Protein 1XED (pdb70)

Organism: Homo sapiens (NCBI:txid9606)

Secondary structure (DSSP, 8-state):
--SB--SEEEEETT--EEEEEE----HHHHHS-EEEEE--EEEEESSS-B-TTTTTTEEEEEETTTTEEEEEE-S--GGG-EEEEEEES-GGG--EEEEEEEEE-------/--B--SEEEEETT--EEEEEE----HHHHHS-EEEEE--EEEEETTS-B-TTTTTTEEEEEEGGGTEEEEEE-S--GGG-EEEEEEES-TTSS-EEEEEEEEEPP----/--B--SEEEEETT--EEEEEE----TTGGGS-EEEEE--EEEEETTS-B-TTTTTTEEEEEEGGGTEEEEEE-S--GGG-EEEEEEES-TTTT-EEEEEEEEE--/--B--SEEEEETT--EEEEEE----HHHHHS-EEEEE--EEEEETTS-B-TTTTTSEEEEEEGGGTEEEEEE-S--GGG-EEEEEEESSTTSS-EEEEEEEEE--/---B--SEEEEETT--EEEEEE---BHHHHHS-EEEEEE-SSS-EEEEEETTS-B-TTTTTTEEEEEETTTTEEEEEE-S--GGG-EEEEEEESSGGG--EEEEEEEEE--/---B--SEEEEETT--EEEEEE----HHHHHS-EEEEEE-SSS-EEEEEETTS-B-TTTTTSEEEEEETTTTEEEEEE-S--GGG-EEEEEEESSSSS--EEEEEEEEE--

Sequence (652 aa):
SPIFGPEEVNSVEGNSVSITCYYPPTSVNRHTRKYWCRQCITLISSEGYVSSKYAGRANLTNFPENGTFVVNIAQLSQDDSGRYKCGLGINSRGLSFDVSLEVLEHHHHHHPIFGPEEVNSVEGNSVSITCYYPPTSVNRHTRKYWCRQCITLISSEGYVSSKYAGRANLTNFPENGTFVVNIAQLSQDDSGRYKCGLGINSRGLSFDVSLEVLEHHHHHPIFGPEEVNSVEGNSVSITCYYPPTSVNRHTRKYWCRQCITLISSEGYVSSKYAGRANLTNFPENGTFVVNIAQLSQDDSGRYKCGLGINSRGLSFDVSLEVLEHPIFGPEEVNSVEGNSVSITCYYPPTSVNRHTRKYWCRQCITLISSEGYVSSKYAGRANLTNFPENGTFVVNIAQLSQDDSGRYKCGLGINSRGLSFDVSLEVLEHSPIFGPEEVNSVEGNSVSITCYYPPTSVNRHTRKYWCRQGARGGCITLISSEGYVSSKYAGRANLTNFPENGTFVVNIAQLSQDDSGRYKCGLGINSRGLSFDVSLEVLEHSPIFGPEEVNSVEGNSVSITCYYPPTSVNRHTRKYWCRQGARGGCITLISSEGYVSSKYAGRANLTNFPENGTFVVNIAQLSQDDSGRYKCGLGINSRGLSFDVSLEVLEH

GO terms:
  GO:0043235 signaling receptor complex (C, IDA)
  GO:0002415 immunoglobulin transcytosis in epithelial cells mediated by polymeric immunoglobulin receptor (P, IDA)
  GO:0005886 plasma membrane (C, IDA)
  GO:0001790 polymeric immunoglobulin binding (F, IDA)
  GO:0071751 secretory IgA immunoglobulin complex (C, IDA)
  GO:0005576 extracellular region (C, EXP)
  GO:0005886 plasma membrane (C, TAS)
  GO:0035577 azurophil granule membrane (C, TAS)
  GO:0005515 protein binding (F, IPI)
  GO:0001580 detection of chemical stimulus involved in sensory perception of bitter taste (P, IDA)
  GO:0005576 extracellular region (C, IDA)
  GO:0038093 Fc receptor signaling pathway (P, IDA)
  GO:0001792 polymeric immunoglobulin receptor activity (F, IDA)
  GO:0043113 receptor clustering (P, IDA)
  GO:0007173 epidermal growth factor receptor signaling pathway (P, IDA)
  GO:0070062 extracellular exosome (C, HDA)
  GO:0005576 extracellular region (C, HDA)

B-factor: mean 32.53, std 10.27, range [12.84, 76.01]

Nearest PDB structures (foldseek):
  1xed-assembly6_F  TM=9.999E-01  e=9.352E-22  Homo sapiens
  6lx3-assembly1_P  TM=9.948E-01  e=5.122E-21  Homo sapiens
  6lxw-assembly1_P  TM=9.928E-01  e=6.426E-21  Homo sapiens
  7ysg-assembly1_P  TM=9.947E-01  e=2.236E-20  Homo sapiens
  5d4k-assembly2_B  TM=9.883E-01  e=6.204E-20  Homo sapiens

InterPro domains:
  IPR003599 Immunoglobulin domain subtype [SM00409] (25-128)
  IPR003599 Immunoglobulin domain subtype [SM00409] (137-238)
  IPR003599 Immunoglobulin domain subtype [SM00409] (242-347)
  IPR003599 Immunoglobulin domain subtype [SM00409] (356-458)
  IPR003599 Immunoglobulin domain subtype [SM00409] (467-561)
  IPR007110 Immunoglobulin-like domain [PS50835] (14-120)
  IPR007110 Immunoglobulin-like domain [PS50835] (462-561)
  IPR013106 Immunoglobulin V-set domain [PF07686] (24-119)
  IPR013106 Immunoglobulin V-set domain [PF07686] (140-238)
  IPR013106 Immunoglobulin V-set domain [PF07686] (250-337)
  IPR013106 Immunoglobulin V-set domain [PF07686] (355-446)
  IPR013106 Immunoglobulin V-set domain [PF07686] (466-552)
  IPR013106 Immunoglobulin V-set domain [SM00406] (35-112)
  IPR013106 Immunoglobulin V-set domain [SM00406] (147-222)
  IPR013106 Immunoglobulin V-set domain [SM00406] (252-327)
  IPR013106 Immunoglobulin V-set domain [SM00406] (366-443)
  IPR013783 Immunoglobulin-like fold [G3DSA:2.60.40.10] (17-136)
  IPR013783 Immunoglobulin-like fold [G3DSA:2.60.40.10] (137-239)
  IPR013783 Immunoglobulin-like fold [G3DSA:2.60.40.10] (240-351)
  IPR013783 Immunoglobulin-like fold [G3DSA:2.60.40.10] (352-462)

Radius of gyration: 30.24 Å; Cα contacts (8 Å, |Δi|>4): 1799; chains: 6; bounding box: 65×87×73 Å

CATH classification: 2.60.40.10

Foldseek 3Di:
DQKDWAQEAEAAQQAKDKTKMAHPLDDCQLPFKKFKAFVHHTQDIPPPDHDPVQVPQKDWAGDSVRRMIMIMGGRDHQVPFHKMWIAGHDPVVPRIHIYGYHHHYDDDDDD/DKDWAQEAEAAAQAKDKTKMADPLDPVQQVWKKFKQFVHHTQAIPVGDHDPVQVPFKDKADDSVRRMIMIMGGRHDQVPFHKMWIATHDPPVPGIHIYGYHHDYDDDDD/DKDWAQEAEEAAQAKDKTKIADPLDPVQLPFKKFKAFVHHTQAIDVGDHDPVQVPQKDKARDSVRRMIMIMGGRDDQVPFHKMWIATHDDVVPGTHIYGYGYHHD/DKDWAQEAEEAAQAKDKTKIFDPLDPDLQVWKKFKAFVHHTQDIPPPDHPPVQVPQWDWAADSVGGMIMIMGGRDDQVPFHKMWIATHDPPPVRIHIYGYGYHYD/DQKDWAQEAEEAAFAKDKTKMAHPLDPCQQPFKKFKFFQDPPDGTHTQDMPVDDHDPVQVPFWDKADDSVRRMIIIMGGRDHQVPFHKMWIATHDSPVPRIHIYGYGYHYD/DQKDWAQEDEEAQQAKDKTKMAHPLDVVQLPFKKFKFFADPVGDTHTQDIPVGDHHPVQPPFWDKADDSVRRMIMIMGGRHHQVPFHKMWIATHDSPPPRIHIYGYGYDDD

Solvent-accessible surface area: 28153 Å² total; per-residue (Å²): 139,92,2,130,6,39,122,76,20,43,7,2,34,32,39,13,15,31,2,25,2,52,6,53,62,72,70,118,22,77,131,37,55,4,0,0,0,63,97,66,130,27,10,0,1,6,71,6,105,19,13,106,78,0,22,26,46,0,0,2,21,37,10,50,71,16,0,0,1,1,1,0,0,2,89,3,44,80,84,0,14,20,111,0,49,1,0,1,20,127,29,111,71,48,66,19,41,78,0,17,0,22,0,0,20,76,49,157,133,139,220,134,10,130,6,38,135,103,17,88,11,58,36,31,48,11,24,24,2,27,2,48,8,51,67,64,50,100,16,53,41,40,20,2,0,0,0,73,88,65,86,6,12,5,3,30,6,21,0,48,4,49,151,2,64,78,44,15,26,14,0,23,3,18,66,16,0,0,1,1,1,0,0,0,70,4,42,134,113,7,40,17,167,2,50,0,0,1,20,52,35,96,64,45,62,43,38,84,1,32,0,64,10,105,135,100,136,147,167,211,144,18,101,5,41,120,132,17,110,14,56,42,27,52,12,22,31,3,23,1,47,9,54,65,63,56,95,30,64,48,40,19,2,1,0,0,75,84,68,88,4,20,10,4,27,10,14,5,37,4,53,66,4,57,78,50,8,26,15,0,19,2,20,68,18,0,0,1,1,2,0,0,2,81,2,34,74,117,10,31,23,162,2,50,0,0,5,17,61,22,103,72,54,87,26,36,71,1,51,4,77,0,90,103,157,156,6,136,8,43,115,124,20,108,11,65,53,26,55,10,24,31,1,24,1,61,8,69,82,63,66,102,18,102,131,23,48,1,2,0,1,63,104,60,115,21,20,0,2,4,82,7,109,22,17,80,66,6,17,31,56,0,0,2,10,34,10,52,67,22,1,0,1,0,1,0,1,3,94,2,45,88,102,5,36,25,172,1,55,0,0,3,11,132,55,105,38,60,90,29,50,87,1,48,5,86,1,94,120,190,76,17,3,31,2,0,94,80,6,68,4,48,63,52,61,44,3,16,0,11,0,10,8,12,16,1,22,66,14,74,153,34,59,4,1,0,0,87,44,34,124,104,55,55,32,104,25,22,6,6,46,128,53,122,60,16,109,73,5,63,89,44,20,70,29,58,42,80,32,65,37,1,4,1,22,0,49,1,34,133,4,37,87,116,8,25,22,165,1,60,0,0,1,17,117,31,102,71,42,47,15,29,82,1,37,0,78,4,108,122,190,101,54,4,38,2,0,88,51,9,31,7,5,38,54,25,43,4,13,0,10,0,7,9,44,55,60,78,103,21,125,137,38,46,3,4,0,0,78,48,27,124,112,72,41,38,100,26,22,4,7,53,117,58,124,60,14,113,71,6,65,77,40,19,80,28,58,43,66,36,114,30,0,3,0,23,1,51,1,34,118,3,38,61,112,9,17,21,123,2,60,0,0,3,18,124,52,97,64,52,73,13,30,64,1,45,2,74,0,26,88,94

Structure (mmCIF, N/CA/C/O backbone):
data_1XED
#
_entry.id   1XED
#
_cell.length_a   41.996
_cell.length_b   157.195
_cell.length_c   53.860
_cell.angle_alpha   90.00
_cell.angle_beta   112.94
_cell.angle_gamma   90.00
#
_symmetry.space_group_name_H-M   'P 1 21 1'
#
loop_
_entity.id
_entity.type
_entity.pdbx_description
1 polymer 'Polymeric-immunoglobulin receptor'
2 non-polymer 'MAGNESIUM ION'
3 water water
#
loop_
_atom_site.group_PDB
_atom_site.id
_atom_site.type_symbol
_atom_site.label_atom_id
_atom_site.label_alt_id
_atom_site.label_comp_id
_atom_site.label_asym_id
_atom_site.label_entity_id
_atom_site.label_seq_id
_atom_site.pdbx_PDB_ins_code
_atom_site.Cartn_x
_atom_site.Cartn_y
_atom_site.Cartn_z
_atom_site.occupancy
_atom_site.B_iso_or_equiv
_atom_site.auth_seq_id
_atom_site.auth_comp_id
_atom_site.auth_asym_id
_atom_site.auth_atom_id
_atom_site.pdbx_PDB_model_num
ATOM 1 N N . SER A 1 2 ? 18.945 44.535 -27.710 1.00 43.71 2 SER A N 1
ATOM 2 C CA . SER A 1 2 ? 20.056 44.164 -26.787 1.00 42.55 2 SER A CA 1
ATOM 3 C C . SER A 1 2 ? 19.480 43.554 -25.506 1.00 39.17 2 SER A C 1
ATOM 4 O O . SER A 1 2 ? 19.740 44.042 -24.403 1.00 39.46 2 SER A O 1
ATOM 7 N N . PRO A 1 3 ? 18.685 42.477 -25.640 1.00 36.32 3 PRO A N 1
ATOM 8 C CA . PRO A 1 3 ? 18.063 41.796 -24.498 1.00 35.83 3 PRO A CA 1
ATOM 9 C C . PRO A 1 3 ? 19.088 41.271 -23.495 1.00 35.59 3 PRO A C 1
ATOM 10 O O . PRO A 1 3 ? 18.904 41.371 -22.278 1.00 34.37 3 PRO A O 1
ATOM 14 N N . ILE A 1 4 ? 20.165 40.701 -24.027 1.00 35.76 4 ILE A N 1
ATOM 15 C CA . ILE A 1 4 ? 21.228 40.147 -23.205 1.00 33.03 4 ILE A CA 1
ATOM 16 C C . ILE A 1 4 ? 22.245 41.240 -22.897 1.00 30.86 4 ILE A C 1
ATOM 17 O O . ILE A 1 4 ? 22.474 42.125 -23.714 1.00 32.23 4 ILE A O 1
ATOM 22 N N . PHE A 1 5 ? 22.829 41.188 -21.705 1.00 31.46 5 PHE A N 1
ATOM 23 C CA . PHE A 1 5 ? 23.815 42.179 -21.279 1.00 29.23 5 PHE A CA 1
ATOM 24 C C . PHE A 1 5 ? 25.054 41.540 -20.668 1.00 30.25 5 PHE A C 1
ATOM 25 O O . PHE A 1 5 ? 24.981 40.521 -19.984 1.00 29.69 5 PHE A O 1
ATOM 33 N N . GLY A 1 6 ? 26.200 42.153 -20.920 1.00 29.13 6 GLY A N 1
ATOM 34 C CA . GLY A 1 6 ? 27.438 41.643 -20.373 1.00 30.47 6 GLY A CA 1
ATOM 35 C C . GLY A 1 6 ? 28.524 42.693 -20.462 1.00 30.39 6 GLY A C 1
ATOM 36 O O . GLY A 1 6 ? 28.231 43.874 -20.657 1.00 26.07 6 GLY A O 1
ATOM 37 N N . PRO A 1 7 ? 29.795 42.287 -20.338 1.00 31.26 7 PRO A N 1
ATOM 38 C CA . PRO A 1 7 ? 30.938 43.200 -20.403 1.00 30.46 7 PRO A CA 1
ATOM 39 C C . PRO A 1 7 ? 31.326 43.448 -21.855 1.00 30.93 7 PRO A C 1
ATOM 40 O O . PRO A 1 7 ? 31.810 42.544 -22.532 1.00 30.66 7 PRO A O 1
ATOM 44 N N . GLU A 1 8 ? 31.104 44.664 -22.337 1.00 30.41 8 GLU A N 1
ATOM 45 C CA . GLU A 1 8 ? 31.443 45.001 -23.712 1.00 31.72 8 GLU A CA 1
ATOM 46 C C . GLU A 1 8 ? 32.923 44.758 -23.971 1.00 31.49 8 GLU A C 1
ATOM 47 O O . GLU A 1 8 ? 33.312 44.320 -25.053 1.00 31.05 8 GLU A O 1
ATOM 53 N N . GLU A 1 9 ? 33.749 45.047 -22.971 1.00 32.53 9 GLU A N 1
ATOM 54 C CA . GLU A 1 9 ? 35.191 44.862 -23.093 1.00 32.25 9 GLU A CA 1
ATOM 55 C C . GLU A 1 9 ? 35.756 44.331 -21.786 1.00 27.75 9 GLU A C 1
ATOM 56 O O . GLU A 1 9 ? 35.362 44.771 -20.715 1.00 24.05 9 GLU A O 1
ATOM 62 N N . VAL A 1 10 ? 36.682 43.386 -21.887 1.00 29.61 10 VAL A N 1
ATOM 63 C CA . VAL A 1 10 ? 37.326 42.799 -20.715 1.00 29.35 10 VAL A CA 1
ATOM 64 C C . VAL A 1 10 ? 38.836 42.769 -20.974 1.00 31.31 10 VAL A C 1
ATOM 65 O O . VAL A 1 10 ? 39.294 42.259 -22.000 1.00 30.56 10 VAL A O 1
ATOM 69 N N . ASN A 1 11 ? 39.602 43.329 -20.046 1.00 32.35 11 ASN A N 1
ATOM 70 C CA . ASN A 1 11 ? 41.051 43.372 -20.180 1.00 33.45 11 ASN A CA 1
ATOM 71 C C . ASN A 1 11 ? 41.669 42.560 -19.054 1.00 32.48 11 ASN A C 1
ATOM 72 O O . ASN A 1 11 ? 41.179 42.584 -17.930 1.00 37.04 11 ASN A O 1
ATOM 77 N N . SER A 1 12 ? 42.738 41.835 -19.360 1.00 31.25 12 SER A N 1
ATOM 78 C CA . SER A 1 12 ? 43.397 41.007 -18.367 1.00 28.89 12 SER A CA 1
ATOM 79 C C . SER A 1 12 ? 44.881 40.976 -18.703 1.00 25.95 12 SER A C 1
ATOM 80 O O . SER A 1 12 ? 45.313 41.557 -19.695 1.00 24.87 12 SER A O 1
ATOM 83 N N . VAL A 1 13 ? 45.663 40.313 -17.870 1.00 25.11 13 VAL A N 1
ATOM 84 C CA . VAL A 1 13 ? 47.091 40.234 -18.114 1.00 25.25 13 VAL A CA 1
ATOM 85 C C . VAL A 1 13 ? 47.420 38.766 -18.356 1.00 27.20 13 VAL A C 1
ATOM 86 O O . VAL A 1 13 ? 46.770 37.890 -17.782 1.00 23.92 13 VAL A O 1
ATOM 90 N N . GLU A 1 14 ? 48.399 38.503 -19.226 1.00 28.98 14 GLU A N 1
ATOM 91 C CA . GLU A 1 14 ? 48.813 37.138 -19.545 1.00 32.11 14 GLU A CA 1
ATOM 92 C C . GLU A 1 14 ? 49.172 36.398 -18.266 1.00 32.41 14 GLU A C 1
ATOM 93 O O . GLU A 1 14 ? 50.025 36.848 -17.494 1.00 31.16 14 GLU A O 1
ATOM 99 N N . GLY A 1 15 ? 48.518 35.260 -18.051 1.00 32.12 15 GLY A N 1
ATOM 100 C CA . GLY A 1 15 ? 48.768 34.481 -16.852 1.00 32.22 15 GLY A CA 1
ATOM 101 C C . GLY A 1 15 ? 47.600 34.518 -15.881 1.00 31.15 15 GLY A C 1
ATOM 102 O O . GLY A 1 15 ? 47.429 33.597 -15.084 1.00 34.58 15 GLY A O 1
ATOM 103 N N . ASN A 1 16 ? 46.794 35.576 -15.942 1.00 28.67 16 ASN A N 1
ATOM 104 C CA . ASN A 1 16 ? 45.635 35.720 -15.053 1.00 27.94 16 ASN A CA 1
ATOM 105 C C . ASN A 1 16 ? 44.500 34.759 -15.385 1.00 23.80 16 ASN A C 1
ATOM 106 O O . ASN A 1 16 ? 44.585 33.952 -16.297 1.00 23.43 16 ASN A O 1
ATOM 111 N N . SER A 1 17 ? 43.438 34.871 -14.598 1.00 25.57 17 SER A N 1
ATOM 112 C CA . SER A 1 17 ? 42.210 34.118 -14.788 1.00 24.92 17 SER A CA 1
ATOM 113 C C . SER A 1 17 ? 41.183 35.243 -14.923 1.00 26.62 17 SER A C 1
ATOM 114 O O . SER A 1 17 ? 41.320 36.302 -14.297 1.00 24.33 17 SER A O 1
ATOM 117 N N . VAL A 1 18 ? 40.165 35.020 -15.743 1.00 25.90 18 VAL A N 1
ATOM 118 C CA . VAL A 1 18 ? 39.143 36.025 -15.953 1.00 25.56 18 VAL A CA 1
ATOM 119 C C . VAL A 1 18 ? 37.759 35.383 -15.924 1.00 23.63 18 VAL A C 1
ATOM 120 O O . VAL A 1 18 ? 37.589 34.224 -16.308 1.00 24.86 18 VAL A O 1
ATOM 124 N N . SER A 1 19 ? 36.781 36.144 -15.444 1.00 21.85 19 SER A N 1
ATOM 125 C CA . SER A 1 19 ? 35.407 35.683 -15.369 1.00 22.54 19 SER A CA 1
ATOM 126 C C . SER A 1 19 ? 34.577 36.674 -16.156 1.00 23.32 19 SER A C 1
ATOM 127 O O . SER A 1 19 ? 34.820 37.882 -16.112 1.00 24.13 19 SER A O 1
ATOM 130 N N . ILE A 1 20 ? 33.603 36.151 -16.884 1.00 21.89 20 ILE A N 1
ATOM 131 C CA . ILE A 1 20 ? 32.732 36.966 -17.713 1.00 21.73 20 ILE A CA 1
ATOM 132 C C . ILE A 1 20 ? 31.297 36.602 -17.370 1.00 21.56 20 ILE A C 1
ATOM 133 O O . ILE A 1 20 ? 30.905 35.444 -17.491 1.00 21.19 20 ILE A O 1
ATOM 138 N N . THR A 1 21 ? 30.522 37.590 -16.929 1.00 20.82 21 THR A N 1
ATOM 139 C CA . THR A 1 21 ? 29.138 37.357 -16.554 1.00 20.98 21 THR A CA 1
ATOM 140 C C . THR A 1 21 ? 28.160 37.978 -17.530 1.00 22.19 21 THR A C 1
ATOM 141 O O . THR A 1 21 ? 28.203 39.181 -17.778 1.00 24.71 21 THR A O 1
ATOM 145 N N . CYS A 1 22 ? 27.270 37.152 -18.076 1.00 20.58 22 CYS A N 1
ATOM 146 C CA . CYS A 1 22 ? 26.259 37.639 -19.007 1.00 24.62 22 CYS A CA 1
ATOM 147 C C . CYS A 1 22 ? 24.868 37.466 -18.422 1.00 22.21 22 CYS A C 1
ATOM 148 O O . CYS A 1 22 ? 24.566 36.450 -17.789 1.00 22.38 22 CYS A O 1
ATOM 151 N N . TYR A 1 23 ? 24.038 38.486 -18.621 1.00 22.64 23 TYR A N 1
ATOM 152 C CA . TYR A 1 23 ? 22.674 38.511 -18.100 1.00 24.93 23 TYR A CA 1
ATOM 153 C C . TYR A 1 23 ? 21.640 38.312 -19.190 1.00 24.92 23 TYR A C 1
ATOM 154 O O . TYR A 1 23 ? 21.810 38.779 -20.313 1.00 26.45 23 TYR A O 1
ATOM 163 N N . TYR A 1 24 ? 20.569 37.606 -18.842 1.00 26.78 24 TYR A N 1
ATOM 164 C CA . TYR A 1 24 ? 19.493 37.344 -19.780 1.00 30.50 24 TYR A CA 1
ATOM 165 C C . TYR A 1 24 ? 18.173 37.387 -19.021 1.00 31.55 24 TYR A C 1
ATOM 166 O O . TYR A 1 24 ? 18.142 37.222 -17.802 1.00 35.90 24 TYR A O 1
ATOM 175 N N . PRO A 1 25 ? 17.074 37.675 -19.723 1.00 33.56 25 PRO A N 1
ATOM 176 C CA . PRO A 1 25 ? 15.764 37.729 -19.068 1.00 33.26 25 PRO A CA 1
ATOM 177 C C . PRO A 1 25 ? 15.528 36.435 -18.289 1.00 33.99 25 PRO A C 1
ATOM 178 O O . PRO A 1 25 ? 15.626 35.346 -18.852 1.00 36.05 25 PRO A O 1
ATOM 182 N N . PRO A 1 26 ? 15.243 36.534 -16.981 1.00 33.01 26 PRO A N 1
ATOM 183 C CA . PRO A 1 26 ? 15.015 35.305 -16.218 1.00 34.19 26 PRO A CA 1
ATOM 184 C C . PRO A 1 26 ? 13.673 34.600 -16.471 1.00 33.79 26 PRO A C 1
ATOM 185 O O . PRO A 1 26 ? 12.934 34.311 -15.531 1.00 35.57 26 PRO A O 1
ATOM 189 N N . THR A 1 27 ? 13.366 34.327 -17.738 1.00 34.99 27 THR A N 1
ATOM 190 C CA . THR A 1 27 ? 12.133 33.630 -18.090 1.00 33.98 27 THR A CA 1
ATOM 191 C C . THR A 1 27 ? 12.483 32.187 -18.422 1.00 35.49 27 THR A C 1
ATOM 192 O O . THR A 1 27 ? 13.587 31.891 -18.887 1.00 34.33 27 THR A O 1
ATOM 196 N N . SER A 1 28 ? 11.527 31.296 -18.179 1.00 36.71 28 SER A N 1
ATOM 197 C CA . SER A 1 28 ? 11.692 29.865 -18.401 1.00 34.50 28 SER A CA 1
ATOM 198 C C . SER A 1 28 ? 12.499 29.480 -19.632 1.00 32.28 28 SER A C 1
ATOM 199 O O . SER A 1 28 ? 13.560 28.876 -19.509 1.00 33.23 28 SER A O 1
ATOM 202 N N . VAL A 1 29 ? 11.991 29.815 -20.815 1.00 32.46 29 VAL A N 1
ATOM 203 C CA . VAL A 1 29 ? 12.680 29.499 -22.065 1.00 31.08 29 VAL A CA 1
ATOM 204 C C . VAL A 1 29 ? 14.164 29.841 -21.972 1.00 32.69 29 VAL A C 1
ATOM 205 O O . VAL A 1 29 ? 15.026 29.008 -22.255 1.00 33.31 29 VAL A O 1
ATOM 209 N N . ASN A 1 30 ? 14.445 31.085 -21.593 1.00 31.18 30 ASN A N 1
ATOM 210 C CA . ASN A 1 30 ? 15.809 31.556 -21.459 1.00 27.33 30 ASN A CA 1
ATOM 211 C C . ASN A 1 30 ? 16.539 30.687 -20.462 1.00 27.94 30 ASN A C 1
ATOM 212 O O . ASN A 1 30 ? 17.603 30.147 -20.761 1.00 28.00 30 ASN A O 1
ATOM 217 N N . ARG A 1 31 ? 15.944 30.555 -19.277 1.00 26.17 31 ARG A N 1
ATOM 218 C CA . ARG A 1 31 ? 16.527 29.791 -18.187 1.00 25.70 31 ARG A CA 1
ATOM 219 C C . ARG A 1 31 ? 16.961 28.374 -18.512 1.00 26.97 31 ARG A C 1
ATOM 220 O O . ARG A 1 31 ? 17.931 27.882 -17.946 1.00 28.06 31 ARG A O 1
ATOM 228 N N . HIS A 1 32 ? 16.264 27.711 -19.424 1.00 28.66 32 HIS A N 1
ATOM 229 C CA . HIS A 1 32 ? 16.613 26.332 -19.734 1.00 29.16 32 HIS A CA 1
ATOM 230 C C . HIS A 1 32 ? 17.274 26.106 -21.080 1.00 27.97 32 HIS A C 1
ATOM 231 O O . HIS A 1 32 ? 17.774 25.014 -21.342 1.00 28.28 32 HIS A O 1
ATOM 238 N N . THR A 1 33 ? 17.282 27.135 -21.923 1.00 26.49 33 THR A N 1
ATOM 239 C CA . THR A 1 33 ? 17.890 27.035 -23.242 1.00 27.58 33 THR A CA 1
ATOM 240 C C . THR A 1 33 ? 19.422 27.056 -23.138 1.00 26.70 33 THR A C 1
ATOM 241 O O . THR A 1 33 ? 19.974 27.641 -22.209 1.00 28.75 33 THR A O 1
ATOM 245 N N . ARG A 1 34 ? 20.099 26.419 -24.094 1.00 26.10 34 ARG A N 1
ATOM 246 C CA . ARG A 1 34 ? 21.560 26.347 -24.116 1.00 23.63 34 ARG A CA 1
ATOM 247 C C . ARG A 1 34 ? 22.266 27.703 -23.989 1.00 23.57 34 ARG A C 1
ATOM 248 O O . ARG A 1 34 ? 21.883 28.670 -24.646 1.00 23.40 34 ARG A O 1
ATOM 256 N N . LYS A 1 35 ? 23.291 27.758 -23.135 1.00 25.56 35 LYS A N 1
ATOM 257 C CA . LYS A 1 35 ? 24.085 28.969 -22.926 1.00 23.85 35 LYS A CA 1
ATOM 258 C C . LYS A 1 35 ? 25.413 28.687 -23.600 1.00 24.84 35 LYS A C 1
ATOM 259 O O . LYS A 1 35 ? 25.941 27.579 -23.481 1.00 26.00 35 LYS A O 1
ATOM 265 N N . TYR A 1 36 ? 25.962 29.667 -24.307 1.00 20.95 36 TYR A N 1
ATOM 266 C CA . TYR A 1 36 ? 27.227 29.434 -24.983 1.00 21.71 36 TYR A CA 1
ATOM 267 C C . TYR A 1 36 ? 28.187 30.622 -24.973 1.00 20.96 36 TYR A C 1
ATOM 268 O O . TYR A 1 36 ? 27.792 31.766 -24.752 1.00 21.22 36 TYR A O 1
ATOM 277 N N . TRP A 1 37 ? 29.458 30.311 -25.201 1.00 20.96 37 TRP A N 1
ATOM 278 C CA . TRP A 1 37 ? 30.543 31.281 -25.259 1.00 21.01 37 TRP A CA 1
ATOM 279 C C . TRP A 1 37 ? 31.334 30.889 -26.502 1.00 23.73 37 TRP A C 1
ATOM 280 O O . TRP A 1 37 ? 31.884 29.788 -26.577 1.00 24.10 37 TRP A O 1
ATOM 291 N N . CYS A 1 38 ? 31.369 31.774 -27.490 1.00 24.46 38 CYS A N 1
ATOM 292 C CA . CYS A 1 38 ? 32.070 31.480 -28.735 1.00 27.83 38 CYS A CA 1
ATOM 293 C C . CYS A 1 38 ? 33.011 32.596 -29.159 1.00 27.44 38 CYS A C 1
ATOM 294 O O . CYS A 1 38 ? 32.885 33.737 -28.723 1.00 24.86 38 CYS A O 1
ATOM 297 N N . ARG A 1 39 ? 33.950 32.248 -30.032 1.00 29.47 39 ARG A N 1
ATOM 298 C CA . ARG A 1 39 ? 34.922 33.194 -30.556 1.00 29.30 39 ARG A CA 1
ATOM 299 C C . ARG A 1 39 ? 34.517 33.562 -31.985 1.00 29.08 39 ARG A C 1
ATOM 300 O O . ARG A 1 39 ? 34.300 32.682 -32.820 1.00 28.03 39 ARG A O 1
ATOM 308 N N . GLN A 1 40 ? 34.392 34.862 -32.245 1.00 30.56 40 GLN A N 1
ATOM 309 C CA . GLN A 1 40 ? 33.980 35.366 -33.554 1.00 32.82 40 GLN A CA 1
ATOM 310 C C . GLN A 1 40 ? 34.988 35.080 -34.661 1.00 33.97 40 GLN A C 1
ATOM 311 O O . GLN A 1 40 ? 36.195 35.268 -34.489 1.00 36.63 40 GLN A O 1
ATOM 317 N N . CYS A 1 46 ? 31.195 32.375 -35.592 1.00 35.01 46 CYS A N 1
ATOM 318 C CA . CYS A 1 46 ? 31.490 32.261 -34.166 1.00 39.52 46 CYS A CA 1
ATOM 319 C C . CYS A 1 46 ? 31.552 30.790 -33.770 1.00 40.38 46 CYS A C 1
ATOM 320 O O . CYS A 1 46 ? 30.552 30.070 -33.863 1.00 43.12 46 CYS A O 1
ATOM 323 N N . ILE A 1 47 ? 32.728 30.359 -33.321 1.00 37.23 47 ILE A N 1
ATOM 324 C CA . ILE A 1 47 ? 32.973 28.980 -32.919 1.00 36.05 47 ILE A CA 1
ATOM 325 C C . ILE A 1 47 ? 32.812 28.731 -31.414 1.00 37.73 47 ILE A C 1
ATOM 326 O O . ILE A 1 47 ? 33.462 29.379 -30.591 1.00 39.51 47 ILE A O 1
ATOM 331 N N . THR A 1 48 ? 31.948 27.780 -31.066 1.00 34.51 48 THR A N 1
ATOM 332 C CA . THR A 1 48 ? 31.693 27.440 -29.669 1.00 31.22 48 THR A CA 1
ATOM 333 C C . THR A 1 48 ? 32.948 26.986 -28.943 1.00 29.89 48 THR A C 1
ATOM 334 O O . THR A 1 48 ? 33.646 26.083 -29.406 1.00 29.04 48 THR A O 1
ATOM 338 N N . LEU A 1 49 ? 33.226 27.605 -27.800 1.00 27.89 49 LEU A N 1
ATOM 339 C CA . LEU A 1 49 ? 34.382 27.234 -26.993 1.00 24.59 49 LEU A CA 1
ATOM 340 C C . LEU A 1 49 ? 33.897 26.413 -25.800 1.00 24.77 49 LEU A C 1
ATOM 341 O O . LEU A 1 49 ? 34.574 25.489 -25.360 1.00 24.34 49 LEU A O 1
ATOM 346 N N . ILE A 1 50 ? 32.716 26.754 -25.289 1.00 23.45 50 ILE A N 1
ATOM 347 C CA . ILE A 1 50 ? 32.124 26.044 -24.166 1.00 22.61 50 ILE A CA 1
ATOM 348 C C . ILE A 1 50 ? 30.632 26.368 -24.084 1.00 24.46 50 ILE A C 1
ATOM 349 O O . ILE A 1 50 ? 30.225 27.503 -24.339 1.00 23.16 50 ILE A O 1
ATOM 354 N N . SER A 1 51 ? 29.817 25.361 -23.764 1.00 23.73 51 SER A N 1
ATOM 355 C CA . SER A 1 51 ? 28.370 25.551 -23.639 1.00 22.40 51 SER A CA 1
ATOM 356 C C . SER A 1 51 ? 27.834 24.860 -22.389 1.00 23.84 51 SER A C 1
ATOM 357 O O . SER A 1 51 ? 28.527 24.060 -21.767 1.00 23.98 51 SER A O 1
ATOM 360 N N . SER A 1 52 ? 26.592 25.172 -22.031 1.00 25.67 52 SER A N 1
ATOM 361 C CA . SER A 1 52 ? 25.957 24.584 -20.858 1.00 24.56 52 SER A CA 1
ATOM 362 C C . SER A 1 52 ? 25.401 23.203 -21.165 1.00 26.20 52 SER A C 1
ATOM 363 O O . SER A 1 52 ? 24.883 22.535 -20.276 1.00 23.47 52 SER A O 1
ATOM 366 N N . GLU A 1 53 ? 25.503 22.780 -22.423 1.00 28.86 53 GLU A N 1
ATOM 367 C CA . GLU A 1 53 ? 24.979 21.481 -22.836 1.00 32.57 53 GLU A CA 1
ATOM 368 C C . GLU A 1 53 ? 26.024 20.375 -22.947 1.00 31.19 53 GLU A C 1
ATOM 369 O O . GLU A 1 53 ? 25.939 19.516 -23.828 1.00 28.20 53 GLU A O 1
ATOM 375 N N . GLY A 1 54 ? 27.013 20.413 -22.062 1.00 30.97 54 GLY A N 1
ATOM 376 C CA . GLY A 1 54 ? 28.035 19.380 -22.040 1.00 32.63 54 GLY A CA 1
ATOM 377 C C . GLY A 1 54 ? 29.164 19.443 -23.041 1.00 32.00 54 GLY A C 1
ATOM 378 O O . GLY A 1 54 ? 29.890 18.468 -23.206 1.00 34.24 54 GLY A O 1
ATOM 379 N N . TYR A 1 55 ? 29.322 20.572 -23.716 1.00 32.68 55 TYR A N 1
ATOM 380 C CA . TYR A 1 55 ? 30.400 20.703 -24.681 1.00 31.67 55 TYR A CA 1
ATOM 381 C C . TYR A 1 55 ? 31.491 21.620 -24.151 1.00 31.48 55 TYR A C 1
ATOM 382 O O . TYR A 1 55 ? 31.218 22.688 -23.596 1.00 30.28 55 TYR A O 1
ATOM 391 N N . VAL A 1 56 ? 32.730 21.185 -24.325 1.00 29.53 56 VAL A N 1
ATOM 392 C CA . VAL A 1 56 ? 33.884 21.959 -23.902 1.00 31.10 56 VAL A CA 1
ATOM 393 C C . VAL A 1 56 ? 34.961 21.704 -24.949 1.00 30.87 56 VAL A C 1
ATOM 394 O O . VAL A 1 56 ? 35.409 20.572 -25.121 1.00 32.12 56 VAL A O 1
ATOM 398 N N . SER A 1 57 ? 35.352 22.747 -25.671 1.00 30.76 57 SER A N 1
ATOM 399 C CA . SER A 1 57 ? 36.375 22.615 -26.697 1.00 34.14 57 SER A CA 1
ATOM 400 C C . SER A 1 57 ? 37.692 22.149 -26.079 1.00 35.88 57 SER A C 1
ATOM 401 O O . SER A 1 57 ? 37.935 22.336 -24.884 1.00 33.75 57 SER A O 1
ATOM 404 N N . SER A 1 58 ? 38.532 21.534 -26.906 1.00 37.77 58 SER A N 1
ATOM 405 C CA . SER A 1 58 ? 39.830 21.022 -26.479 1.00 38.02 58 SER A CA 1
ATOM 406 C C . SER A 1 58 ? 40.767 22.127 -25.966 1.00 38.76 58 SER A C 1
ATOM 407 O O . SER A 1 58 ? 41.572 21.902 -25.055 1.00 36.99 58 SER A O 1
ATOM 410 N N . LYS A 1 59 ? 40.662 23.316 -26.556 1.00 37.38 59 LYS A N 1
ATOM 411 C CA . LYS A 1 59 ? 41.484 24.445 -26.146 1.00 37.36 59 LYS A CA 1
ATOM 412 C C . LYS A 1 59 ? 41.112 24.878 -24.734 1.00 37.73 59 LYS A C 1
ATOM 413 O O . LYS A 1 59 ? 41.957 25.351 -23.977 1.00 41.11 59 LYS A O 1
ATOM 419 N N . TYR A 1 60 ? 39.842 24.704 -24.387 1.00 34.99 60 TYR A N 1
ATOM 420 C CA . TYR A 1 60 ? 39.338 25.100 -23.082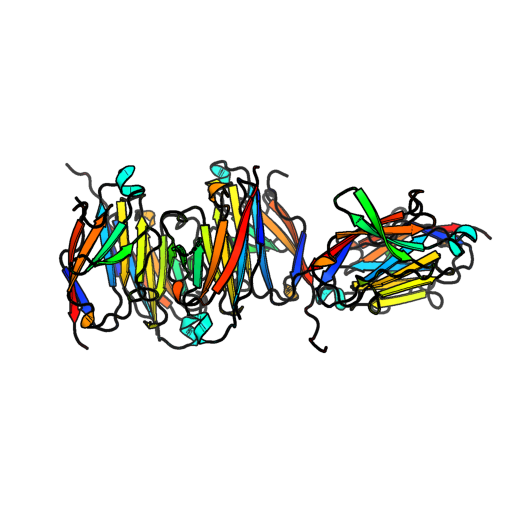 1.00 31.66 60 TYR A CA 1
ATOM 421 C C . TYR A 1 60 ? 39.227 23.997 -22.042 1.00 33.05 60 TYR A C 1
ATOM 422 O O . TYR A 1 60 ? 39.212 24.279 -20.844 1.00 32.65 60 TYR A O 1
ATOM 431 N N . ALA A 1 61 ? 39.141 22.748 -22.488 1.00 34.19 61 ALA A N 1
ATOM 432 C CA . ALA A 1 61 ? 38.999 21.624 -21.566 1.00 32.74 61 ALA A CA 1
ATOM 433 C C . ALA A 1 61 ? 39.940 21.742 -20.382 1.00 33.58 61 ALA A C 1
ATOM 434 O O . ALA A 1 61 ? 41.159 21.729 -20.547 1.00 37.22 61 ALA A O 1
ATOM 436 N N . GLY A 1 62 ? 39.369 21.875 -19.188 1.00 32.85 62 GLY A N 1
ATOM 437 C CA . GLY A 1 62 ? 40.181 21.983 -17.989 1.00 31.02 62 GLY A CA 1
ATOM 438 C C . GLY A 1 62 ? 40.724 23.365 -17.652 1.00 31.40 62 GLY A C 1
ATOM 439 O O . GLY A 1 62 ? 41.182 23.592 -16.527 1.00 33.19 62 GLY A O 1
ATOM 440 N N . ARG A 1 63 ? 40.690 24.291 -18.604 1.00 26.10 63 ARG A N 1
ATOM 441 C CA . ARG A 1 63 ? 41.190 25.633 -18.341 1.00 24.89 63 ARG A CA 1
ATOM 442 C C . ARG A 1 63 ? 40.064 26.659 -18.277 1.00 24.69 63 ARG A C 1
ATOM 443 O O . ARG A 1 63 ? 40.318 27.857 -18.199 1.00 25.50 63 ARG A O 1
ATOM 451 N N . ALA A 1 64 ? 38.821 26.190 -18.312 1.00 21.13 64 ALA A N 1
ATOM 452 C CA . ALA A 1 64 ? 37.684 27.092 -18.239 1.00 23.95 64 ALA A CA 1
ATOM 453 C C . ALA A 1 64 ? 36.421 26.407 -17.723 1.00 26.26 64 ALA A C 1
ATOM 454 O O . ALA A 1 64 ? 36.368 25.186 -17.588 1.00 24.58 64 ALA A O 1
ATOM 456 N N . ASN A 1 65 ? 35.404 27.214 -17.440 1.00 26.68 65 ASN A N 1
ATOM 457 C CA . ASN A 1 65 ? 34.129 26.714 -16.945 1.00 26.06 65 ASN A CA 1
ATOM 458 C C . ASN A 1 65 ? 33.003 27.676 -17.340 1.00 26.53 65 ASN A C 1
ATOM 459 O O . ASN A 1 65 ? 33.238 28.863 -17.603 1.00 21.71 65 ASN A O 1
ATOM 464 N N . LEU A 1 66 ? 31.787 27.146 -17.419 1.00 23.11 66 LEU A N 1
ATOM 465 C CA . LEU A 1 66 ? 30.620 27.956 -17.747 1.00 24.63 66 LEU A CA 1
ATOM 466 C C . LEU A 1 66 ? 29.543 27.469 -16.788 1.00 24.66 66 LEU A C 1
ATOM 467 O O . LEU A 1 66 ? 29.216 26.281 -16.764 1.00 24.14 66 LEU A O 1
ATOM 472 N N . THR A 1 67 ? 29.019 28.389 -15.980 1.00 23.70 67 THR A N 1
ATOM 473 C CA . THR A 1 67 ? 28.013 28.059 -14.978 1.00 22.62 67 THR A CA 1
ATOM 474 C C . THR A 1 67 ? 26.747 28.912 -15.116 1.00 25.64 67 THR A C 1
ATOM 475 O O . THR A 1 67 ? 26.815 30.133 -15.252 1.00 22.82 67 THR A O 1
ATOM 479 N N . ASN A 1 68 ? 25.589 28.261 -15.077 1.00 23.46 68 ASN A N 1
ATOM 480 C CA . ASN A 1 68 ? 24.327 28.976 -15.208 1.00 24.49 68 ASN A CA 1
ATOM 481 C C . ASN A 1 68 ? 23.655 29.191 -13.844 1.00 22.46 68 ASN A C 1
ATOM 482 O O . ASN A 1 68 ? 23.646 28.309 -12.998 1.00 21.41 68 ASN A O 1
ATOM 487 N N . PHE A 1 69 ? 23.111 30.384 -13.642 1.00 23.89 69 PHE A N 1
ATOM 488 C CA . PHE A 1 69 ? 22.401 30.729 -12.414 1.00 27.48 69 PHE A CA 1
ATOM 489 C C . PHE A 1 69 ? 21.039 31.291 -12.835 1.00 27.13 69 PHE A C 1
ATOM 490 O O . PHE A 1 69 ? 20.849 32.499 -12.885 1.00 28.74 69 PHE A O 1
ATOM 498 N N . PRO A 1 70 ? 20.077 30.406 -13.149 1.00 28.26 70 PRO A N 1
ATOM 499 C CA . PRO A 1 70 ? 18.713 30.745 -13.584 1.00 28.20 70 PRO A CA 1
ATOM 500 C C . PRO A 1 70 ? 17.947 31.773 -12.746 1.00 27.90 70 PRO A C 1
ATOM 501 O O . PRO A 1 70 ? 17.335 32.683 -13.294 1.00 27.92 70 PRO A O 1
ATOM 505 N N . GLU A 1 71 ? 17.961 31.619 -11.425 1.00 31.18 71 GLU A N 1
ATOM 506 C CA . GLU A 1 71 ? 17.245 32.545 -10.553 1.00 33.56 71 GLU A CA 1
ATOM 507 C C . GLU A 1 71 ? 17.641 33.990 -10.842 1.00 36.98 71 GLU A C 1
ATOM 508 O O . GLU A 1 71 ? 16.791 34.884 -10.918 1.00 38.63 71 GLU A O 1
ATOM 510 N N . ASN A 1 72 ? 18.945 34.192 -11.014 1.00 38.50 72 ASN A N 1
ATOM 511 C CA . ASN A 1 72 ? 19.556 35.491 -11.286 1.00 37.88 72 ASN A CA 1
ATOM 512 C C . ASN A 1 72 ? 19.419 35.899 -12.767 1.00 35.70 72 ASN A C 1
ATOM 513 O O . ASN A 1 72 ? 19.443 37.083 -13.108 1.00 34.79 72 ASN A O 1
ATOM 518 N N . GLY A 1 73 ? 19.268 34.916 -13.646 1.00 31.40 73 GLY A N 1
ATOM 519 C CA . GLY A 1 73 ? 19.180 35.221 -15.057 1.00 26.13 73 GLY A CA 1
ATOM 520 C C . GLY A 1 73 ? 20.583 35.525 -15.552 1.00 26.77 73 GLY A C 1
ATOM 521 O O . GLY A 1 73 ? 20.783 36.437 -16.362 1.00 26.26 73 GLY A O 1
ATOM 522 N N . THR A 1 74 ? 21.561 34.760 -15.062 1.00 25.28 74 THR A N 1
ATOM 523 C CA . THR A 1 74 ? 22.967 34.952 -15.446 1.00 27.62 74 THR A CA 1
ATOM 524 C C . THR A 1 74 ? 23.742 33.647 -15.575 1.00 25.49 74 THR A C 1
ATOM 525 O O . THR A 1 74 ? 23.345 32.611 -15.052 1.00 24.48 74 THR A O 1
ATOM 529 N N . PHE A 1 75 ? 24.846 33.714 -16.307 1.00 25.91 75 PHE A N 1
ATOM 530 C CA . PHE A 1 75 ? 25.745 32.585 -16.428 1.00 23.42 75 PHE A CA 1
ATOM 531 C C . PHE A 1 75 ? 27.149 33.169 -16.485 1.00 23.73 75 PHE A C 1
ATOM 532 O O . PHE A 1 75 ? 27.354 34.265 -17.014 1.00 25.58 75 PHE A O 1
ATOM 540 N N . VAL A 1 76 ? 28.104 32.460 -15.893 1.00 21.88 76 VAL A N 1
ATOM 541 C CA . VAL A 1 76 ? 29.480 32.932 -15.824 1.00 19.59 76 VAL A CA 1
ATOM 542 C C . VAL A 1 76 ? 30.474 32.002 -16.493 1.00 17.53 76 VAL A C 1
ATOM 543 O O . VAL A 1 76 ? 30.434 30.787 -16.314 1.00 20.77 76 VAL A O 1
ATOM 547 N N . VAL A 1 77 ? 31.371 32.593 -17.268 1.00 19.29 77 VAL A N 1
ATOM 548 C CA . VAL A 1 77 ? 32.403 31.848 -17.953 1.00 17.63 77 VAL A CA 1
ATOM 549 C C . VAL A 1 77 ? 33.696 32.198 -17.251 1.00 20.58 77 VAL A C 1
ATOM 550 O O . VAL A 1 77 ? 34.074 33.371 -17.187 1.00 22.88 77 VAL A O 1
ATOM 554 N N . ASN A 1 78 ? 34.361 31.189 -16.699 1.00 18.94 78 ASN A N 1
ATOM 555 C CA . ASN A 1 78 ? 35.6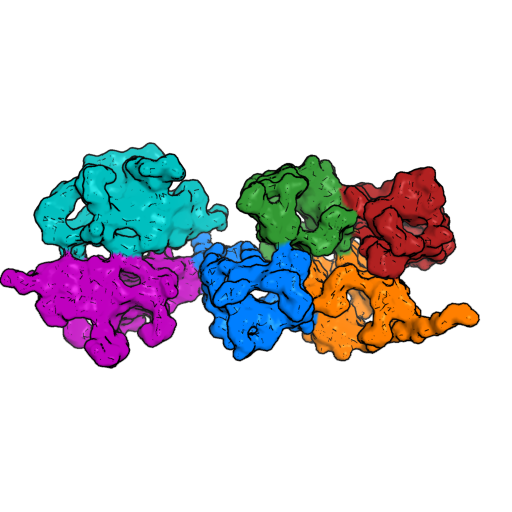27 31.407 -16.026 1.00 18.10 78 ASN A CA 1
ATOM 556 C C . ASN A 1 78 ? 36.707 30.859 -16.938 1.00 20.69 78 ASN A C 1
ATOM 557 O O . ASN A 1 78 ? 36.603 29.729 -17.412 1.00 18.15 78 ASN A O 1
ATOM 562 N N . ILE A 1 79 ? 37.734 31.666 -17.191 1.00 21.22 79 ILE A N 1
ATOM 563 C CA . ILE A 1 79 ? 38.826 31.260 -18.068 1.00 23.73 79 ILE A CA 1
ATOM 564 C C . ILE A 1 79 ? 40.150 31.488 -17.361 1.00 22.87 79 ILE A C 1
ATOM 565 O O . ILE A 1 79 ? 40.414 32.587 -16.886 1.00 23.56 79 ILE A O 1
ATOM 570 N N . ALA A 1 80 ? 40.986 30.449 -17.307 1.00 23.90 80 ALA A N 1
ATOM 571 C CA . ALA A 1 80 ? 42.282 30.536 -16.646 1.00 23.05 80 ALA A CA 1
ATOM 572 C C . ALA A 1 80 ? 43.474 30.513 -17.587 1.00 24.92 80 ALA A C 1
ATOM 573 O O . ALA A 1 80 ? 43.351 30.195 -18.777 1.00 23.39 80 ALA A O 1
ATOM 575 N N . GLN A 1 81 ? 44.632 30.853 -17.022 1.00 26.69 81 GLN A N 1
ATOM 576 C CA . GLN A 1 81 ? 45.902 30.880 -17.739 1.00 28.17 81 GLN A CA 1
ATOM 577 C C . GLN A 1 81 ? 45.747 31.561 -19.094 1.00 27.83 81 GLN A C 1
ATOM 578 O O . GLN A 1 81 ? 46.038 30.972 -20.139 1.00 27.52 81 GLN A O 1
ATOM 584 N N . LEU A 1 82 ? 45.278 32.801 -19.074 1.00 26.01 82 LEU A N 1
ATOM 585 C CA . LEU A 1 82 ? 45.095 33.553 -20.307 1.00 28.52 82 LEU A CA 1
ATOM 586 C C . LEU A 1 82 ? 46.425 33.752 -21.026 1.00 27.25 82 LEU A C 1
ATOM 587 O O . LEU A 1 82 ? 47.418 34.130 -20.408 1.00 28.40 82 LEU A O 1
ATOM 592 N N . SER A 1 83 ? 46.429 33.494 -22.333 1.00 29.16 83 SER A N 1
ATOM 593 C CA . SER A 1 83 ? 47.621 33.645 -23.160 1.00 27.94 83 SER A CA 1
ATOM 594 C C . SER A 1 83 ? 47.376 34.688 -24.240 1.00 27.55 83 SER A C 1
ATOM 595 O O . SER A 1 83 ? 46.280 35.237 -24.356 1.00 24.73 83 SER A O 1
ATOM 598 N N . GLN A 1 84 ? 48.398 34.951 -25.042 1.00 28.02 84 GLN A N 1
ATOM 599 C CA . GLN A 1 84 ? 48.275 35.932 -26.105 1.00 31.35 84 GLN A CA 1
ATOM 600 C C . GLN A 1 84 ? 47.247 35.477 -27.129 1.00 31.05 84 GLN A C 1
ATOM 601 O O . GLN A 1 84 ? 46.705 36.286 -27.882 1.00 29.53 84 GLN A O 1
ATOM 607 N N . ASP A 1 85 ? 46.983 34.174 -27.158 1.00 34.99 85 ASP A N 1
ATOM 608 C CA . ASP A 1 85 ? 46.012 33.620 -28.100 1.00 36.30 85 ASP A CA 1
ATOM 609 C C . ASP A 1 85 ? 44.591 33.981 -27.722 1.00 32.42 85 ASP A C 1
ATOM 610 O O . ASP A 1 85 ? 43.697 33.941 -28.560 1.00 33.94 85 ASP A O 1
ATOM 615 N N . ASP A 1 86 ? 44.378 34.356 -26.469 1.00 28.43 86 ASP A N 1
ATOM 616 C CA . ASP A 1 86 ? 43.023 34.634 -26.039 1.00 27.56 86 ASP A CA 1
ATOM 617 C C . ASP A 1 86 ? 42.451 36.002 -26.403 1.00 27.74 86 ASP A C 1
ATOM 618 O O . ASP A 1 86 ? 41.232 36.177 -26.396 1.00 26.33 86 ASP A O 1
ATOM 623 N N . SER A 1 87 ? 43.314 36.963 -26.736 1.00 25.71 87 SER A N 1
ATOM 624 C CA . SER A 1 87 ? 42.844 38.292 -27.125 1.00 25.12 87 SER A CA 1
ATOM 625 C C . SER A 1 87 ? 41.967 38.125 -28.365 1.00 26.78 87 SER A C 1
ATOM 626 O O . SER A 1 87 ? 42.346 37.431 -29.307 1.00 27.23 87 SER A O 1
ATOM 629 N N . GLY A 1 88 ? 40.793 38.746 -28.365 1.00 26.33 88 GLY A N 1
ATOM 630 C CA . GLY A 1 88 ? 39.920 38.623 -29.516 1.00 27.02 88 GLY A CA 1
ATOM 631 C C . GLY A 1 88 ? 38.481 39.006 -29.243 1.00 27.86 88 GLY A C 1
ATOM 632 O O . GLY A 1 88 ? 38.166 39.590 -28.207 1.00 27.10 88 GLY A O 1
ATOM 633 N N . ARG A 1 89 ? 37.608 38.677 -30.189 1.00 29.08 89 ARG A N 1
ATOM 634 C CA . ARG A 1 89 ? 36.193 38.976 -30.059 1.00 30.41 89 ARG A CA 1
ATOM 635 C C . ARG A 1 89 ? 35.403 37.700 -29.809 1.00 28.91 89 ARG A C 1
ATOM 636 O O . ARG A 1 89 ? 35.603 36.682 -30.474 1.00 27.08 89 ARG A O 1
ATOM 644 N N . TYR A 1 90 ? 34.507 37.771 -28.831 1.00 29.25 90 TYR A N 1
ATOM 645 C CA . TYR A 1 90 ? 33.685 36.639 -28.446 1.00 26.77 90 TYR A CA 1
ATOM 646 C C . TYR A 1 90 ? 32.223 37.051 -28.318 1.00 27.21 90 TYR A C 1
ATOM 647 O O . TYR A 1 90 ? 31.877 38.224 -28.465 1.00 25.67 90 TYR A O 1
ATOM 656 N N . LYS A 1 91 ? 31.374 36.068 -28.036 1.00 26.39 91 LYS A N 1
ATOM 657 C CA . LYS A 1 91 ? 29.945 36.283 -27.849 1.00 27.80 91 LYS A CA 1
ATOM 658 C C . LYS A 1 91 ? 29.438 35.320 -26.797 1.00 29.33 91 LYS A C 1
ATOM 659 O O . LYS A 1 91 ? 29.859 34.164 -26.748 1.00 29.98 91 LYS A O 1
ATOM 665 N N . CYS A 1 92 ? 28.522 35.797 -25.967 1.00 27.36 92 CYS A N 1
ATOM 666 C CA . CYS A 1 92 ? 27.888 34.961 -24.969 1.00 26.58 92 CYS A CA 1
ATOM 667 C C . CYS A 1 92 ? 26.437 35.038 -25.424 1.00 24.70 92 CYS A C 1
ATOM 668 O O . CYS A 1 92 ? 25.966 36.114 -25.802 1.00 24.07 92 CYS A O 1
ATOM 671 N N . GLY A 1 93 ? 25.739 33.910 -25.435 1.00 26.24 93 GLY A N 1
ATOM 672 C CA . GLY A 1 93 ? 24.355 33.931 -25.872 1.00 24.14 93 GLY A CA 1
ATOM 673 C C . GLY A 1 93 ? 23.547 32.732 -25.428 1.00 25.66 93 GLY A C 1
ATOM 674 O O . GLY A 1 93 ? 24.049 31.864 -24.704 1.00 24.14 93 GLY A O 1
ATOM 675 N N . LEU A 1 94 ? 22.287 32.701 -25.860 1.00 25.91 94 LEU A N 1
ATOM 676 C CA . LEU A 1 94 ? 21.363 31.618 -25.537 1.00 28.35 94 LEU A CA 1
ATOM 677 C C . LEU A 1 94 ? 20.908 30.936 -26.830 1.00 31.52 94 LEU A C 1
ATOM 678 O O . LEU A 1 94 ? 20.825 31.572 -27.880 1.00 31.92 94 LEU A O 1
ATOM 683 N N . GLY A 1 95 ? 20.637 29.635 -26.749 1.00 35.66 95 GLY A N 1
ATOM 684 C CA . GLY A 1 95 ? 20.186 28.884 -27.911 1.00 35.74 95 GLY A CA 1
ATOM 685 C C . GLY A 1 95 ? 21.283 28.533 -28.895 1.00 37.61 95 GLY A C 1
ATOM 686 O O . GLY A 1 95 ? 22.381 28.149 -28.500 1.00 39.80 95 GLY A O 1
ATOM 687 N N . ILE A 1 96 ? 20.967 28.657 -30.181 1.00 40.93 96 ILE A N 1
ATOM 688 C CA . ILE A 1 96 ? 21.900 28.386 -31.276 1.00 41.75 96 ILE A CA 1
ATOM 689 C C . ILE A 1 96 ? 22.720 29.646 -31.584 1.00 44.47 96 ILE A C 1
ATOM 690 O O . ILE A 1 96 ? 22.211 30.765 -31.481 1.00 46.19 96 ILE A O 1
ATOM 695 N N . ASN A 1 97 ? 23.981 29.460 -31.967 1.00 43.12 97 ASN A N 1
ATOM 696 C CA . ASN A 1 97 ? 24.867 30.585 -32.267 1.00 45.52 97 ASN A CA 1
ATOM 697 C C . ASN A 1 97 ? 24.343 31.570 -33.308 1.00 45.62 97 ASN A C 1
ATOM 698 O O . ASN A 1 97 ? 24.421 32.784 -33.106 1.00 45.72 97 ASN A O 1
ATOM 703 N N . SER A 1 98 ? 23.810 31.056 -34.416 1.00 46.26 98 SER A N 1
ATOM 704 C CA . SER A 1 98 ? 23.331 31.929 -35.483 1.00 47.77 98 SER A CA 1
ATOM 705 C C . SER A 1 98 ? 21.955 32.549 -35.272 1.00 47.81 98 SER A C 1
ATOM 706 O O . SER A 1 98 ? 21.401 33.163 -36.190 1.00 46.59 98 SER A O 1
ATOM 709 N N . ARG A 1 99 ? 21.413 32.395 -34.065 1.00 47.13 99 ARG A N 1
ATOM 710 C CA . ARG A 1 99 ? 20.111 32.965 -33.720 1.00 45.37 99 ARG A CA 1
ATOM 711 C C . ARG A 1 99 ? 20.292 34.452 -33.408 1.00 44.25 99 ARG A C 1
ATOM 712 O O . ARG A 1 99 ? 19.340 35.234 -33.471 1.00 43.16 99 ARG A O 1
ATOM 714 N N . GLY A 1 100 ? 21.526 34.828 -33.072 1.00 44.43 100 GLY A N 1
ATOM 715 C CA . GLY A 1 100 ? 21.840 36.214 -32.760 1.00 43.24 100 GLY A CA 1
ATOM 716 C C . GLY A 1 100 ? 21.575 36.636 -31.324 1.00 42.98 100 GLY A C 1
ATOM 717 O O . GLY A 1 100 ? 22.102 37.659 -30.876 1.00 44.35 100 GLY A O 1
ATOM 718 N N . LEU A 1 101 ? 20.757 35.864 -30.606 1.00 39.78 101 LEU A N 1
ATOM 719 C CA . LEU A 1 101 ? 20.426 36.168 -29.215 1.00 35.63 101 LEU A CA 1
ATOM 720 C C . LEU A 1 101 ? 21.693 36.086 -28.362 1.00 32.03 101 LEU A C 1
ATOM 721 O O . LEU A 1 101 ? 21.881 35.158 -27.574 1.00 28.46 101 LEU A O 1
ATOM 726 N N . SER A 1 102 ? 22.553 37.085 -28.521 1.00 29.96 102 SER A N 1
ATOM 727 C CA . SER A 1 102 ? 23.820 37.129 -27.815 1.00 27.38 102 SER A CA 1
ATOM 728 C C . SER A 1 102 ? 24.268 38.546 -27.471 1.00 28.01 102 SER A C 1
ATOM 729 O O . SER A 1 102 ? 23.499 39.501 -27.567 1.00 31.16 102 SER A O 1
ATOM 732 N N . PHE A 1 103 ? 25.520 38.667 -27.054 1.00 25.71 103 PHE A N 1
ATOM 733 C CA . PHE A 1 103 ? 26.108 39.953 -26.701 1.00 26.73 103 PHE A CA 1
ATOM 734 C C . PHE A 1 103 ? 27.577 39.819 -27.059 1.00 27.43 103 PHE A C 1
ATOM 735 O O . PHE A 1 103 ? 28.200 38.812 -26.738 1.00 28.27 103 PHE A O 1
ATOM 743 N N . ASP A 1 104 ? 28.136 40.822 -27.721 1.00 28.64 104 ASP A N 1
ATOM 744 C CA . ASP A 1 104 ? 29.536 40.750 -28.115 1.00 30.65 104 ASP A CA 1
ATOM 745 C C . ASP A 1 104 ? 30.487 41.248 -27.023 1.00 31.09 104 ASP A C 1
ATOM 746 O O . ASP A 1 104 ? 30.275 42.311 -26.422 1.00 27.21 104 ASP A O 1
ATOM 751 N N . VAL A 1 105 ? 31.530 40.456 -26.771 1.00 28.61 105 VAL A N 1
ATOM 752 C CA . VAL A 1 105 ? 32.528 40.766 -25.761 1.00 24.96 105 VAL A CA 1
ATOM 753 C C . VAL A 1 105 ? 33.918 40.771 -26.371 1.00 23.61 105 VAL A C 1
ATOM 754 O O . VAL A 1 105 ? 34.319 39.822 -27.045 1.00 22.91 105 VAL A O 1
ATOM 758 N N . SER A 1 106 ? 34.645 41.856 -26.141 1.00 24.16 106 SER A N 1
ATOM 759 C CA . SER A 1 106 ? 35.999 41.977 -26.636 1.00 24.61 106 SER A CA 1
ATOM 760 C C . SER A 1 106 ? 36.959 41.704 -25.483 1.00 27.09 106 SER A C 1
ATOM 761 O O . SER A 1 106 ? 36.921 42.377 -24.448 1.00 28.05 106 SER A O 1
ATOM 764 N N . LEU A 1 107 ? 37.813 40.704 -25.666 1.00 24.10 107 LEU A N 1
ATOM 765 C CA . LEU A 1 107 ? 38.778 40.323 -24.645 1.00 24.34 107 LEU A CA 1
ATOM 766 C C . LEU A 1 107 ? 40.191 40.708 -25.067 1.00 21.00 107 LEU A C 1
ATOM 767 O O . LEU A 1 107 ? 40.666 40.311 -26.130 1.00 22.23 107 LEU A O 1
ATOM 772 N N . GLU A 1 108 ? 40.847 41.507 -24.237 1.00 20.21 108 GLU A N 1
ATOM 773 C CA . GLU A 1 108 ? 42.202 41.947 -24.525 1.00 21.87 108 GLU A CA 1
ATOM 774 C C . GLU A 1 108 ? 43.125 41.463 -23.413 1.00 20.52 108 GLU A C 1
ATOM 775 O O . GLU A 1 108 ? 42.960 41.840 -22.247 1.00 22.19 108 GLU A O 1
ATOM 781 N N . VAL A 1 109 ? 44.084 40.614 -23.775 1.00 21.62 109 VAL A N 1
ATOM 782 C CA . VAL A 1 109 ? 45.038 40.065 -22.813 1.00 22.38 109 VAL A CA 1
ATOM 783 C C . VAL A 1 109 ? 46.359 40.850 -22.890 1.00 23.92 109 VAL A C 1
ATOM 784 O O . VAL A 1 109 ? 47.235 40.531 -23.693 1.00 24.70 109 VAL A O 1
ATOM 788 N N . LEU A 1 110 ? 46.497 41.873 -22.047 1.00 22.21 110 LEU A N 1
ATOM 789 C CA . LEU A 1 110 ? 47.699 42.705 -22.055 1.00 25.38 110 LEU A CA 1
ATOM 790 C C . LEU A 1 110 ? 48.926 41.881 -21.726 1.00 24.95 110 LEU A C 1
ATOM 791 O O . LEU A 1 110 ? 48.917 41.078 -20.798 1.00 24.17 110 LEU A O 1
ATOM 796 N N . GLU A 1 111 ? 49.996 42.087 -22.482 1.00 28.45 111 GLU A N 1
ATOM 797 C CA . GLU A 1 111 ? 51.197 41.306 -22.254 1.00 29.75 111 GLU A CA 1
ATOM 798 C C . GLU A 1 111 ? 51.814 41.513 -20.884 1.00 28.54 111 GLU A C 1
ATOM 799 O O . GLU A 1 111 ? 51.781 42.604 -20.317 1.00 28.73 111 GLU A O 1
ATOM 805 N N . HIS A 1 112 ? 52.372 40.430 -20.366 1.00 30.09 112 HIS A N 1
ATOM 806 C CA . HIS A 1 112 ? 53.038 40.415 -19.075 1.00 33.96 112 HIS A CA 1
ATOM 807 C C . HIS A 1 112 ? 54.497 40.781 -19.351 1.00 35.93 112 HIS A C 1
ATOM 808 O O . HIS A 1 112 ? 55.200 40.030 -20.015 1.00 38.96 112 HIS A O 1
ATOM 815 N N . HIS A 1 113 ? 54.941 41.934 -18.858 1.00 37.17 113 HIS A N 1
ATOM 816 C CA . HIS A 1 113 ? 56.318 42.393 -19.052 1.00 37.45 113 HIS A CA 1
ATOM 817 C C . HIS A 1 113 ? 57.286 41.639 -18.142 1.00 37.58 113 HIS A C 1
ATOM 818 O O . HIS A 1 113 ? 56.870 41.095 -17.121 1.00 36.61 113 HIS A O 1
ATOM 825 N N . HIS A 1 114 ? 58.569 41.606 -18.505 1.00 36.68 114 HIS A N 1
ATOM 826 C CA . HIS A 1 114 ? 59.565 40.920 -17.686 1.00 38.09 114 HIS A CA 1
ATOM 827 C C . HIS A 1 114 ? 59.672 41.635 -16.339 1.00 41.76 114 HIS A C 1
ATOM 828 O O . HIS A 1 114 ? 59.175 42.758 -16.190 1.00 40.84 114 HIS A O 1
ATOM 835 N N . HIS A 1 115 ? 60.321 40.999 -15.363 1.00 45.09 115 HIS A N 1
ATOM 836 C CA . HIS A 1 115 ? 60.445 41.579 -14.021 1.00 50.29 115 HIS A CA 1
ATOM 837 C C . HIS A 1 115 ? 61.814 42.103 -13.587 1.00 49.76 115 HIS A C 1
ATOM 838 O O . HIS A 1 115 ? 62.350 41.639 -12.585 1.00 52.36 115 HIS A O 1
ATOM 845 N N . HIS A 1 116 ? 62.386 43.059 -14.311 1.00 48.32 116 HIS A N 1
ATOM 846 C CA . HIS A 1 116 ? 63.677 43.610 -13.900 1.00 48.22 116 HIS A CA 1
ATOM 847 C C . HIS A 1 116 ? 63.440 44.937 -13.187 1.00 50.10 116 HIS A C 1
ATOM 848 O O . HIS A 1 116 ? 62.971 45.895 -13.803 1.00 51.27 116 HIS A O 1
ATOM 855 N N . HIS A 1 117 ? 63.757 44.978 -11.890 1.00 50.96 117 HIS A N 1
ATOM 856 C CA . HIS A 1 117 ? 63.573 46.171 -11.055 1.00 49.68 117 HIS A CA 1
ATOM 857 C C . HIS A 1 117 ? 62.112 46.365 -10.650 1.00 50.87 117 HIS A C 1
ATOM 858 O O . HIS A 1 117 ? 61.284 45.481 -10.951 1.00 51.72 117 HIS A O 1
ATOM 866 N N . PRO B 1 3 ? 44.614 0.798 -14.866 1.00 42.95 3 PRO B N 1
ATOM 867 C CA . PRO B 1 3 ? 44.546 2.275 -14.877 1.00 42.61 3 PRO B CA 1
ATOM 868 C C . PRO B 1 3 ? 43.440 2.748 -13.933 1.00 42.29 3 PRO B C 1
ATOM 869 O O . PRO B 1 3 ? 43.644 2.875 -12.719 1.00 42.60 3 PRO B O 1
ATOM 873 N N . ILE B 1 4 ? 42.270 3.011 -14.508 1.00 40.20 4 ILE B N 1
ATOM 874 C CA . ILE B 1 4 ? 41.112 3.457 -13.744 1.00 37.25 4 ILE B CA 1
ATOM 875 C C . ILE B 1 4 ? 40.228 2.260 -13.414 1.00 36.07 4 ILE B C 1
ATOM 876 O O . ILE B 1 4 ? 40.149 1.307 -14.183 1.00 35.52 4 ILE B O 1
ATOM 881 N N . PHE B 1 5 ? 39.570 2.319 -12.263 1.00 35.28 5 PHE B N 1
ATOM 882 C CA . PHE B 1 5 ? 38.678 1.254 -11.811 1.00 35.20 5 PHE B CA 1
ATOM 883 C C . PHE B 1 5 ? 37.373 1.866 -11.287 1.00 34.86 5 PHE B C 1
ATOM 884 O O . PHE B 1 5 ? 37.361 2.979 -10.756 1.00 33.31 5 PHE B O 1
ATOM 892 N N . GLY B 1 6 ? 36.275 1.137 -11.447 1.00 33.34 6 GLY B N 1
ATOM 893 C CA . GLY B 1 6 ? 35.005 1.619 -10.948 1.00 31.01 6 GLY B CA 1
ATOM 894 C C . GLY B 1 6 ? 33.944 0.543 -11.037 1.00 30.87 6 GLY B C 1
ATOM 895 O O . GLY B 1 6 ? 34.273 -0.637 -11.205 1.00 32.64 6 GLY B O 1
ATOM 896 N N . PRO B 1 7 ? 32.655 0.917 -10.929 1.00 31.41 7 PRO B N 1
ATOM 897 C CA . PRO B 1 7 ? 31.534 -0.023 -11.001 1.00 28.50 7 PRO B CA 1
ATOM 898 C C . PRO B 1 7 ? 31.163 -0.273 -12.460 1.00 28.19 7 PRO B C 1
ATOM 899 O O . PRO B 1 7 ? 30.663 0.617 -13.143 1.00 28.44 7 PRO B O 1
ATOM 903 N N . GLU B 1 8 ? 31.410 -1.485 -12.935 1.00 27.25 8 GLU B N 1
ATOM 904 C CA . GLU B 1 8 ? 31.107 -1.828 -14.310 1.00 27.25 8 GLU B CA 1
ATOM 905 C C . GLU B 1 8 ? 29.632 -1.597 -14.594 1.00 26.92 8 GLU B C 1
ATOM 906 O O . GLU B 1 8 ? 29.257 -1.169 -15.684 1.00 23.59 8 GLU B O 1
ATOM 912 N N . GLU B 1 9 ? 28.795 -1.887 -13.604 1.00 29.12 9 GLU B N 1
ATOM 913 C CA . GLU B 1 9 ? 27.359 -1.698 -13.745 1.00 31.96 9 GLU B CA 1
ATOM 914 C C . GLU B 1 9 ? 26.767 -1.194 -12.447 1.00 30.65 9 GLU B C 1
ATOM 915 O O . GLU B 1 9 ? 27.164 -1.622 -11.368 1.00 29.96 9 GLU B O 1
ATOM 921 N N . VAL B 1 10 ? 25.815 -0.275 -12.567 1.00 31.60 10 VAL B N 1
ATOM 922 C CA . VAL B 1 10 ? 25.144 0.317 -11.416 1.00 30.31 10 VAL B CA 1
ATOM 923 C C . VAL B 1 10 ? 23.648 0.300 -11.684 1.00 30.94 10 VAL B C 1
ATOM 924 O O . VAL B 1 10 ? 23.199 0.774 -12.728 1.00 30.71 10 VAL B O 1
ATOM 928 N N . ASN B 1 11 ? 22.883 -0.254 -10.749 1.00 31.68 11 ASN B N 1
ATOM 929 C CA . ASN B 1 11 ? 21.435 -0.327 -10.893 1.00 32.49 11 ASN B CA 1
ATOM 930 C C . ASN B 1 11 ? 20.798 0.478 -9.783 1.00 31.86 11 ASN B C 1
ATOM 931 O O . ASN B 1 11 ? 21.275 0.458 -8.656 1.00 32.03 11 ASN B O 1
ATOM 936 N N . SER B 1 12 ? 19.718 1.178 -10.097 1.00 31.42 12 SER B N 1
ATOM 937 C CA . SER B 1 12 ? 19.039 1.979 -9.101 1.00 30.87 12 SER B CA 1
ATOM 938 C C . SER B 1 12 ? 17.572 2.031 -9.464 1.00 28.26 12 SER B C 1
ATOM 939 O O . SER B 1 12 ? 17.146 1.423 -10.442 1.00 31.64 12 SER B O 1
ATOM 942 N N . VAL B 1 13 ? 16.795 2.737 -8.661 1.00 29.74 13 VAL B N 1
ATOM 943 C CA . VAL B 1 13 ? 15.373 2.856 -8.934 1.00 29.09 13 VAL B CA 1
ATOM 944 C C . VAL B 1 13 ? 15.126 4.328 -9.235 1.00 30.49 13 VAL B C 1
ATOM 945 O O . VAL B 1 13 ? 15.892 5.188 -8.787 1.00 30.20 13 VAL B O 1
ATOM 949 N N . GLU B 1 14 ? 14.081 4.617 -10.007 1.00 31.08 14 GLU B N 1
ATOM 950 C CA . GLU B 1 14 ? 13.733 5.998 -10.330 1.00 28.08 14 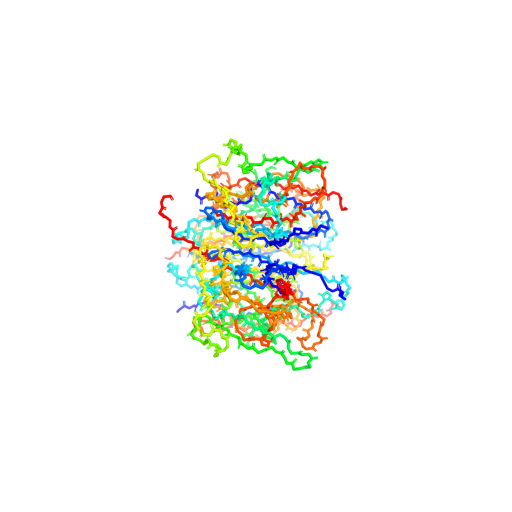GLU B CA 1
ATOM 951 C C . GLU B 1 14 ? 13.432 6.729 -9.022 1.00 26.86 14 GLU B C 1
ATOM 952 O O . GLU B 1 14 ? 12.820 6.160 -8.115 1.00 21.45 14 GLU B O 1
ATOM 958 N N . GLY B 1 15 ? 13.891 7.977 -8.927 1.00 27.34 15 GLY B N 1
ATOM 959 C CA . GLY B 1 15 ? 13.669 8.779 -7.735 1.00 27.17 15 GLY B CA 1
ATOM 960 C C . GLY B 1 15 ? 14.787 8.669 -6.716 1.00 28.64 15 GLY B C 1
ATOM 961 O O . GLY B 1 15 ? 14.933 9.523 -5.845 1.00 30.06 15 GLY B O 1
ATOM 962 N N . ASN B 1 16 ? 15.583 7.613 -6.823 1.00 28.67 16 ASN B N 1
ATOM 963 C CA . ASN B 1 16 ? 16.687 7.388 -5.900 1.00 27.69 16 ASN B CA 1
ATOM 964 C C . ASN B 1 16 ? 17.901 8.241 -6.224 1.00 25.39 16 ASN B C 1
ATOM 965 O O . ASN B 1 16 ? 17.954 8.919 -7.253 1.00 22.10 16 ASN B O 1
ATOM 970 N N . SER B 1 17 ? 18.866 8.192 -5.313 1.00 25.08 17 SER B N 1
ATOM 971 C CA . SER B 1 17 ? 20.139 8.873 -5.458 1.00 24.55 17 SER B CA 1
ATOM 972 C C . SER B 1 17 ? 21.161 7.741 -5.533 1.00 26.85 17 SER B C 1
ATOM 973 O O . SER B 1 17 ? 20.908 6.645 -5.029 1.00 28.04 17 SER B O 1
ATOM 976 N N . VAL B 1 18 ? 22.293 7.982 -6.185 1.00 27.44 18 VAL B N 1
ATOM 977 C CA . VAL B 1 18 ? 23.342 6.971 -6.265 1.00 27.00 18 VAL B CA 1
ATOM 978 C C . VAL B 1 18 ? 24.692 7.665 -6.243 1.00 26.45 18 VAL B C 1
ATOM 979 O O . VAL B 1 18 ? 24.805 8.854 -6.557 1.00 24.01 18 VAL B O 1
ATOM 983 N N . SER B 1 19 ? 25.707 6.909 -5.845 1.00 25.44 19 SER B N 1
ATOM 984 C CA . SER B 1 19 ? 27.064 7.407 -5.782 1.00 23.79 19 SER B CA 1
ATOM 985 C C . SER B 1 19 ? 27.909 6.459 -6.603 1.00 25.11 19 SER B C 1
ATOM 986 O O . SER B 1 19 ? 27.823 5.244 -6.438 1.00 26.04 19 SER B O 1
ATOM 989 N N . ILE B 1 20 ? 28.715 7.020 -7.498 1.00 27.15 20 ILE B N 1
ATOM 990 C CA . ILE B 1 20 ? 29.591 6.234 -8.353 1.00 26.12 20 ILE B CA 1
ATOM 991 C C . ILE B 1 20 ? 31.039 6.617 -8.020 1.00 25.42 20 ILE B C 1
ATOM 992 O O . ILE B 1 20 ? 31.434 7.778 -8.160 1.00 23.74 20 ILE B O 1
ATOM 997 N N . THR B 1 21 ? 31.816 5.640 -7.553 1.00 23.72 21 THR B N 1
ATOM 998 C CA . THR B 1 21 ? 33.198 5.886 -7.170 1.00 23.61 21 THR B CA 1
ATOM 999 C C . THR B 1 21 ? 34.206 5.266 -8.122 1.00 24.44 21 THR B C 1
ATOM 1000 O O . THR B 1 21 ? 34.183 4.064 -8.374 1.00 26.32 21 THR B O 1
ATOM 1004 N N . CYS B 1 22 ? 35.092 6.103 -8.648 1.00 23.61 22 CYS B N 1
ATOM 1005 C CA . CYS B 1 22 ? 36.120 5.649 -9.568 1.00 26.51 22 CYS B CA 1
ATOM 1006 C C . CYS B 1 22 ? 37.504 5.832 -8.969 1.00 24.73 22 CYS B C 1
ATOM 1007 O O . CYS B 1 22 ? 37.784 6.843 -8.330 1.00 26.36 22 CYS B O 1
ATOM 1010 N N . TYR B 1 23 ? 38.357 4.832 -9.163 1.00 24.97 23 TYR B N 1
ATOM 1011 C CA . TYR B 1 23 ? 39.709 4.865 -8.630 1.00 25.09 23 TYR B CA 1
ATOM 1012 C C . TYR B 1 23 ? 40.756 5.052 -9.714 1.00 27.56 23 TYR B C 1
ATOM 1013 O O . TYR B 1 23 ? 40.606 4.564 -10.838 1.00 27.31 23 TYR B O 1
ATOM 1022 N N . TYR B 1 24 ? 41.818 5.770 -9.367 1.00 29.29 24 TYR B N 1
ATOM 1023 C CA . TYR B 1 24 ? 42.915 6.019 -10.299 1.00 33.16 24 TYR B CA 1
ATOM 1024 C C . TYR B 1 24 ? 44.228 6.038 -9.513 1.00 33.15 24 TYR B C 1
ATOM 1025 O O . TYR B 1 24 ? 44.222 6.178 -8.289 1.00 35.40 24 TYR B O 1
ATOM 1034 N N . PRO B 1 25 ? 45.370 5.874 -10.201 1.00 34.49 25 PRO B N 1
ATOM 1035 C CA . PRO B 1 25 ? 46.675 5.879 -9.527 1.00 32.77 25 PRO B CA 1
ATOM 1036 C C . PRO B 1 25 ? 46.941 7.225 -8.849 1.00 30.55 25 PRO B C 1
ATOM 1037 O O . PRO B 1 25 ? 46.920 8.264 -9.500 1.00 31.82 25 PRO B O 1
ATOM 1041 N N . PRO B 1 26 ? 47.190 7.220 -7.531 1.00 31.59 26 PRO B N 1
ATOM 1042 C CA . PRO B 1 26 ? 47.452 8.472 -6.811 1.00 32.17 26 PRO B CA 1
ATOM 1043 C C . PRO B 1 26 ? 48.738 9.185 -7.201 1.00 31.56 26 PRO B C 1
ATOM 1044 O O . PRO B 1 26 ? 49.392 9.778 -6.352 1.00 33.41 26 PRO B O 1
ATOM 1048 N N . THR B 1 27 ? 49.103 9.129 -8.478 1.00 34.19 27 THR B N 1
ATOM 1049 C CA . THR B 1 27 ? 50.314 9.803 -8.935 1.00 35.16 27 THR B CA 1
ATOM 1050 C C . THR B 1 27 ? 50.039 11.304 -8.945 1.00 38.45 27 THR B C 1
ATOM 1051 O O . THR B 1 27 ? 48.898 11.736 -9.116 1.00 36.67 27 THR B O 1
ATOM 1055 N N . SER B 1 28 ? 51.091 12.097 -8.770 1.00 41.80 28 SER B N 1
ATOM 1056 C CA . SER B 1 28 ? 50.954 13.547 -8.735 1.00 41.62 28 SER B CA 1
ATOM 1057 C C . SER B 1 28 ? 50.161 14.103 -9.909 1.00 42.85 28 SER B C 1
ATOM 1058 O O . SER B 1 28 ? 49.229 14.871 -9.705 1.00 44.77 28 SER B O 1
ATOM 1061 N N . VAL B 1 29 ? 50.520 13.720 -11.133 1.00 43.19 29 VAL B N 1
ATOM 1062 C CA . VAL B 1 29 ? 49.813 14.215 -12.315 1.00 43.33 29 VAL B CA 1
ATOM 1063 C C . VAL B 1 29 ? 48.316 13.908 -12.324 1.00 41.60 29 VAL B C 1
ATOM 1064 O O . VAL B 1 29 ? 47.503 14.794 -12.590 1.00 43.35 29 VAL B O 1
ATOM 1068 N N . ASN B 1 30 ? 47.951 12.661 -12.036 1.00 38.59 30 ASN B N 1
ATOM 1069 C CA . ASN B 1 30 ? 46.546 12.259 -12.019 1.00 33.45 30 ASN B CA 1
ATOM 1070 C C . ASN B 1 30 ? 45.700 13.120 -11.090 1.00 32.93 30 ASN B C 1
ATOM 1071 O O . ASN B 1 30 ? 44.533 13.399 -11.379 1.00 26.66 30 ASN B O 1
ATOM 1076 N N . ARG B 1 31 ? 46.316 13.535 -9.982 1.00 33.66 31 ARG B N 1
ATOM 1077 C CA . ARG B 1 31 ? 45.683 14.360 -8.953 1.00 36.15 31 ARG B CA 1
ATOM 1078 C C . ARG B 1 31 ? 45.442 15.837 -9.299 1.00 38.37 31 ARG B C 1
ATOM 1079 O O . ARG B 1 31 ? 44.607 16.485 -8.669 1.00 44.50 31 ARG B O 1
ATOM 1087 N N . HIS B 1 32 ? 46.177 16.383 -10.266 1.00 41.95 32 HIS B N 1
ATOM 1088 C CA . HIS B 1 32 ? 45.956 17.773 -10.676 1.00 42.64 32 HIS B CA 1
ATOM 1089 C C . HIS B 1 32 ? 44.939 17.657 -11.787 1.00 41.58 32 HIS B C 1
ATOM 1090 O O . HIS B 1 32 ? 43.999 18.448 -11.882 1.00 43.56 32 HIS B O 1
ATOM 1097 N N . THR B 1 33 ? 45.176 16.650 -12.629 1.00 38.19 33 THR B N 1
ATOM 1098 C CA . THR B 1 33 ? 44.365 16.328 -13.801 1.00 35.65 33 THR B CA 1
ATOM 1099 C C . THR B 1 33 ? 42.866 16.412 -13.578 1.00 30.58 33 THR B C 1
ATOM 1100 O O . THR B 1 33 ? 42.373 16.083 -12.504 1.00 31.02 33 THR B O 1
ATOM 1104 N N . ARG B 1 34 ? 42.144 16.851 -14.603 1.00 27.23 34 ARG B N 1
ATOM 1105 C CA . ARG B 1 34 ? 40.699 16.977 -14.503 1.00 28.21 34 ARG B CA 1
ATOM 1106 C C . ARG B 1 34 ? 40.005 15.613 -14.435 1.00 29.04 34 ARG B C 1
ATOM 1107 O O . ARG B 1 34 ? 40.445 14.643 -15.052 1.00 27.39 34 ARG B O 1
ATOM 1115 N N . LYS B 1 35 ? 38.932 15.549 -13.655 1.00 26.71 35 LYS B N 1
ATOM 1116 C CA . LYS B 1 35 ? 38.169 14.318 -13.481 1.00 25.28 35 LYS B CA 1
ATOM 1117 C C . LYS B 1 35 ? 36.856 14.568 -14.178 1.00 22.81 35 LYS B C 1
ATOM 1118 O O . LYS B 1 35 ? 36.300 15.654 -14.058 1.00 25.72 35 LYS B O 1
ATOM 1124 N N . TYR B 1 36 ? 36.343 13.577 -14.895 1.00 17.32 36 TYR B N 1
ATOM 1125 C CA . TYR B 1 36 ? 35.093 13.783 -15.603 1.00 19.02 36 TYR B CA 1
ATOM 1126 C C . TYR B 1 36 ? 34.151 12.592 -15.591 1.00 20.52 36 TYR B C 1
ATOM 1127 O O . TYR B 1 36 ? 34.561 11.453 -15.378 1.00 22.79 36 TYR B O 1
ATOM 1136 N N . TRP B 1 37 ? 32.876 12.884 -15.821 1.00 19.96 37 TRP B N 1
ATOM 1137 C CA . TRP B 1 37 ? 31.819 11.884 -15.891 1.00 20.19 37 TRP B CA 1
ATOM 1138 C C . TRP B 1 37 ? 31.027 12.280 -17.133 1.00 23.66 37 TRP B C 1
ATOM 1139 O O . TRP B 1 37 ? 30.474 13.382 -17.204 1.00 24.40 37 TRP B O 1
ATOM 1150 N N . CYS B 1 38 ? 31.018 11.404 -18.132 1.00 26.34 38 CYS B N 1
ATOM 1151 C CA . CYS B 1 38 ? 30.310 11.688 -19.377 1.00 29.31 38 CYS B CA 1
ATOM 1152 C C . CYS B 1 38 ? 29.409 10.544 -19.833 1.00 30.36 38 CYS B C 1
ATOM 1153 O O . CYS B 1 38 ? 29.550 9.404 -19.393 1.00 26.41 38 CYS B O 1
ATOM 1156 N N . ARG B 1 39 ? 28.478 10.873 -20.722 1.00 29.05 39 ARG B N 1
ATOM 1157 C CA . ARG B 1 39 ? 27.522 9.917 -21.267 1.00 32.78 39 ARG B CA 1
ATOM 1158 C C . ARG B 1 39 ? 27.953 9.544 -22.690 1.00 34.66 39 ARG B C 1
ATOM 1159 O O . ARG B 1 39 ? 28.163 10.428 -23.518 1.00 36.23 39 ARG B O 1
ATOM 1167 N N . GLN B 1 40 ? 28.099 8.254 -22.983 1.00 35.79 40 GLN B N 1
ATOM 1168 C CA . GLN B 1 40 ? 28.499 7.834 -24.328 1.00 35.37 40 GLN B CA 1
ATOM 1169 C C . GLN B 1 40 ? 27.376 8.089 -25.329 1.00 35.16 40 GLN B C 1
ATOM 1170 O O . GLN B 1 40 ? 26.209 7.804 -25.051 1.00 36.41 40 GLN B O 1
ATOM 1176 N N . CYS B 1 46 ? 31.639 10.961 -26.250 1.00 31.01 46 CYS B N 1
ATOM 1177 C CA . CYS B 1 46 ? 31.278 11.082 -24.843 1.00 33.69 46 CYS B CA 1
ATOM 1178 C C . CYS B 1 46 ? 30.986 12.534 -24.458 1.00 33.20 46 CYS B C 1
ATOM 1179 O O . CYS B 1 46 ? 31.855 13.393 -24.570 1.00 34.04 46 CYS B O 1
ATOM 1182 N N . ILE B 1 47 ? 29.767 12.794 -23.987 1.00 33.02 47 ILE B N 1
ATOM 1183 C CA . ILE B 1 47 ? 29.341 14.132 -23.583 1.00 32.11 47 ILE B CA 1
ATOM 1184 C C . ILE B 1 47 ? 29.539 14.403 -22.088 1.00 32.49 47 ILE B C 1
ATOM 1185 O O . ILE B 1 47 ? 28.911 13.751 -21.259 1.00 32.50 47 ILE B O 1
ATOM 1190 N N . THR B 1 48 ? 30.380 15.382 -21.752 1.00 32.79 48 THR B N 1
ATOM 1191 C CA . THR B 1 48 ? 30.649 15.742 -20.357 1.00 30.15 48 THR B CA 1
ATOM 1192 C C . THR B 1 48 ? 29.374 16.157 -19.625 1.00 27.60 48 THR B C 1
ATOM 1193 O O . THR B 1 48 ? 28.642 17.025 -20.087 1.00 25.15 48 THR B O 1
ATOM 1197 N N . LEU B 1 49 ? 29.119 15.527 -18.481 1.00 25.69 49 LEU B N 1
ATOM 1198 C CA . LEU B 1 49 ? 27.952 15.833 -17.662 1.00 23.22 49 LEU B CA 1
ATOM 1199 C C . LEU B 1 49 ? 28.394 16.685 -16.468 1.00 21.86 49 LEU B C 1
ATOM 1200 O O . LEU B 1 49 ? 27.693 17.603 -16.039 1.00 20.01 49 LEU B O 1
ATOM 1205 N N . ILE B 1 50 ? 29.566 16.358 -15.934 1.00 20.96 50 ILE B N 1
ATOM 1206 C CA . ILE B 1 50 ? 30.134 17.070 -14.798 1.00 23.62 50 ILE B CA 1
ATOM 1207 C C . ILE B 1 50 ? 31.637 16.790 -14.722 1.00 24.96 50 ILE B C 1
ATOM 1208 O O . ILE B 1 50 ? 32.070 15.672 -14.985 1.00 27.81 50 ILE B O 1
ATOM 1213 N N . SER B 1 51 ? 32.428 17.809 -14.389 1.00 24.91 51 SER B N 1
ATOM 1214 C CA . SER B 1 51 ? 33.875 17.657 -14.260 1.00 22.59 51 SER B CA 1
ATOM 1215 C C . SER B 1 51 ? 34.403 18.320 -12.988 1.00 24.92 51 SER B C 1
ATOM 1216 O O . SER B 1 51 ? 33.732 19.163 -12.381 1.00 23.92 51 SER B O 1
ATOM 1219 N N . SER B 1 52 ? 35.617 17.917 -12.601 1.00 24.87 52 SER B N 1
ATOM 1220 C CA . SER B 1 52 ? 36.290 18.400 -11.399 1.00 24.14 52 SER B CA 1
ATOM 1221 C C . SER B 1 52 ? 36.724 19.869 -11.390 1.00 26.34 52 SER B C 1
ATOM 1222 O O . SER B 1 52 ? 37.135 20.386 -10.347 1.00 28.66 52 SER B O 1
ATOM 1225 N N . GLU B 1 53 ? 36.655 20.543 -12.533 1.00 25.55 53 GLU B N 1
ATOM 1226 C CA . GLU B 1 53 ? 37.024 21.959 -12.580 1.00 27.24 53 GLU B CA 1
ATOM 1227 C C . GLU B 1 53 ? 35.862 22.781 -12.022 1.00 25.73 53 GLU B C 1
ATOM 1228 O O . GLU B 1 53 ? 36.035 23.939 -11.636 1.00 22.53 53 GLU B O 1
ATOM 1234 N N . GLY B 1 54 ? 34.680 22.160 -11.989 1.00 26.93 54 GLY B N 1
ATOM 1235 C CA . GLY B 1 54 ? 33.480 22.818 -11.504 1.00 22.94 54 GLY B CA 1
ATOM 1236 C C . GLY B 1 54 ? 32.397 22.881 -12.569 1.00 24.75 54 GLY B C 1
ATOM 1237 O O . GLY B 1 54 ? 31.361 23.507 -12.378 1.00 25.77 54 GLY B O 1
ATOM 1238 N N . TYR B 1 55 ? 32.631 22.234 -13.703 1.00 20.96 55 TYR B N 1
ATOM 1239 C CA . TYR B 1 55 ? 31.645 22.241 -14.768 1.00 21.22 55 TYR B CA 1
ATOM 1240 C C . TYR B 1 55 ? 30.517 21.239 -14.507 1.00 23.92 55 TYR B C 1
ATOM 1241 O O . TYR B 1 55 ? 30.756 20.111 -14.075 1.00 25.05 55 TYR B O 1
ATOM 1250 N N . VAL B 1 56 ? 29.284 21.658 -14.751 1.00 22.45 56 VAL B N 1
ATOM 1251 C CA . VAL B 1 56 ? 28.138 20.766 -14.595 1.00 25.28 56 VAL B CA 1
ATOM 1252 C C . VAL B 1 56 ? 27.230 21.088 -15.782 1.00 25.00 56 VAL B C 1
ATOM 1253 O O . VAL B 1 56 ? 26.963 22.262 -16.053 1.00 26.58 56 VAL B O 1
ATOM 1257 N N . SER B 1 57 ? 26.787 20.065 -16.512 1.00 23.19 57 SER B N 1
ATOM 1258 C CA . SER B 1 57 ? 25.917 20.306 -17.662 1.00 24.72 57 SER B CA 1
ATOM 1259 C C . SER B 1 57 ? 24.499 20.584 -17.168 1.00 25.95 57 SER B C 1
ATOM 1260 O O . SER B 1 57 ? 24.151 20.242 -16.034 1.00 22.58 57 SER B O 1
ATOM 1263 N N . SER B 1 58 ? 23.695 21.212 -18.023 1.00 24.30 58 SER B N 1
ATOM 1264 C CA . SER B 1 58 ? 22.323 21.573 -17.684 1.00 27.80 58 SER B CA 1
ATOM 1265 C C . SER B 1 58 ? 21.437 20.400 -17.258 1.00 28.73 58 SER B C 1
ATOM 1266 O O . SER B 1 58 ? 20.397 20.605 -16.634 1.00 31.64 58 SER B O 1
ATOM 1269 N N . LYS B 1 59 ? 21.834 19.177 -17.590 1.00 28.72 59 LYS B N 1
ATOM 1270 C CA . LYS B 1 59 ? 21.040 18.015 -17.212 1.00 28.21 59 LYS B CA 1
ATOM 1271 C C . LYS B 1 59 ? 21.346 17.590 -15.776 1.00 26.76 59 LYS B C 1
ATOM 1272 O O . LYS B 1 59 ? 20.537 16.920 -15.133 1.00 26.72 59 LYS B O 1
ATOM 1278 N N . TYR B 1 60 ? 22.513 17.994 -15.279 1.00 22.78 60 TYR B N 1
ATOM 1279 C CA . TYR B 1 60 ? 22.940 17.658 -13.924 1.00 22.16 60 TYR B CA 1
ATOM 1280 C C . TYR B 1 60 ? 22.896 18.844 -12.970 1.00 23.77 60 TYR B C 1
ATOM 1281 O O . TYR B 1 60 ? 23.152 18.690 -11.769 1.00 22.66 60 TYR B O 1
ATOM 1290 N N . ALA B 1 61 ? 22.572 20.019 -13.507 1.00 26.12 61 ALA B N 1
ATOM 1291 C CA . ALA B 1 61 ? 22.506 21.244 -12.714 1.00 26.40 61 ALA B CA 1
ATOM 1292 C C . ALA B 1 61 ? 21.455 21.150 -11.617 1.00 26.22 61 ALA B C 1
ATOM 1293 O O . ALA B 1 61 ? 20.257 21.027 -11.893 1.00 27.41 61 ALA B O 1
ATOM 1295 N N . GLY B 1 62 ? 21.918 21.209 -10.372 1.00 27.14 62 GLY B N 1
ATOM 1296 C CA . GLY B 1 62 ? 21.020 21.139 -9.233 1.00 24.79 62 GLY B CA 1
ATOM 1297 C C . GLY B 1 62 ? 20.778 19.742 -8.694 1.00 25.54 62 GLY B C 1
ATOM 1298 O O . GLY B 1 62 ? 20.352 19.590 -7.553 1.00 29.30 62 GLY B O 1
ATOM 1299 N N . ARG B 1 63 ? 21.074 18.718 -9.489 1.00 25.60 63 ARG B N 1
ATOM 1300 C CA . ARG B 1 63 ? 20.829 17.339 -9.071 1.00 25.50 63 ARG B CA 1
ATOM 1301 C C . ARG B 1 63 ? 22.032 16.406 -9.073 1.00 24.64 63 ARG B C 1
ATOM 1302 O O . ARG B 1 63 ? 21.858 15.193 -9.000 1.00 24.85 63 ARG B O 1
ATOM 1310 N N . ALA B 1 64 ? 23.237 16.957 -9.164 1.00 23.36 64 ALA B N 1
ATOM 1311 C CA . ALA B 1 64 ? 24.430 16.130 -9.176 1.00 23.36 64 ALA B CA 1
ATOM 1312 C C . ALA B 1 64 ? 25.625 16.861 -8.582 1.00 27.03 64 ALA B C 1
ATOM 1313 O O . ALA B 1 64 ? 25.678 18.092 -8.574 1.00 28.85 64 ALA B O 1
ATOM 1315 N N . ASN B 1 65 ? 26.594 16.086 -8.108 1.00 29.65 65 ASN B N 1
ATOM 1316 C CA . ASN B 1 65 ? 27.787 16.611 -7.457 1.00 28.72 65 ASN B CA 1
ATOM 1317 C C . ASN B 1 65 ? 28.951 15.681 -7.763 1.00 27.10 65 ASN B C 1
ATOM 1318 O O . ASN B 1 65 ? 28.752 14.496 -8.013 1.00 25.96 65 ASN B O 1
ATOM 1323 N N . LEU B 1 66 ? 30.163 16.219 -7.746 1.00 27.09 66 LEU B N 1
ATOM 1324 C CA . LEU B 1 66 ? 31.350 15.410 -7.973 1.00 25.97 66 LEU B CA 1
ATOM 1325 C C . LEU B 1 66 ? 32.266 15.686 -6.792 1.00 27.91 66 LEU B C 1
ATOM 1326 O O . LEU B 1 66 ? 32.693 16.816 -6.574 1.00 28.19 66 LEU B O 1
ATOM 1331 N N . THR B 1 67 ? 32.538 14.647 -6.013 1.00 27.54 67 THR B N 1
ATOM 1332 C CA . THR B 1 67 ? 33.401 14.753 -4.849 1.00 25.89 67 THR B CA 1
ATOM 1333 C C . THR B 1 67 ? 34.790 14.313 -5.290 1.00 26.85 67 THR B C 1
ATOM 1334 O O . THR B 1 67 ? 34.935 13.309 -5.979 1.00 25.75 67 THR B O 1
ATOM 1338 N N . ASN B 1 68 ? 35.813 15.070 -4.910 1.00 29.41 68 ASN B N 1
ATOM 1339 C CA . ASN B 1 68 ? 37.170 14.748 -5.330 1.00 29.28 68 ASN B CA 1
ATOM 1340 C C . ASN B 1 68 ? 38.080 14.389 -4.170 1.00 29.81 68 ASN B C 1
ATOM 1341 O O . ASN B 1 68 ? 38.266 15.176 -3.245 1.00 31.10 68 ASN B O 1
ATOM 1346 N N . PHE B 1 69 ? 38.653 13.192 -4.237 1.00 29.34 69 PHE B N 1
ATOM 1347 C CA . PHE B 1 69 ? 39.530 12.686 -3.187 1.00 32.02 69 PHE B CA 1
ATOM 1348 C C . PHE B 1 69 ? 40.924 12.281 -3.688 1.00 32.99 69 PHE B C 1
ATOM 1349 O O . PHE B 1 69 ? 41.235 11.095 -3.809 1.00 32.65 69 PHE B O 1
ATOM 1357 N N . PRO B 1 70 ? 41.785 13.267 -3.968 1.00 34.97 70 PRO B N 1
ATOM 1358 C CA . PRO B 1 70 ? 43.147 13.021 -4.455 1.00 35.14 70 PRO B CA 1
ATOM 1359 C C . PRO B 1 70 ? 43.939 11.990 -3.651 1.00 35.39 70 PRO B C 1
ATOM 1360 O O . PRO B 1 70 ? 44.466 11.032 -4.213 1.00 36.34 70 PRO B O 1
ATOM 1364 N N . GLU B 1 71 ? 44.024 12.193 -2.340 1.00 36.56 71 GLU B N 1
ATOM 1365 C CA . GLU B 1 71 ? 44.776 11.295 -1.468 1.00 37.46 71 GLU B CA 1
ATOM 1366 C C . GLU B 1 71 ? 44.496 9.830 -1.756 1.00 37.37 71 GLU B C 1
ATOM 1367 O O . GLU B 1 71 ? 45.412 9.014 -1.844 1.00 39.66 71 GLU B O 1
ATOM 1369 N N . ASN B 1 72 ? 43.218 9.513 -1.914 1.00 37.02 72 ASN B N 1
ATOM 1370 C CA . ASN B 1 72 ? 42.771 8.154 -2.168 1.00 36.22 72 ASN B CA 1
ATOM 1371 C C . ASN B 1 72 ? 42.914 7.753 -3.636 1.00 34.59 72 ASN B C 1
ATOM 1372 O O . ASN B 1 72 ? 42.894 6.569 -3.972 1.00 32.15 72 ASN B O 1
ATOM 1377 N N . GLY B 1 73 ? 43.068 8.744 -4.508 1.00 31.84 73 GLY B N 1
ATOM 1378 C CA . GLY B 1 73 ? 43.143 8.457 -5.922 1.00 26.26 73 GLY B CA 1
ATOM 1379 C C . GLY B 1 73 ? 41.726 8.136 -6.377 1.00 27.24 73 GLY B C 1
ATOM 1380 O O . GLY B 1 73 ? 41.524 7.422 -7.359 1.00 27.92 73 GLY B O 1
ATOM 1381 N N . THR B 1 74 ? 40.733 8.646 -5.647 1.00 24.82 74 THR B N 1
ATOM 1382 C CA . THR B 1 74 ? 39.335 8.403 -6.006 1.00 26.07 74 THR B CA 1
ATOM 1383 C C . THR B 1 74 ? 38.526 9.684 -6.139 1.00 21.54 74 THR B C 1
ATOM 1384 O O . THR B 1 74 ? 38.894 10.736 -5.627 1.00 19.47 74 THR B O 1
ATOM 1388 N N . PHE B 1 75 ? 37.424 9.583 -6.865 1.00 20.25 75 PHE B N 1
ATOM 1389 C CA . PHE B 1 75 ? 36.513 10.693 -7.000 1.00 19.78 75 PHE B CA 1
ATOM 1390 C C . PHE B 1 75 ? 35.113 10.086 -7.077 1.00 22.18 75 PHE B C 1
ATOM 1391 O O . PHE B 1 75 ? 34.933 8.985 -7.596 1.00 24.01 75 PHE B O 1
ATOM 1399 N N . VAL B 1 76 ? 34.138 10.783 -6.499 1.00 21.82 76 VAL B N 1
ATOM 1400 C CA . VAL B 1 76 ? 32.760 10.308 -6.443 1.00 20.34 76 VAL B CA 1
ATOM 1401 C C . VAL B 1 76 ? 31.762 11.220 -7.145 1.00 20.67 76 VAL B C 1
ATOM 1402 O O . VAL B 1 76 ? 31.763 12.435 -6.969 1.00 17.45 76 VAL B O 1
ATOM 1406 N N . VAL B 1 77 ? 30.910 10.609 -7.955 1.00 21.47 77 VAL B N 1
ATOM 1407 C CA . VAL B 1 77 ? 29.863 11.332 -8.655 1.00 19.91 77 VAL B CA 1
ATOM 1408 C C . VAL B 1 77 ? 28.563 10.972 -7.952 1.00 20.32 77 VAL B C 1
ATOM 1409 O O . VAL B 1 77 ? 28.188 9.801 -7.887 1.00 19.07 77 VAL B O 1
ATOM 1413 N N . ASN B 1 78 ? 27.892 11.977 -7.406 1.00 21.05 78 ASN B N 1
ATOM 1414 C CA . ASN B 1 78 ? 26.625 11.766 -6.720 1.00 23.70 78 ASN B CA 1
ATOM 1415 C C . ASN B 1 78 ? 25.529 12.269 -7.654 1.00 23.22 78 ASN B C 1
ATOM 1416 O O . ASN B 1 78 ? 25.589 13.399 -8.129 1.00 22.16 78 ASN B O 1
ATOM 1421 N N . ILE B 1 79 ? 24.543 11.424 -7.932 1.00 22.66 79 ILE B N 1
ATOM 1422 C CA . ILE B 1 79 ? 23.442 11.809 -8.808 1.00 24.60 79 ILE B CA 1
ATOM 1423 C C . ILE B 1 79 ? 22.120 11.567 -8.089 1.00 24.98 79 ILE B C 1
ATOM 1424 O O . ILE B 1 79 ? 21.840 10.456 -7.654 1.00 22.59 79 ILE B O 1
ATOM 1429 N N . ALA B 1 80 ? 21.311 12.615 -7.961 1.00 26.51 80 ALA B N 1
ATOM 1430 C CA . ALA B 1 80 ? 20.026 12.510 -7.282 1.00 26.74 80 ALA B CA 1
ATOM 1431 C C . ALA B 1 80 ? 18.877 12.606 -8.270 1.00 27.80 80 ALA B C 1
ATOM 1432 O O . ALA B 1 80 ? 19.056 13.066 -9.401 1.00 27.03 80 ALA B O 1
ATOM 1434 N N . GLN B 1 81 ? 17.697 12.168 -7.832 1.00 27.03 81 GLN B N 1
ATOM 1435 C CA . GLN B 1 81 ? 16.504 12.220 -8.659 1.00 25.72 81 GLN B CA 1
ATOM 1436 C C . GLN B 1 81 ? 16.659 11.462 -9.968 1.00 25.61 81 GLN B C 1
ATOM 1437 O O . GLN B 1 81 ? 16.332 11.976 -11.045 1.00 23.06 81 GLN B O 1
ATOM 1443 N N . LEU B 1 82 ? 17.150 10.235 -9.869 1.00 23.97 82 LEU B N 1
ATOM 1444 C CA . LEU B 1 82 ? 17.335 9.407 -11.049 1.00 27.50 82 LEU B CA 1
ATOM 1445 C C . LEU B 1 82 ? 16.057 9.300 -11.868 1.00 26.31 82 LEU B C 1
ATOM 1446 O O . LEU B 1 82 ? 15.020 8.882 -11.361 1.00 27.82 82 LEU B O 1
ATOM 1451 N N . SER B 1 83 ? 16.151 9.683 -13.138 1.00 27.30 83 SER B N 1
ATOM 1452 C CA . SER B 1 83 ? 15.031 9.636 -14.064 1.00 28.52 83 SER B CA 1
ATOM 1453 C C . SER B 1 83 ? 15.283 8.496 -15.038 1.00 31.29 83 SER B C 1
ATOM 1454 O O . SER B 1 83 ? 16.423 8.064 -15.208 1.00 29.80 83 SER B O 1
ATOM 1457 N N . GLN B 1 84 ? 14.224 8.012 -15.681 1.00 34.11 84 GLN B N 1
ATOM 1458 C CA . GLN B 1 84 ? 14.370 6.925 -16.641 1.00 36.69 84 GLN B CA 1
ATOM 1459 C C . GLN B 1 84 ? 15.353 7.379 -17.718 1.00 36.77 84 GLN B C 1
ATOM 1460 O O . GLN B 1 84 ? 16.006 6.564 -18.378 1.00 36.33 84 GLN B O 1
ATOM 1466 N N . ASP B 1 85 ? 15.450 8.696 -17.873 1.00 35.54 85 ASP B N 1
ATOM 1467 C CA . ASP B 1 85 ? 16.343 9.295 -18.847 1.00 35.71 85 ASP B CA 1
ATOM 1468 C C . ASP B 1 85 ? 17.796 9.051 -18.473 1.00 33.37 85 ASP B C 1
ATOM 1469 O O . ASP B 1 85 ? 18.695 9.271 -19.286 1.00 28.46 85 ASP B O 1
ATOM 1474 N N . ASP B 1 86 ? 18.029 8.578 -17.252 1.00 31.19 86 ASP B N 1
ATOM 1475 C CA . ASP B 1 86 ? 19.396 8.354 -16.805 1.00 30.35 86 ASP B CA 1
ATOM 1476 C C . ASP B 1 86 ? 19.992 6.996 -17.176 1.00 30.06 86 ASP B C 1
ATOM 1477 O O . ASP B 1 86 ? 21.213 6.832 -17.161 1.00 28.91 86 ASP B O 1
ATOM 1482 N N . SER B 1 87 ? 19.148 6.025 -17.507 1.00 29.79 87 SER B N 1
ATOM 1483 C CA . SER B 1 87 ? 19.656 4.712 -17.885 1.00 28.71 87 SER B CA 1
ATOM 1484 C C . SER B 1 87 ? 20.526 4.879 -19.126 1.00 30.51 87 SER B C 1
ATOM 1485 O O . SER B 1 87 ? 20.126 5.537 -20.091 1.00 32.40 87 SER B O 1
ATOM 1488 N N . GLY B 1 88 ? 21.723 4.300 -19.097 1.00 28.80 88 GLY B N 1
ATOM 1489 C CA . GLY B 1 88 ? 22.603 4.416 -20.242 1.00 26.97 88 GLY B CA 1
ATOM 1490 C C . GLY B 1 88 ? 24.038 4.052 -19.950 1.00 26.25 88 GLY B C 1
ATOM 1491 O O . GLY B 1 88 ? 24.344 3.481 -18.902 1.00 26.83 88 GLY B O 1
ATOM 1492 N N . ARG B 1 89 ? 24.913 4.390 -20.892 1.00 25.66 89 ARG B N 1
ATOM 1493 C CA . ARG B 1 89 ? 26.342 4.117 -20.792 1.00 28.18 89 ARG B CA 1
ATOM 1494 C C . ARG B 1 89 ? 27.111 5.396 -20.508 1.00 26.31 89 ARG B C 1
ATOM 1495 O O . ARG B 1 89 ? 26.912 6.412 -21.174 1.00 25.18 89 ARG B O 1
ATOM 1503 N N . TYR B 1 90 ? 27.999 5.331 -19.525 1.00 26.19 90 TYR B N 1
ATOM 1504 C CA . TYR B 1 90 ? 28.797 6.479 -19.135 1.00 24.85 90 TYR B CA 1
ATOM 1505 C C . TYR B 1 90 ? 30.256 6.094 -18.982 1.00 23.36 90 TYR B C 1
ATOM 1506 O O . TYR B 1 90 ? 30.625 4.932 -19.136 1.00 22.13 90 TYR B O 1
ATOM 1515 N N . LYS B 1 91 ? 31.079 7.086 -18.665 1.00 25.00 91 LYS B N 1
ATOM 1516 C CA . LYS B 1 91 ? 32.505 6.879 -18.448 1.00 25.87 91 LYS B CA 1
ATOM 1517 C C . LYS B 1 91 ? 33.000 7.872 -17.413 1.00 23.82 91 LYS B C 1
ATOM 1518 O O . LYS B 1 91 ? 32.567 9.024 -17.384 1.00 24.33 91 LYS B O 1
ATOM 1524 N N . CYS B 1 92 ? 33.899 7.419 -16.555 1.00 21.79 92 CYS B N 1
ATOM 1525 C CA . CYS B 1 92 ? 34.514 8.304 -15.583 1.00 23.48 92 CYS B CA 1
ATOM 1526 C C . CYS B 1 92 ? 35.975 8.228 -16.021 1.00 21.00 92 CYS B C 1
ATOM 1527 O O . CYS B 1 92 ? 36.461 7.160 -16.407 1.00 22.67 92 CYS B O 1
ATOM 1530 N N . GLY B 1 93 ? 36.665 9.360 -16.008 1.00 21.31 93 GLY B N 1
ATOM 1531 C CA . GLY B 1 93 ? 38.047 9.362 -16.433 1.00 18.92 93 GLY B CA 1
ATOM 1532 C C . GLY B 1 93 ? 38.834 10.567 -15.978 1.00 22.40 93 GLY B C 1
ATOM 1533 O O . GLY B 1 93 ? 38.321 11.425 -15.253 1.00 18.70 93 GLY B O 1
ATOM 1534 N N . LEU B 1 94 ? 40.091 10.609 -16.413 1.00 24.86 94 LEU B N 1
ATOM 1535 C CA . LEU B 1 94 ? 41.037 11.673 -16.086 1.00 30.81 94 LEU B CA 1
ATOM 1536 C C . LEU B 1 94 ? 41.469 12.376 -17.368 1.00 34.83 94 LEU B C 1
ATOM 1537 O O . LEU B 1 94 ? 41.522 11.765 -18.435 1.00 34.18 94 LEU B O 1
ATOM 1542 N N . GLY B 1 95 ? 41.793 13.658 -17.254 1.00 39.60 95 GLY B N 1
ATOM 1543 C CA . GLY B 1 95 ? 42.225 14.424 -18.409 1.00 44.00 95 GLY B CA 1
ATOM 1544 C C . GLY B 1 95 ? 41.071 14.791 -19.311 1.00 45.90 95 GLY B C 1
ATOM 1545 O O . GLY B 1 95 ? 40.062 15.336 -18.863 1.00 44.91 95 GLY B O 1
ATOM 1546 N N . ILE B 1 96 ? 41.226 14.512 -20.597 1.00 51.31 96 ILE B N 1
ATOM 1547 C CA . ILE B 1 96 ? 40.164 14.794 -21.543 1.00 54.76 96 ILE B CA 1
ATOM 1548 C C . ILE B 1 96 ? 39.588 13.476 -22.022 1.00 57.01 96 ILE B C 1
ATOM 1549 O O . ILE B 1 96 ? 40.313 12.506 -22.243 1.00 58.91 96 ILE B O 1
ATOM 1554 N N . ASN B 1 97 ? 38.270 13.455 -22.157 1.00 57.81 97 ASN B N 1
ATOM 1555 C CA . ASN B 1 97 ? 37.533 12.278 -22.584 1.00 57.49 97 ASN B CA 1
ATOM 1556 C C . ASN B 1 97 ? 38.291 11.493 -23.670 1.00 57.69 97 ASN B C 1
ATOM 1557 O O . ASN B 1 97 ? 38.135 10.277 -23.797 1.00 56.92 97 ASN B O 1
ATOM 1562 N N . SER B 1 98 ? 39.136 12.201 -24.419 1.00 58.85 98 SER B N 1
ATOM 1563 C CA . SER B 1 98 ? 39.940 11.625 -25.498 1.00 60.04 98 SER B CA 1
ATOM 1564 C C . SER B 1 98 ? 41.245 10.982 -25.017 1.00 60.41 98 SER B C 1
ATOM 1565 O O . SER B 1 98 ? 41.640 9.925 -25.513 1.00 59.68 98 SER B O 1
ATOM 1568 N N . ARG B 1 99 ? 41.908 11.633 -24.062 1.00 61.07 99 ARG B N 1
ATOM 1569 C CA . ARG B 1 99 ? 43.171 11.155 -23.495 1.00 60.59 99 ARG B CA 1
ATOM 1570 C C . ARG B 1 99 ? 43.070 9.780 -22.823 1.00 60.62 99 ARG B C 1
ATOM 1571 O O . ARG B 1 99 ? 43.617 9.568 -21.733 1.00 61.25 99 ARG B O 1
ATOM 1573 N N . GLY B 1 100 ? 42.369 8.858 -23.482 1.00 58.09 100 GLY B N 1
ATOM 1574 C CA . GLY B 1 100 ? 42.208 7.506 -22.973 1.00 54.48 100 GLY B CA 1
ATOM 1575 C C . GLY B 1 100 ? 41.659 7.361 -21.565 1.00 48.99 100 GLY B C 1
ATOM 1576 O O . GLY B 1 100 ? 40.449 7.435 -21.358 1.00 54.01 100 GLY B O 1
ATOM 1577 N N . LEU B 1 101 ? 42.560 7.133 -20.612 1.00 43.62 101 LEU B N 1
ATOM 1578 C CA . LEU B 1 101 ? 42.236 6.956 -19.195 1.00 36.92 101 LEU B CA 1
ATOM 1579 C C . LEU B 1 101 ? 40.764 7.042 -18.786 1.00 33.25 101 LEU B C 1
ATOM 1580 O O . LEU B 1 101 ? 40.344 8.015 -18.165 1.00 27.02 101 LEU B O 1
ATOM 1585 N N . SER B 1 102 ? 39.981 6.026 -19.128 1.00 30.53 102 SER B N 1
ATOM 1586 C CA . SER B 1 102 ? 38.576 6.018 -18.761 1.00 30.52 102 SER B CA 1
ATOM 1587 C C . SER B 1 102 ? 38.107 4.614 -18.427 1.00 29.75 102 SER B C 1
ATOM 1588 O O . SER B 1 102 ? 38.796 3.626 -18.702 1.00 27.27 102 SER B O 1
ATOM 1591 N N . PHE B 1 103 ? 36.932 4.548 -17.808 1.00 31.50 103 PHE B N 1
ATOM 1592 C CA . PHE B 1 103 ? 36.307 3.295 -17.390 1.00 27.37 103 PHE B CA 1
ATOM 1593 C C . PHE B 1 103 ? 34.854 3.386 -17.842 1.00 24.81 103 PHE B C 1
ATOM 1594 O O . PHE B 1 103 ? 34.237 4.438 -17.724 1.00 26.85 103 PHE B O 1
ATOM 1602 N N . ASP B 1 104 ? 34.307 2.296 -18.365 1.00 24.19 104 ASP B N 1
ATOM 1603 C CA . ASP B 1 104 ? 32.923 2.299 -18.820 1.00 25.23 104 ASP B CA 1
ATOM 1604 C C . ASP B 1 104 ? 31.953 1.864 -17.724 1.00 25.32 104 ASP B C 1
ATOM 1605 O O . ASP B 1 104 ? 32.097 0.774 -17.166 1.00 26.80 104 ASP B O 1
ATOM 1610 N N . VAL B 1 105 ? 30.970 2.712 -17.416 1.00 23.26 105 VAL B N 1
ATOM 1611 C CA . VAL B 1 105 ? 29.978 2.386 -16.399 1.00 21.98 105 VAL B CA 1
ATOM 1612 C C . VAL B 1 105 ? 28.592 2.362 -17.022 1.00 25.46 105 VAL B C 1
ATOM 1613 O O . VAL B 1 105 ? 28.187 3.297 -17.723 1.00 21.92 105 VAL B O 1
ATOM 1617 N N . SER B 1 106 ? 27.878 1.269 -16.778 1.00 29.09 106 SER B N 1
ATOM 1618 C CA . SER B 1 106 ? 26.528 1.091 -17.287 1.00 31.63 106 SER B CA 1
ATOM 1619 C C . SER B 1 106 ? 25.559 1.390 -16.158 1.00 32.44 106 SER B C 1
ATOM 1620 O O . SER B 1 106 ? 25.600 0.734 -15.114 1.00 36.26 106 SER B O 1
ATOM 1623 N N . LEU B 1 107 ? 24.695 2.379 -16.362 1.00 30.54 107 LEU B N 1
ATOM 1624 C CA . LEU B 1 107 ? 23.720 2.754 -15.350 1.00 28.13 107 LEU B CA 1
ATOM 1625 C C . LEU B 1 107 ? 22.316 2.339 -15.758 1.00 29.54 107 LEU B C 1
ATOM 1626 O O . LEU B 1 107 ? 21.832 2.691 -16.840 1.00 33.11 107 LEU B O 1
ATOM 1631 N N . GLU B 1 108 ? 21.673 1.584 -14.876 1.00 28.08 108 GLU B N 1
ATOM 1632 C CA . GLU B 1 108 ? 20.321 1.117 -15.122 1.00 27.74 108 GLU B CA 1
ATOM 1633 C C . GLU B 1 108 ? 19.421 1.570 -13.986 1.00 25.56 108 GLU B C 1
ATOM 1634 O O . GLU B 1 108 ? 19.586 1.138 -12.848 1.00 27.06 108 GLU B O 1
ATOM 1640 N N . VAL B 1 109 ? 18.492 2.472 -14.294 1.00 26.21 109 VAL B N 1
ATOM 1641 C CA . VAL B 1 109 ? 17.533 2.972 -13.308 1.00 24.37 109 VAL B CA 1
ATOM 1642 C C . VAL B 1 109 ? 16.263 2.169 -13.542 1.00 22.68 109 VAL B C 1
ATOM 1643 O O . VAL B 1 109 ? 15.542 2.401 -14.507 1.00 24.13 109 VAL B O 1
ATOM 1647 N N . LEU B 1 110 ? 16.004 1.207 -12.669 1.00 20.19 110 LEU B N 1
ATOM 1648 C CA . LEU B 1 110 ? 14.839 0.349 -12.823 1.00 24.19 110 LEU B CA 1
ATOM 1649 C C . LEU B 1 110 ? 13.551 1.119 -12.606 1.00 27.38 110 LEU B C 1
ATOM 1650 O O . LEU B 1 110 ? 13.508 2.095 -11.844 1.00 27.52 110 LEU B O 1
ATOM 1655 N N . GLU B 1 111 ? 12.499 0.676 -13.283 1.00 29.58 111 GLU B N 1
ATOM 1656 C CA . GLU B 1 111 ? 11.211 1.330 -13.168 1.00 32.30 111 GLU B CA 1
ATOM 1657 C C . GLU B 1 111 ? 10.671 1.318 -11.750 1.00 35.02 111 GLU B C 1
ATOM 1658 O O . GLU B 1 111 ? 10.838 0.346 -11.006 1.00 32.10 111 GLU B O 1
ATOM 1664 N N . HIS B 1 112 ? 10.028 2.429 -11.401 1.00 39.02 112 HIS B N 1
ATOM 1665 C CA . HIS B 1 112 ? 9.389 2.639 -10.104 1.00 41.84 112 HIS B CA 1
ATOM 1666 C C . HIS B 1 112 ? 7.950 2.160 -10.347 1.00 41.54 112 HIS B C 1
ATOM 1667 O O . HIS B 1 112 ? 7.394 2.395 -11.422 1.00 42.73 112 HIS B O 1
ATOM 1674 N N . HIS B 1 113 ? 7.350 1.487 -9.373 1.00 40.79 113 HIS B N 1
ATOM 1675 C CA . HIS B 1 113 ? 5.989 0.985 -9.541 1.00 41.49 113 HIS B CA 1
ATOM 1676 C C . HIS B 1 113 ? 4.942 1.717 -8.698 1.00 40.60 113 HIS B C 1
ATOM 1677 O O . HIS B 1 113 ? 5.286 2.406 -7.735 1.00 41.66 113 HIS B O 1
ATOM 1684 N N . HIS B 1 114 ? 3.669 1.588 -9.080 1.00 37.86 114 HIS B N 1
ATOM 1685 C CA . HIS B 1 114 ? 2.582 2.219 -8.337 1.00 36.37 114 HIS B CA 1
ATOM 1686 C C . HIS B 1 114 ? 2.574 1.561 -6.960 1.00 38.16 114 HIS B C 1
ATOM 1687 O O . HIS B 1 114 ? 3.040 0.432 -6.816 1.00 36.09 114 HIS B O 1
ATOM 1694 N N . HIS B 1 115 ? 2.042 2.242 -5.951 1.00 38.46 115 HIS B N 1
ATOM 1695 C CA . HIS B 1 115 ? 2.042 1.677 -4.605 1.00 41.24 115 HIS B CA 1
ATOM 1696 C C . HIS B 1 115 ? 0.937 0.683 -4.222 1.00 40.57 115 HIS B C 1
ATOM 1697 O O . HIS B 1 115 ? 1.077 -0.021 -3.221 1.00 41.37 115 HIS B O 1
ATOM 1704 N N . HIS B 1 116 ? -0.147 0.606 -4.990 1.00 38.35 116 HIS B N 1
ATOM 1705 C CA . HIS B 1 116 ? -1.240 -0.296 -4.624 1.00 37.67 116 HIS B CA 1
ATOM 1706 C C . HIS B 1 116 ? -0.737 -1.636 -4.089 1.00 39.58 116 HIS B C 1
ATOM 1707 O O . HIS B 1 116 ? 0.288 -2.117 -4.613 1.00 39.85 116 HIS B O 1
ATOM 1714 N N . PRO C 1 3 ? 51.577 34.692 0.042 1.00 54.26 3 PRO C N 1
ATOM 1715 C CA . PRO C 1 3 ? 51.458 33.380 -0.646 1.00 53.56 3 PRO C CA 1
ATOM 1716 C C . PRO C 1 3 ? 50.077 33.216 -1.288 1.00 52.92 3 PRO C C 1
ATOM 1717 O O . PRO C 1 3 ? 49.945 32.668 -2.387 1.00 52.82 3 PRO C O 1
ATOM 1721 N N . ILE C 1 4 ? 49.054 33.699 -0.589 1.00 51.37 4 ILE C N 1
ATOM 1722 C CA . ILE C 1 4 ? 47.670 33.617 -1.052 1.00 48.12 4 ILE C CA 1
ATOM 1723 C C . ILE C 1 4 ? 47.172 35.036 -1.317 1.00 48.50 4 ILE C C 1
ATOM 1724 O O . ILE C 1 4 ? 46.968 35.802 -0.373 1.00 51.07 4 ILE C O 1
ATOM 1729 N N . PHE C 1 5 ? 46.987 35.380 -2.592 1.00 46.01 5 PHE C N 1
ATOM 1730 C CA . PHE C 1 5 ? 46.526 36.711 -2.991 1.00 45.02 5 PHE C CA 1
ATOM 1731 C C . PHE C 1 5 ? 45.146 36.685 -3.656 1.00 44.68 5 PHE C C 1
ATOM 1732 O O . PHE C 1 5 ? 44.769 35.708 -4.296 1.00 43.90 5 PHE C O 1
ATOM 1740 N N . GLY C 1 6 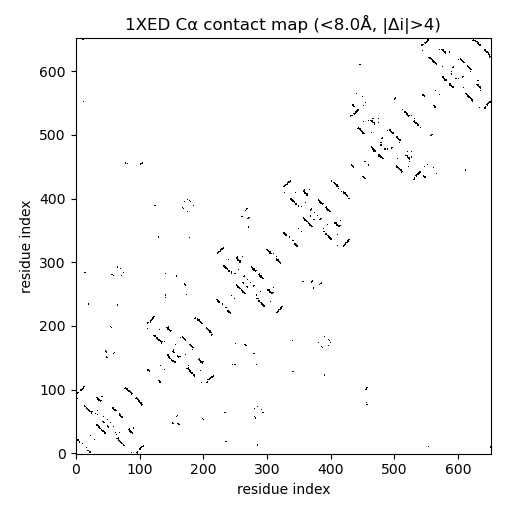? 44.407 37.781 -3.507 1.00 43.88 6 GLY C N 1
ATOM 1741 C CA . GLY C 1 6 ? 43.083 37.905 -4.093 1.00 42.53 6 GLY C CA 1
ATOM 1742 C C . GLY C 1 6 ? 42.582 39.337 -3.981 1.00 41.83 6 GLY C C 1
ATOM 1743 O O . GLY C 1 6 ? 43.389 40.251 -3.776 1.00 41.70 6 GLY C O 1
ATOM 1744 N N . PRO C 1 7 ? 41.260 39.570 -4.104 1.00 39.44 7 PRO C N 1
ATOM 1745 C CA . PRO C 1 7 ? 40.664 40.907 -4.014 1.00 37.91 7 PRO C CA 1
ATOM 1746 C C . PRO C 1 7 ? 40.451 41.283 -2.559 1.00 37.29 7 PRO C C 1
ATOM 1747 O O . PRO C 1 7 ? 39.603 40.702 -1.888 1.00 37.86 7 PRO C O 1
ATOM 1751 N N . GLU C 1 8 ? 41.209 42.255 -2.069 1.00 39.11 8 GLU C N 1
ATOM 1752 C CA . GLU C 1 8 ? 41.075 42.666 -0.681 1.00 38.90 8 GLU C CA 1
ATOM 1753 C C . GLU C 1 8 ? 39.652 43.143 -0.405 1.00 38.31 8 GLU C C 1
ATOM 1754 O O . GLU C 1 8 ? 39.125 42.951 0.692 1.00 35.12 8 GLU C O 1
ATOM 1760 N N . GLU C 1 9 ? 39.027 43.753 -1.407 1.00 38.23 9 GLU C N 1
ATOM 1761 C CA . GLU C 1 9 ? 37.665 44.254 -1.260 1.00 39.25 9 GLU C CA 1
ATOM 1762 C C . GLU C 1 9 ? 36.897 44.068 -2.566 1.00 37.80 9 GLU C C 1
ATOM 1763 O O . GLU C 1 9 ? 37.440 44.280 -3.647 1.00 38.73 9 GLU C O 1
ATOM 1769 N N . VAL C 1 10 ? 35.636 43.661 -2.452 1.00 34.82 10 VAL C N 1
ATOM 1770 C CA . VAL C 1 10 ? 34.767 43.435 -3.604 1.00 31.96 10 VAL C CA 1
ATOM 1771 C C . VAL C 1 10 ? 33.429 44.112 -3.339 1.00 33.23 10 VAL C C 1
ATOM 1772 O O . VAL C 1 10 ? 32.799 43.873 -2.310 1.00 34.45 10 VAL C O 1
ATOM 1776 N N . ASN C 1 11 ? 32.992 44.955 -4.265 1.00 34.71 11 ASN C N 1
ATOM 1777 C CA . ASN C 1 11 ? 31.721 45.653 -4.107 1.00 35.76 11 ASN C CA 1
ATOM 1778 C C . ASN C 1 11 ? 30.809 45.204 -5.226 1.00 33.20 11 ASN C C 1
ATOM 1779 O O . ASN C 1 11 ? 31.259 45.000 -6.344 1.00 33.60 11 ASN C O 1
ATOM 1784 N N . SER C 1 12 ? 29.529 45.055 -4.924 1.00 32.76 12 SER C N 1
ATOM 1785 C CA . SER C 1 12 ? 28.562 44.647 -5.923 1.00 33.87 12 SER C CA 1
ATOM 1786 C C . SER C 1 12 ? 27.212 45.262 -5.574 1.00 35.29 12 SER C C 1
ATOM 1787 O O . SER C 1 12 ? 27.080 45.972 -4.569 1.00 37.86 12 SER C O 1
ATOM 1790 N N . VAL C 1 13 ? 26.223 45.011 -6.424 1.00 33.83 13 VAL C N 1
ATOM 1791 C CA . VAL C 1 13 ? 24.886 45.536 -6.207 1.00 33.41 13 VAL C CA 1
ATOM 1792 C C . VAL C 1 13 ? 23.937 44.372 -6.026 1.00 33.41 13 VAL C C 1
ATOM 1793 O O . VAL C 1 13 ? 24.028 43.372 -6.739 1.00 34.41 13 VAL C O 1
ATOM 1797 N N . GLU C 1 14 ? 23.025 44.509 -5.072 1.00 32.00 14 GLU C N 1
ATOM 1798 C CA . GLU C 1 14 ? 22.069 43.455 -4.786 1.00 33.55 14 GLU C CA 1
ATOM 1799 C C . GLU C 1 14 ? 21.362 42.972 -6.047 1.00 30.58 14 GLU C C 1
ATOM 1800 O O . GLU C 1 14 ? 20.883 43.768 -6.849 1.00 32.32 14 GLU C O 1
ATOM 1806 N N . GLY C 1 15 ? 21.314 41.659 -6.221 1.00 28.06 15 GLY C N 1
ATOM 1807 C CA . GLY C 1 15 ? 20.660 41.105 -7.385 1.00 26.56 15 GLY C CA 1
ATOM 1808 C C . GLY C 1 15 ? 21.621 40.650 -8.457 1.00 26.56 15 GLY C C 1
ATOM 1809 O O . GLY C 1 15 ? 21.236 39.908 -9.361 1.00 26.66 15 GLY C O 1
ATOM 1810 N N . ASN C 1 16 ? 22.872 41.089 -8.363 1.00 26.46 16 ASN C N 1
ATOM 1811 C CA . ASN C 1 16 ? 23.877 40.710 -9.349 1.00 26.56 16 ASN C CA 1
ATOM 1812 C C . ASN C 1 16 ? 24.633 39.441 -8.979 1.00 25.74 16 ASN C C 1
ATOM 1813 O O . ASN C 1 16 ? 24.386 38.825 -7.940 1.00 24.56 16 ASN C O 1
ATOM 1818 N N . SER C 1 17 ? 25.557 39.065 -9.859 1.00 25.12 17 SER C N 1
ATOM 1819 C CA . SER C 1 17 ? 26.414 37.908 -9.652 1.00 23.74 17 SER C CA 1
ATOM 1820 C C . SER C 1 17 ? 27.829 38.478 -9.609 1.00 24.61 17 SER C C 1
ATOM 1821 O O . SER C 1 17 ? 28.117 39.476 -10.280 1.00 22.26 17 SER C O 1
ATOM 1824 N N . VAL C 1 18 ? 28.704 37.866 -8.820 1.00 18.89 18 VAL C N 1
ATOM 1825 C CA . VAL C 1 18 ? 30.083 38.322 -8.725 1.00 18.68 18 VAL C CA 1
ATOM 1826 C C . VAL C 1 18 ? 31.005 37.097 -8.707 1.00 20.28 18 VAL C C 1
ATOM 1827 O O . VAL C 1 18 ? 30.583 36.002 -8.341 1.00 21.58 18 VAL C O 1
ATOM 1831 N N . SER C 1 19 ? 32.246 37.281 -9.147 1.00 21.87 19 SER C N 1
ATOM 1832 C CA . SER C 1 19 ? 33.249 36.212 -9.174 1.00 22.15 19 SER C CA 1
ATOM 1833 C C . SER C 1 19 ? 34.475 36.706 -8.400 1.00 25.79 19 SER C C 1
ATOM 1834 O O . SER C 1 19 ? 34.923 37.845 -8.607 1.00 26.57 19 SER C O 1
ATOM 1837 N N . ILE C 1 20 ? 35.011 35.859 -7.519 1.00 24.34 20 ILE C N 1
ATOM 1838 C CA . ILE C 1 20 ? 36.184 36.209 -6.730 1.00 25.46 20 ILE C CA 1
ATOM 1839 C C . ILE C 1 20 ? 37.298 35.214 -7.027 1.00 24.53 20 ILE C C 1
ATOM 1840 O O . ILE C 1 20 ? 37.130 34.004 -6.872 1.00 27.31 20 ILE C O 1
ATOM 1845 N N . THR C 1 21 ? 38.431 35.736 -7.488 1.00 24.46 21 THR C N 1
ATOM 1846 C CA . THR C 1 21 ? 39.554 34.889 -7.856 1.00 24.56 21 THR C CA 1
ATOM 1847 C C . THR C 1 21 ? 40.721 35.000 -6.902 1.00 27.97 21 THR C C 1
ATOM 1848 O O . THR C 1 21 ? 41.218 36.092 -6.628 1.00 26.66 21 THR C O 1
ATOM 1852 N N . CYS C 1 22 ? 41.156 33.852 -6.398 1.00 28.21 22 CYS C N 1
ATOM 1853 C CA . CYS C 1 22 ? 42.274 33.815 -5.479 1.00 30.09 22 CYS C CA 1
ATOM 1854 C C . CYS C 1 22 ? 43.436 33.017 -6.070 1.00 28.17 22 CYS C C 1
ATOM 1855 O O . CYS C 1 22 ? 43.240 31.980 -6.702 1.00 27.95 22 CYS C O 1
ATOM 1858 N N . TYR C 1 23 ? 44.645 33.533 -5.882 1.00 30.09 23 TYR C N 1
ATOM 1859 C CA . TYR C 1 23 ? 45.847 32.901 -6.407 1.00 28.27 23 TYR C CA 1
ATOM 1860 C C . TYR C 1 23 ? 46.698 32.277 -5.323 1.00 28.22 23 TYR C C 1
ATOM 1861 O O . TYR C 1 23 ? 46.768 32.777 -4.200 1.00 29.05 23 TYR C O 1
ATOM 1870 N N . TYR C 1 24 ? 47.336 31.169 -5.673 1.00 26.99 24 TYR C N 1
ATOM 1871 C CA . TYR C 1 24 ? 48.206 30.449 -4.753 1.00 28.84 24 TYR C CA 1
ATOM 1872 C C . TYR C 1 24 ? 49.373 29.849 -5.543 1.00 30.68 24 TYR C C 1
ATOM 1873 O O . TYR C 1 24 ? 49.323 29.760 -6.773 1.00 28.32 24 TYR C O 1
ATOM 1882 N N . PRO C 1 25 ? 50.448 29.449 -4.850 1.00 31.57 25 PRO C N 1
ATOM 1883 C CA . PRO C 1 25 ? 51.608 28.859 -5.534 1.00 33.85 25 PRO C CA 1
ATOM 1884 C C . PRO C 1 25 ? 51.211 27.523 -6.168 1.00 33.82 25 PRO C C 1
ATOM 1885 O O . PRO C 1 25 ? 50.881 26.571 -5.461 1.00 35.36 25 PRO C O 1
ATOM 1889 N N . PRO C 1 26 ? 51.243 27.434 -7.510 1.00 33.14 26 PRO C N 1
ATOM 1890 C CA . PRO C 1 26 ? 50.869 26.198 -8.200 1.00 33.20 26 PRO C CA 1
ATOM 1891 C C . PRO C 1 26 ? 51.851 25.047 -8.009 1.00 34.21 26 PRO C C 1
ATOM 1892 O O . PRO C 1 26 ? 52.190 24.343 -8.958 1.00 35.21 26 PRO C O 1
ATOM 1896 N N . THR C 1 27 ? 52.313 24.866 -6.779 1.00 32.86 27 THR C N 1
ATOM 1897 C CA . THR C 1 27 ? 53.222 23.779 -6.482 1.00 34.52 27 THR C CA 1
ATOM 1898 C C . THR C 1 27 ? 52.385 22.510 -6.589 1.00 37.48 27 THR C C 1
ATOM 1899 O O . THR C 1 27 ? 51.151 22.567 -6.557 1.00 37.40 27 THR C O 1
ATOM 1903 N N . SER C 1 28 ? 53.063 21.374 -6.714 1.00 38.85 28 SER C N 1
ATOM 1904 C CA . SER C 1 28 ? 52.419 20.071 -6.847 1.00 39.12 28 SER C CA 1
ATOM 1905 C C . SER C 1 28 ? 51.387 19.783 -5.759 1.00 38.92 28 SER C C 1
ATOM 1906 O O . SER C 1 28 ? 50.257 19.395 -6.049 1.00 38.47 28 SER C O 1
ATOM 1909 N N . VAL C 1 29 ? 51.780 19.967 -4.504 1.00 39.75 29 VAL C N 1
ATOM 1910 C CA . VAL C 1 29 ? 50.882 19.709 -3.386 1.00 38.94 29 VAL C CA 1
ATOM 1911 C C . VAL C 1 29 ? 49.663 20.625 -3.376 1.00 37.61 29 VAL C C 1
ATOM 1912 O O . VAL C 1 29 ? 48.536 20.152 -3.231 1.00 37.91 29 VAL C O 1
ATOM 1916 N N . ASN C 1 30 ? 49.887 21.930 -3.538 1.00 39.22 30 ASN C N 1
ATOM 1917 C CA . ASN C 1 30 ? 48.796 22.908 -3.536 1.00 35.93 30 ASN C CA 1
ATOM 1918 C C . ASN C 1 30 ? 47.714 22.607 -4.570 1.00 34.89 30 ASN C C 1
ATOM 1919 O O . ASN C 1 30 ? 46.528 22.822 -4.310 1.00 33.60 30 ASN C O 1
ATOM 1924 N N . ARG C 1 31 ? 48.126 22.113 -5.735 1.00 35.04 31 ARG C N 1
ATOM 1925 C CA . ARG C 1 31 ? 47.195 21.791 -6.812 1.00 36.01 31 ARG C CA 1
ATOM 1926 C C . ARG C 1 31 ? 46.155 20.736 -6.452 1.00 36.32 31 ARG C C 1
ATOM 1927 O O . ARG C 1 31 ? 45.149 20.589 -7.147 1.00 38.09 31 ARG C O 1
ATOM 1935 N N . HIS C 1 32 ? 46.396 19.982 -5.388 1.00 36.98 32 HIS C N 1
ATOM 1936 C CA . HIS C 1 32 ? 45.414 18.999 -4.966 1.00 36.59 32 HIS C CA 1
ATOM 1937 C C . HIS C 1 32 ? 45.128 19.111 -3.473 1.00 35.70 32 HIS C C 1
ATOM 1938 O O . HIS C 1 32 ? 44.733 18.139 -2.829 1.00 33.72 32 HIS C O 1
ATOM 1945 N N . THR C 1 33 ? 45.330 20.321 -2.944 1.00 36.34 33 THR C N 1
ATOM 1946 C CA . THR C 1 33 ? 45.062 20.650 -1.539 1.00 33.31 33 THR C CA 1
ATOM 1947 C C . THR C 1 33 ? 43.737 21.419 -1.501 1.00 33.38 33 THR C C 1
ATOM 1948 O O . THR C 1 33 ? 43.505 22.315 -2.317 1.00 32.13 33 THR C O 1
ATOM 1952 N N . ARG C 1 34 ? 42.884 21.065 -0.546 1.00 32.29 34 ARG C N 1
ATOM 1953 C CA . ARG C 1 34 ? 41.565 21.672 -0.370 1.00 32.65 34 ARG C CA 1
ATOM 1954 C C . ARG C 1 34 ? 41.503 23.189 -0.601 1.00 31.79 34 ARG C C 1
ATOM 1955 O O . ARG C 1 34 ? 42.366 23.924 -0.124 1.00 31.70 34 ARG C O 1
ATOM 1963 N N . LYS C 1 35 ? 40.496 23.646 -1.352 1.00 31.26 35 LYS C N 1
ATOM 1964 C CA . LYS C 1 35 ? 40.326 25.078 -1.604 1.00 29.30 35 LYS C CA 1
ATOM 1965 C C . LYS C 1 35 ? 39.025 25.443 -0.898 1.00 26.20 35 LYS C C 1
ATOM 1966 O O . LYS C 1 35 ? 38.046 24.716 -1.017 1.00 27.48 35 LYS C O 1
ATOM 1972 N N . TYR C 1 36 ? 39.002 26.552 -0.166 1.00 25.07 36 TYR C N 1
ATOM 1973 C CA . TYR C 1 36 ? 37.788 26.930 0.542 1.00 24.20 36 TYR C CA 1
ATOM 1974 C C . TYR C 1 36 ? 37.456 28.414 0.526 1.00 22.23 36 TYR C C 1
ATOM 1975 O O . TYR C 1 36 ? 38.315 29.262 0.290 1.00 20.58 36 TYR C O 1
ATOM 1984 N N . TRP C 1 37 ? 36.185 28.696 0.784 1.00 23.24 37 TRP C N 1
ATOM 1985 C CA . TRP C 1 37 ? 35.643 30.041 0.840 1.00 23.27 37 TRP C CA 1
ATOM 1986 C C . TRP C 1 37 ? 34.779 30.050 2.096 1.00 24.42 37 TRP C C 1
ATOM 1987 O O . TRP C 1 37 ? 33.801 29.314 2.178 1.00 27.21 37 TRP C O 1
ATOM 1998 N N . CYS C 1 38 ? 35.147 30.855 3.085 1.00 26.90 38 CYS C N 1
ATOM 1999 C CA . CYS C 1 38 ? 34.377 30.907 4.327 1.00 29.80 38 CYS C CA 1
ATOM 2000 C C . CYS C 1 38 ? 34.076 32.327 4.764 1.00 29.77 38 CYS C C 1
ATOM 2001 O O . CYS C 1 38 ? 34.696 33.287 4.306 1.00 31.14 38 CYS C O 1
ATOM 2004 N N . ARG C 1 39 ? 33.108 32.449 5.659 1.00 32.03 39 ARG C N 1
ATOM 2005 C CA . ARG C 1 39 ? 32.723 33.745 6.173 1.00 36.97 39 ARG C CA 1
ATOM 2006 C C . ARG C 1 39 ? 33.155 33.883 7.624 1.00 38.78 39 ARG C C 1
ATOM 2007 O O . ARG C 1 39 ? 32.989 32.960 8.423 1.00 41.65 39 ARG C O 1
ATOM 2015 N N . GLN C 1 40 ? 33.710 35.044 7.958 1.00 39.02 40 GLN C N 1
ATOM 2016 C CA . GLN C 1 40 ? 34.175 35.301 9.313 1.00 39.26 40 GLN C CA 1
ATOM 2017 C C . GLN C 1 40 ? 32.996 35.672 10.206 1.00 38.05 40 GLN C C 1
ATOM 2018 O O . GLN C 1 40 ? 31.930 36.049 9.714 1.00 37.82 40 GLN C O 1
ATOM 2024 N N . CYS C 1 46 ? 35.591 31.256 11.243 1.00 36.68 46 CYS C N 1
ATOM 2025 C CA . CYS C 1 46 ? 35.228 31.320 9.830 1.00 37.79 46 CYS C CA 1
ATOM 2026 C C . CYS C 1 46 ? 34.527 30.036 9.402 1.00 35.03 46 CYS C C 1
ATOM 2027 O O . CYS C 1 46 ? 35.091 28.947 9.480 1.00 39.52 46 CYS C O 1
ATOM 2030 N N . ILE C 1 47 ? 33.295 30.179 8.939 1.00 31.80 47 ILE C N 1
ATOM 2031 C CA . ILE C 1 47 ? 32.475 29.049 8.515 1.00 34.15 47 ILE C CA 1
ATOM 2032 C C . ILE C 1 47 ? 32.526 28.778 7.014 1.00 32.65 47 ILE C C 1
ATOM 2033 O O . ILE C 1 47 ? 32.252 29.665 6.205 1.00 29.90 47 ILE C O 1
ATOM 2038 N N . THR C 1 48 ? 32.844 27.539 6.646 1.00 29.68 48 THR C N 1
ATOM 2039 C CA . THR C 1 48 ? 32.926 27.176 5.238 1.00 27.15 48 THR C CA 1
ATOM 2040 C C . THR C 1 48 ? 31.590 27.303 4.522 1.00 24.84 48 THR C C 1
ATOM 2041 O O . THR C 1 48 ? 30.563 26.815 4.987 1.00 24.44 48 THR C O 1
ATOM 2045 N N . LEU C 1 49 ? 31.622 27.988 3.385 1.00 23.47 49 LEU C N 1
ATOM 2046 C CA . LEU C 1 49 ? 30.446 28.217 2.563 1.00 23.56 49 LEU C CA 1
ATOM 2047 C C . LEU C 1 49 ? 30.472 27.255 1.390 1.00 23.57 49 LEU C C 1
ATOM 2048 O O . LEU C 1 49 ? 29.442 26.728 0.969 1.00 24.88 49 LEU C O 1
ATOM 2053 N N . ILE C 1 50 ? 31.669 27.050 0.855 1.00 23.20 50 ILE C N 1
ATOM 2054 C CA . ILE C 1 50 ? 31.875 26.152 -0.271 1.00 22.29 50 ILE C CA 1
ATOM 2055 C C . ILE C 1 50 ? 33.339 25.747 -0.347 1.00 22.10 50 ILE C C 1
ATOM 2056 O O . ILE C 1 50 ? 34.225 26.550 -0.085 1.00 20.76 50 ILE C O 1
ATOM 2061 N N . SER C 1 51 ? 33.587 24.494 -0.708 1.00 24.02 51 SER C N 1
ATOM 2062 C CA . SER C 1 51 ? 34.946 23.958 -0.803 1.00 25.59 51 SER C CA 1
ATOM 2063 C C . SER C 1 51 ? 35.138 23.146 -2.095 1.00 23.59 51 SER C C 1
ATOM 2064 O O . SER C 1 51 ? 34.164 22.707 -2.695 1.00 26.76 51 SER C O 1
ATOM 2067 N N . SER C 1 52 ? 36.402 22.944 -2.496 1.00 27.03 52 SER C N 1
ATOM 2068 C CA . SER C 1 52 ? 36.775 22.239 -3.744 1.00 24.29 52 SER C CA 1
ATOM 2069 C C . SER C 1 52 ? 36.752 20.710 -3.794 1.00 24.74 52 SER C C 1
ATOM 2070 O O . SER C 1 52 ? 36.989 20.134 -4.852 1.00 22.15 52 SER C O 1
ATOM 2073 N N . GLU C 1 53 ? 36.495 20.047 -2.671 1.00 26.14 53 GLU C N 1
ATOM 2074 C CA . GLU C 1 53 ? 36.417 18.588 -2.688 1.00 29.41 53 GLU C CA 1
ATOM 2075 C C . GLU C 1 53 ? 34.979 18.195 -3.008 1.00 27.51 53 GLU C C 1
ATOM 2076 O O . GLU C 1 53 ? 34.649 17.007 -3.091 1.00 28.05 53 GLU C O 1
ATOM 2082 N N . GLY C 1 54 ? 34.131 19.210 -3.183 1.00 27.37 54 GLY C N 1
ATOM 2083 C CA . GLY C 1 54 ? 32.728 18.987 -3.502 1.00 26.76 54 GLY C CA 1
ATOM 2084 C C . GLY C 1 54 ? 31.738 19.515 -2.472 1.00 25.99 54 GLY C C 1
ATOM 2085 O O . GLY C 1 54 ? 30.528 19.374 -2.640 1.00 21.93 54 GLY C O 1
ATOM 2086 N N . TYR C 1 55 ? 32.255 20.125 -1.408 1.00 26.16 55 TYR C N 1
ATOM 2087 C CA . TYR C 1 55 ? 31.425 20.669 -0.343 1.00 26.12 55 TYR C CA 1
ATOM 2088 C C . TYR C 1 55 ? 30.830 22.055 -0.626 1.00 25.77 55 TYR C C 1
ATOM 2089 O O . TYR C 1 55 ? 31.502 22.952 -1.131 1.00 26.51 55 TYR C O 1
ATOM 2098 N N . VAL C 1 56 ? 29.557 22.207 -0.284 1.00 22.79 56 VAL C N 1
ATOM 2099 C CA . VAL C 1 56 ? 28.840 23.461 -0.439 1.00 25.76 56 VAL C CA 1
ATOM 2100 C C . VAL C 1 56 ? 27.832 23.465 0.690 1.00 26.52 56 VAL C C 1
ATOM 2101 O O . VAL C 1 56 ? 27.040 22.528 0.825 1.00 27.87 56 VAL C O 1
ATOM 2105 N N . SER C 1 57 ? 27.882 24.499 1.523 1.00 27.98 57 SER C N 1
ATOM 2106 C CA . SER C 1 57 ? 26.953 24.598 2.639 1.00 29.03 57 SER C CA 1
ATOM 2107 C C . SER C 1 57 ? 25.541 24.823 2.101 1.00 28.80 57 SER C C 1
ATOM 2108 O O . SER C 1 57 ? 25.357 25.201 0.945 1.00 29.26 57 SER C O 1
ATOM 2111 N N . SER C 1 58 ? 24.545 24.585 2.941 1.00 30.80 58 SER C N 1
ATOM 2112 C CA . SER C 1 58 ? 23.160 24.767 2.535 1.00 32.59 58 SER C CA 1
ATOM 2113 C C . SER C 1 58 ? 22.868 26.225 2.163 1.00 31.47 58 SER C C 1
ATOM 2114 O O . SER C 1 58 ? 21.901 26.502 1.466 1.00 33.54 58 SER C O 1
ATOM 2117 N N . LYS C 1 59 ? 23.707 27.151 2.624 1.00 33.16 59 LYS C N 1
ATOM 2118 C CA . LYS C 1 59 ? 23.530 28.574 2.327 1.00 31.74 59 LYS C CA 1
ATOM 2119 C C . LYS C 1 59 ? 23.968 28.923 0.901 1.00 32.63 59 LYS C C 1
ATOM 2120 O O . LYS C 1 59 ? 23.377 29.796 0.266 1.00 32.81 59 LYS C O 1
ATOM 2122 N N . TYR C 1 60 ? 24.998 28.246 0.396 1.00 28.56 60 TYR C N 1
ATOM 2123 C CA . TYR C 1 60 ? 25.480 28.530 -0.949 1.00 27.85 60 TYR C CA 1
ATOM 2124 C C . TYR C 1 60 ? 24.936 27.601 -2.021 1.00 27.48 60 TYR C C 1
ATOM 2125 O O . TYR C 1 60 ? 25.035 27.895 -3.209 1.00 31.88 60 TYR C O 1
ATOM 2134 N N . ALA C 1 61 ? 24.368 26.479 -1.608 1.00 27.61 61 ALA C N 1
ATOM 2135 C CA . ALA C 1 61 ? 23.819 25.528 -2.559 1.00 27.09 61 ALA C CA 1
ATOM 2136 C C . ALA C 1 61 ? 22.810 26.208 -3.478 1.00 27.55 61 ALA C C 1
ATOM 2137 O O . ALA C 1 61 ? 21.839 26.809 -3.015 1.00 23.71 61 ALA C O 1
ATOM 2139 N N . GLY C 1 62 ? 23.060 26.123 -4.782 1.00 29.10 62 GLY C N 1
ATOM 2140 C CA . GLY C 1 62 ? 22.156 26.711 -5.752 1.00 28.18 62 GLY C CA 1
ATOM 2141 C C . GLY C 1 62 ? 22.426 28.151 -6.146 1.00 28.88 62 GLY C C 1
ATOM 2142 O O . GLY C 1 62 ? 22.004 28.574 -7.218 1.00 31.51 62 GLY C O 1
ATOM 2143 N N . ARG C 1 63 ? 23.129 28.910 -5.310 1.00 28.37 63 ARG C N 1
ATOM 2144 C CA . ARG C 1 63 ? 23.400 30.307 -5.636 1.00 28.78 63 ARG C CA 1
ATOM 2145 C C . ARG C 1 63 ? 24.868 30.602 -5.835 1.00 27.62 63 ARG C C 1
ATOM 2146 O O . ARG C 1 63 ? 25.240 31.752 -6.046 1.00 27.70 63 ARG C O 1
ATOM 2154 N N . ALA C 1 64 ? 25.702 29.569 -5.764 1.00 26.13 64 ALA C N 1
ATOM 2155 C CA . ALA C 1 64 ? 27.137 29.751 -5.938 1.00 26.11 64 ALA C CA 1
ATOM 2156 C C . ALA C 1 64 ? 27.861 28.439 -6.218 1.00 26.80 64 ALA C C 1
ATOM 2157 O O . ALA C 1 64 ? 27.352 27.357 -5.911 1.00 29.36 64 ALA C O 1
ATOM 2159 N N . ASN C 1 65 ? 29.044 28.540 -6.817 1.00 25.33 65 ASN C N 1
ATOM 2160 C CA . ASN C 1 65 ? 29.867 27.365 -7.078 1.00 22.60 65 ASN C CA 1
ATOM 2161 C C . ASN C 1 65 ? 31.341 27.756 -7.049 1.00 24.31 65 ASN C C 1
ATOM 2162 O O . ASN C 1 65 ? 31.683 28.934 -6.874 1.00 25.27 65 ASN C O 1
ATOM 2167 N N . LEU C 1 66 ? 32.219 26.771 -7.178 1.00 23.35 66 LEU C N 1
ATOM 2168 C CA . LEU C 1 66 ? 33.647 27.041 -7.153 1.00 24.46 66 LEU C CA 1
ATOM 2169 C C . LEU C 1 66 ? 34.340 26.443 -8.366 1.00 23.88 66 LEU C C 1
ATOM 2170 O O . LEU C 1 66 ? 34.134 25.273 -8.683 1.00 25.39 66 LEU C O 1
ATOM 2175 N N . THR C 1 67 ? 35.142 27.252 -9.052 1.00 23.52 67 THR C N 1
ATOM 2176 C CA . THR C 1 67 ? 35.901 26.777 -10.210 1.00 23.23 67 THR C CA 1
ATOM 2177 C C . THR C 1 67 ? 37.370 26.589 -9.777 1.00 24.53 67 THR C C 1
ATOM 2178 O O . THR C 1 67 ? 38.022 27.524 -9.296 1.00 19.80 67 THR C O 1
ATOM 2182 N N . ASN C 1 68 ? 37.881 25.370 -9.935 1.00 27.32 68 ASN C N 1
ATOM 2183 C CA . ASN C 1 68 ? 39.253 25.050 -9.523 1.00 31.14 68 ASN C CA 1
ATOM 2184 C C . ASN C 1 68 ? 40.179 24.934 -10.731 1.00 30.15 68 ASN C C 1
ATOM 2185 O O . ASN C 1 68 ? 39.978 24.095 -11.609 1.00 29.56 68 ASN C O 1
ATOM 2190 N N . PHE C 1 69 ? 41.192 25.793 -10.757 1.00 30.78 69 PHE C N 1
ATOM 2191 C CA . PHE C 1 69 ? 42.161 25.844 -11.846 1.00 30.79 69 PHE C CA 1
ATOM 2192 C C . PHE C 1 69 ? 43.573 25.677 -11.277 1.00 34.82 69 PHE C C 1
ATOM 2193 O O . PHE C 1 69 ? 44.346 26.637 -11.229 1.00 32.78 69 PHE C O 1
ATOM 2201 N N . PRO C 1 70 ? 43.925 24.457 -10.833 1.00 38.34 70 PRO C N 1
ATOM 2202 C CA . PRO C 1 70 ? 45.245 24.159 -10.261 1.00 39.78 70 PRO C CA 1
ATOM 2203 C C . PRO C 1 70 ? 46.404 24.562 -11.170 1.00 41.68 70 PRO C C 1
ATOM 2204 O O . PRO C 1 70 ? 47.336 25.253 -10.744 1.00 41.40 70 PRO C O 1
ATOM 2208 N N . GLU C 1 71 ? 46.328 24.118 -12.422 1.00 42.40 71 GLU C N 1
ATOM 2209 C CA . GLU C 1 71 ? 47.352 24.392 -13.426 1.00 44.09 71 GLU C CA 1
ATOM 2210 C C . GLU C 1 71 ? 47.784 25.854 -13.447 1.00 45.11 71 GLU C C 1
ATOM 2211 O O . GLU C 1 71 ? 48.905 26.177 -13.837 1.00 46.81 71 GLU C O 1
ATOM 2213 N N . ASN C 1 72 ? 46.886 26.731 -13.014 1.00 45.80 72 ASN C N 1
ATOM 2214 C CA . ASN C 1 72 ? 47.130 28.167 -12.995 1.00 42.30 72 ASN C CA 1
ATOM 2215 C C . ASN C 1 72 ? 47.335 28.712 -11.580 1.00 40.23 72 ASN C C 1
ATOM 2216 O O . ASN C 1 72 ? 47.644 29.887 -11.399 1.00 39.90 72 ASN C O 1
ATOM 2221 N N . GLY C 1 73 ? 47.173 27.854 -10.578 1.00 36.57 73 GLY C N 1
ATOM 2222 C CA . GLY C 1 73 ? 47.339 28.297 -9.206 1.00 34.48 73 GLY C CA 1
ATOM 2223 C C . GLY C 1 73 ? 46.225 29.246 -8.803 1.00 32.09 73 GLY C C 1
ATOM 2224 O O . GLY C 1 73 ? 46.397 30.138 -7.981 1.00 31.22 73 GLY C O 1
ATOM 2225 N N . THR C 1 74 ? 45.063 29.066 -9.403 1.00 30.81 74 THR C N 1
ATOM 2226 C CA . THR C 1 74 ? 43.941 29.919 -9.072 1.00 30.68 74 THR C CA 1
ATOM 2227 C C . THR C 1 74 ? 42.649 29.135 -8.928 1.00 29.08 74 THR C C 1
ATOM 2228 O O . THR C 1 74 ? 42.508 28.027 -9.445 1.00 28.94 74 THR C O 1
ATOM 2232 N N . PHE C 1 75 ? 41.710 29.709 -8.195 1.00 26.79 75 PHE C N 1
ATOM 2233 C CA . PHE C 1 75 ? 40.394 29.114 -8.061 1.00 24.10 75 PHE C CA 1
ATOM 2234 C C . PHE C 1 75 ? 39.416 30.276 -7.995 1.00 26.62 75 PHE C C 1
ATOM 2235 O O . PHE C 1 75 ? 39.744 31.355 -7.478 1.00 20.58 75 PHE C O 1
ATOM 2243 N N . VAL C 1 76 ? 38.233 30.069 -8.571 1.00 24.43 76 VAL C N 1
ATOM 2244 C CA . VAL C 1 76 ? 37.209 31.104 -8.622 1.00 22.63 76 VAL C CA 1
ATOM 2245 C C . VAL C 1 76 ? 35.920 30.716 -7.917 1.00 24.49 76 VAL C C 1
ATOM 2246 O O . VAL C 1 76 ? 35.395 29.608 -8.095 1.00 21.94 76 VAL C O 1
ATOM 2250 N N . VAL C 1 77 ? 35.414 31.643 -7.112 1.00 22.23 77 VAL C N 1
ATOM 2251 C CA . VAL C 1 77 ? 34.150 31.443 -6.426 1.00 22.70 77 VAL C CA 1
ATOM 2252 C C . VAL C 1 77 ? 33.135 32.357 -7.120 1.00 22.25 77 VAL C C 1
ATOM 2253 O O . VAL C 1 77 ? 33.316 33.575 -7.184 1.00 23.76 77 VAL C O 1
ATOM 2257 N N . ASN C 1 78 ? 32.088 31.761 -7.674 1.00 19.31 78 ASN C N 1
ATOM 2258 C CA . ASN C 1 78 ? 31.044 32.527 -8.341 1.00 22.87 78 ASN C CA 1
ATOM 2259 C C . ASN C 1 78 ? 29.853 32.553 -7.385 1.00 24.94 78 ASN C C 1
ATOM 2260 O O . ASN C 1 78 ? 29.411 31.509 -6.912 1.00 24.51 78 ASN C O 1
ATOM 2265 N N . ILE C 1 79 ? 29.338 33.748 -7.111 1.00 25.36 79 ILE C N 1
ATOM 2266 C CA . ILE C 1 79 ? 28.209 33.931 -6.208 1.00 24.51 79 ILE C CA 1
ATOM 2267 C C . ILE C 1 79 ? 27.105 34.661 -6.955 1.00 23.73 79 ILE C C 1
ATOM 2268 O O . ILE C 1 79 ? 27.295 35.791 -7.386 1.00 22.83 79 ILE C O 1
ATOM 2273 N N . ALA C 1 80 ? 25.957 34.003 -7.098 1.00 23.26 80 ALA C N 1
ATOM 2274 C CA . ALA C 1 80 ? 24.818 34.568 -7.809 1.00 19.85 80 ALA C CA 1
ATOM 2275 C C . ALA C 1 80 ? 23.747 35.138 -6.882 1.00 22.00 80 ALA C C 1
ATOM 2276 O O . ALA C 1 80 ? 23.708 34.829 -5.682 1.00 18.50 80 ALA C O 1
ATOM 2278 N N . GLN C 1 81 ? 22.882 35.973 -7.462 1.00 21.80 81 GLN C N 1
ATOM 2279 C CA . GLN C 1 81 ? 21.781 36.607 -6.745 1.00 24.78 81 GLN C CA 1
ATOM 2280 C C . GLN C 1 81 ? 22.259 37.257 -5.438 1.00 25.02 81 GLN C C 1
ATOM 2281 O O . GLN C 1 81 ? 21.757 36.965 -4.350 1.00 21.71 81 GLN C O 1
ATOM 2287 N N . LEU C 1 82 ? 23.242 38.141 -5.555 1.00 25.95 82 LEU C N 1
ATOM 2288 C CA . LEU C 1 82 ? 23.780 38.817 -4.385 1.00 30.90 82 LEU C CA 1
ATOM 2289 C C . LEU C 1 82 ? 22.701 39.508 -3.563 1.00 33.47 82 LEU C C 1
ATOM 2290 O O . LEU C 1 82 ? 21.726 40.029 -4.100 1.00 32.75 82 LEU C O 1
ATOM 2295 N N . SER C 1 83 ? 22.892 39.488 -2.249 1.00 36.31 83 SER C N 1
ATOM 2296 C CA . SER C 1 83 ? 21.966 40.096 -1.310 1.00 37.42 83 SER C CA 1
ATOM 2297 C C . SER C 1 83 ? 22.732 40.897 -0.265 1.00 38.09 83 SER C C 1
ATOM 2298 O O . SER C 1 83 ? 23.910 40.638 -0.005 1.00 36.49 83 SER C O 1
ATOM 2301 N N . GLN C 1 84 ? 22.060 41.870 0.338 1.00 38.93 84 GLN C N 1
ATOM 2302 C CA . GLN C 1 84 ? 22.698 42.696 1.349 1.00 39.16 84 GLN C CA 1
ATOM 2303 C C . GLN C 1 84 ? 23.138 41.839 2.516 1.00 36.86 84 GLN C C 1
ATOM 2304 O O . GLN C 1 84 ? 23.974 42.252 3.317 1.00 39.80 84 GLN C O 1
ATOM 2310 N N . ASP C 1 85 ? 22.574 40.637 2.596 1.00 33.90 85 ASP C N 1
ATOM 2311 C CA . ASP C 1 85 ? 22.909 39.692 3.654 1.00 31.76 85 ASP C CA 1
ATOM 2312 C C . ASP C 1 85 ? 24.313 39.149 3.413 1.00 28.91 85 ASP C C 1
ATOM 2313 O O . ASP C 1 85 ? 24.974 38.659 4.331 1.00 28.14 85 ASP C O 1
ATOM 2318 N N . ASP C 1 86 ? 24.753 39.232 2.163 1.00 24.17 86 ASP C N 1
ATOM 2319 C CA . ASP C 1 86 ? 26.074 38.764 1.757 1.00 26.45 86 ASP C CA 1
ATOM 2320 C C . ASP C 1 86 ? 27.210 39.706 2.152 1.00 25.08 86 ASP C C 1
ATOM 2321 O O . ASP C 1 86 ? 28.375 39.316 2.131 1.00 20.67 86 ASP C O 1
ATOM 2326 N N . SER C 1 87 ? 26.879 40.949 2.491 1.00 25.74 87 SER C N 1
ATOM 2327 C CA . SER C 1 87 ? 27.903 41.914 2.897 1.00 28.56 87 SER C CA 1
ATOM 2328 C C . SER C 1 87 ? 28.627 41.363 4.124 1.00 27.35 87 SER C C 1
ATOM 2329 O O . SER C 1 87 ? 27.989 40.949 5.087 1.00 32.16 87 SER C O 1
ATOM 2332 N N . GLY C 1 88 ? 29.953 41.355 4.094 1.00 26.08 88 GLY C N 1
ATOM 2333 C CA . GLY C 1 88 ? 30.692 40.843 5.231 1.00 24.44 88 GLY C CA 1
ATOM 2334 C C . GLY C 1 88 ? 32.145 40.528 4.934 1.00 25.14 88 GLY C C 1
ATOM 2335 O O . GLY C 1 88 ? 32.674 40.900 3.887 1.00 24.96 88 GLY C O 1
ATOM 2336 N N . ARG C 1 89 ? 32.791 39.842 5.872 1.00 25.90 89 ARG C N 1
ATOM 2337 C CA . ARG C 1 89 ? 34.188 39.458 5.735 1.00 25.46 89 ARG C CA 1
ATOM 2338 C C . ARG C 1 89 ? 34.287 37.972 5.444 1.00 26.09 89 ARG C C 1
ATOM 2339 O O . ARG C 1 89 ? 33.643 37.156 6.104 1.00 28.49 89 ARG C O 1
ATOM 2347 N N . TYR C 1 90 ? 35.111 37.622 4.467 1.00 26.50 90 TYR C N 1
ATOM 2348 C CA . TYR C 1 90 ? 35.298 36.232 4.081 1.00 25.91 90 TYR C CA 1
ATOM 2349 C C . TYR C 1 90 ? 36.779 35.945 3.923 1.00 25.64 90 TYR C C 1
ATOM 2350 O O . TYR C 1 90 ? 37.615 36.831 4.073 1.00 26.31 90 TYR C O 1
ATOM 2359 N N . LYS C 1 91 ? 37.088 34.692 3.613 1.00 27.01 91 LYS C N 1
ATOM 2360 C CA . LYS C 1 91 ? 38.459 34.262 3.406 1.00 26.92 91 LYS C CA 1
ATOM 2361 C C . LYS C 1 91 ? 38.475 33.152 2.364 1.00 29.50 91 LYS C C 1
ATOM 2362 O O . LYS C 1 91 ? 37.571 32.310 2.316 1.00 24.32 91 LYS C O 1
ATOM 2368 N N . CYS C 1 92 ? 39.497 33.166 1.521 1.00 27.95 92 CYS C N 1
ATOM 2369 C CA . CYS C 1 92 ? 39.670 32.115 0.533 1.00 32.29 92 CYS C CA 1
ATOM 2370 C C . CYS C 1 92 ? 41.006 31.527 0.962 1.00 32.46 92 CYS C C 1
ATOM 2371 O O . CYS C 1 92 ? 41.915 32.268 1.330 1.00 34.55 92 CYS C O 1
ATOM 2374 N N . GLY C 1 93 ? 41.128 30.206 0.952 1.00 32.36 93 GLY C N 1
ATOM 2375 C CA . GLY C 1 93 ? 42.385 29.610 1.356 1.00 29.69 93 GLY C CA 1
ATOM 2376 C C . GLY C 1 93 ? 42.551 28.176 0.912 1.00 30.85 93 GLY C C 1
ATOM 2377 O O . GLY C 1 93 ? 41.713 27.631 0.192 1.00 27.60 93 GLY C O 1
ATOM 2378 N N . LEU C 1 94 ? 43.653 27.569 1.338 1.00 35.12 94 LEU C N 1
ATOM 2379 C CA . LEU C 1 94 ? 43.937 26.172 1.015 1.00 40.38 94 LEU C CA 1
ATOM 2380 C C . LEU C 1 94 ? 44.083 25.352 2.306 1.00 39.79 94 LEU C C 1
ATOM 2381 O O . LEU C 1 94 ? 44.484 25.880 3.341 1.00 40.00 94 LEU C O 1
ATOM 2386 N N . GLY C 1 95 ? 43.725 24.072 2.248 1.00 40.18 95 GLY C N 1
ATOM 2387 C CA . GLY C 1 95 ? 43.822 23.214 3.416 1.00 42.25 95 GLY C CA 1
ATOM 2388 C C . GLY C 1 95 ? 42.632 23.371 4.342 1.00 45.39 95 GLY C C 1
ATOM 2389 O O . GLY C 1 95 ? 41.486 23.386 3.892 1.00 41.62 95 GLY C O 1
ATOM 2390 N N . ILE C 1 96 ? 42.900 23.479 5.641 1.00 49.57 96 ILE C N 1
ATOM 2391 C CA . ILE C 1 96 ? 41.840 23.656 6.632 1.00 52.62 96 ILE C CA 1
ATOM 2392 C C . ILE C 1 96 ? 41.697 25.141 6.989 1.00 55.52 96 ILE C C 1
ATOM 2393 O O . ILE C 1 96 ? 42.671 25.904 6.959 1.00 53.73 96 ILE C O 1
ATOM 2398 N N . ASN C 1 97 ? 40.470 25.538 7.319 1.00 58.29 97 ASN C N 1
ATOM 2399 C CA . ASN C 1 97 ? 40.149 26.923 7.657 1.00 62.39 97 ASN C CA 1
ATOM 2400 C C . ASN C 1 97 ? 41.006 27.534 8.774 1.00 65.29 97 ASN C C 1
ATOM 2401 O O . ASN C 1 97 ? 41.876 28.373 8.519 1.00 66.12 97 ASN C O 1
ATOM 2406 N N . SER C 1 98 ? 40.754 27.114 10.009 1.00 68.40 98 SER C N 1
ATOM 2407 C CA . SER C 1 98 ? 41.483 27.626 11.168 1.00 69.20 98 SER C CA 1
ATOM 2408 C C . SER C 1 98 ? 43.003 27.597 11.020 1.00 68.92 98 SER C C 1
ATOM 2409 O O . SER C 1 98 ? 43.707 28.296 11.753 1.00 70.62 98 SER C O 1
ATOM 2411 N N . ARG C 1 99 ? 43.509 26.793 10.083 1.00 66.91 99 ARG C N 1
ATOM 2412 C CA . ARG C 1 99 ? 44.953 26.692 9.863 1.00 62.22 99 ARG C CA 1
ATOM 2413 C C . ARG C 1 99 ? 45.526 28.057 9.483 1.00 59.26 99 ARG C C 1
ATOM 2414 O O . ARG C 1 99 ? 46.734 28.208 9.307 1.00 57.65 99 ARG C O 1
ATOM 2416 N N . GLY C 1 100 ? 44.642 29.043 9.355 1.00 55.55 100 GLY C N 1
ATOM 2417 C CA . GLY C 1 100 ? 45.056 30.393 9.026 1.00 53.73 100 GLY C CA 1
ATOM 2418 C C . GLY C 1 100 ? 45.789 30.559 7.713 1.00 53.46 100 GLY C C 1
ATOM 2419 O O . GLY C 1 100 ? 46.419 31.592 7.483 1.00 54.42 100 GLY C O 1
ATOM 2420 N N . LEU C 1 101 ? 45.708 29.552 6.848 1.00 53.29 101 LEU C N 1
ATOM 2421 C CA . LEU C 1 101 ? 46.366 29.602 5.546 1.00 51.25 101 LEU C CA 1
ATOM 2422 C C . LEU C 1 101 ? 45.376 30.136 4.500 1.00 51.57 101 LEU C C 1
ATOM 2423 O O . LEU C 1 101 ? 44.801 29.368 3.725 1.00 48.67 101 LEU C O 1
ATOM 2428 N N . SER C 1 102 ? 45.188 31.458 4.483 1.00 50.23 102 SER C N 1
ATOM 2429 C CA . SER C 1 102 ? 44.242 32.084 3.558 1.00 49.23 102 SER C CA 1
ATOM 2430 C C . SER C 1 102 ? 44.458 33.588 3.284 1.00 46.52 102 SER C C 1
ATOM 2431 O O . SER C 1 102 ? 45.519 34.139 3.576 1.00 45.78 102 SER C O 1
ATOM 2434 N N . PHE C 1 103 ? 43.440 34.223 2.700 1.00 43.20 103 PHE C N 1
ATOM 2435 C CA . PHE C 1 103 ? 43.443 35.655 2.367 1.00 38.61 103 PHE C CA 1
ATOM 2436 C C . PHE C 1 103 ? 42.084 36.253 2.754 1.00 36.23 103 PHE C C 1
ATOM 2437 O O . PHE C 1 103 ? 41.037 35.630 2.547 1.00 31.36 103 PHE C O 1
ATOM 2445 N N . ASP C 1 104 ? 42.096 37.460 3.309 1.00 34.33 104 ASP C N 1
ATOM 2446 C CA . ASP C 1 104 ? 40.850 38.096 3.729 1.00 33.96 104 ASP C CA 1
ATOM 2447 C C . ASP C 1 104 ? 40.207 38.960 2.664 1.00 32.12 104 ASP C C 1
ATOM 2448 O O . ASP C 1 104 ? 40.835 39.870 2.126 1.00 35.69 104 ASP C O 1
ATOM 2453 N N . VAL C 1 105 ? 38.943 38.670 2.370 1.00 29.02 105 VAL C N 1
ATOM 2454 C CA . VAL C 1 105 ? 38.206 39.417 1.373 1.00 30.36 105 VAL C CA 1
ATOM 2455 C C . VAL C 1 105 ? 36.972 40.050 1.994 1.00 31.66 105 VAL C C 1
ATOM 2456 O O . VAL C 1 105 ? 36.190 39.376 2.659 1.00 35.85 105 VAL C O 1
ATOM 2460 N N . SER C 1 106 ? 36.812 41.355 1.792 1.00 31.43 106 SER C N 1
ATOM 2461 C CA . SER C 1 106 ? 35.647 42.069 2.304 1.00 31.10 106 SER C CA 1
ATOM 2462 C C . SER C 1 106 ? 34.663 42.274 1.167 1.00 28.88 106 SER C C 1
ATOM 2463 O O . SER C 1 106 ? 35.006 42.857 0.136 1.00 26.80 106 SER C O 1
ATOM 2466 N N . LEU C 1 107 ? 33.445 41.777 1.362 1.00 26.99 107 LEU C N 1
ATOM 2467 C CA . LEU C 1 107 ? 32.395 41.892 0.358 1.00 26.85 107 LEU C CA 1
ATOM 2468 C C . LEU C 1 107 ? 31.324 42.886 0.782 1.00 27.17 107 LEU C C 1
ATOM 2469 O O . LEU C 1 107 ? 30.762 42.773 1.869 1.00 28.32 107 LEU C O 1
ATOM 2474 N N . GLU C 1 108 ? 31.049 43.856 -0.085 1.00 24.67 108 GLU C N 1
ATOM 2475 C CA . GLU C 1 108 ? 30.036 44.874 0.173 1.00 27.04 108 GLU C CA 1
ATOM 2476 C C . GLU C 1 108 ? 28.971 44.778 -0.907 1.00 26.60 108 GLU C C 1
ATOM 2477 O O . GLU C 1 108 ? 29.265 44.967 -2.091 1.00 27.41 108 GLU C O 1
ATOM 2483 N N . VAL C 1 109 ? 27.740 44.473 -0.510 1.00 25.70 109 VAL C N 1
ATOM 2484 C CA . VAL C 1 109 ? 26.654 44.376 -1.479 1.00 26.02 109 VAL C CA 1
ATOM 2485 C C . VAL C 1 109 ? 25.796 45.612 -1.324 1.00 26.61 109 VAL C C 1
ATOM 2486 O O . VAL C 1 109 ? 25.118 45.772 -0.308 1.00 29.32 109 VAL C O 1
ATOM 2490 N N . LEU C 1 110 ? 25.840 46.489 -2.321 1.00 25.93 110 LEU C N 1
ATOM 2491 C CA . LEU C 1 110 ? 25.063 47.720 -2.270 1.00 31.14 110 LEU C CA 1
ATOM 2492 C C . LEU C 1 110 ? 23.595 47.526 -2.615 1.00 33.92 110 LEU C C 1
ATOM 2493 O O . LEU C 1 110 ? 23.211 46.586 -3.312 1.00 33.75 110 LEU C O 1
ATOM 2498 N N . GLU C 1 111 ? 22.782 48.438 -2.100 1.00 40.02 111 GLU C N 1
ATOM 2499 C CA . GLU C 1 111 ? 21.349 48.430 -2.317 1.00 46.20 111 GLU C CA 1
ATOM 2500 C C . GLU C 1 111 ? 21.070 48.775 -3.776 1.00 48.86 111 GLU C C 1
ATOM 2501 O O . GLU C 1 111 ? 21.252 49.916 -4.208 1.00 46.97 111 GLU C O 1
ATOM 2507 N N . HIS C 1 112 ? 20.653 47.754 -4.521 1.00 52.61 112 HIS C N 1
ATOM 2508 C CA . HIS C 1 112 ? 20.323 47.827 -5.947 1.00 55.48 112 HIS C CA 1
ATOM 2509 C C . HIS C 1 112 ? 19.839 49.183 -6.459 1.00 56.71 112 HIS C C 1
ATOM 2510 O O . HIS C 1 112 ? 20.695 50.061 -6.706 1.00 57.33 112 HIS C O 1
ATOM 2517 N N . PRO D 1 3 ? 11.157 7.311 9.657 1.00 67.05 3 PRO D N 1
ATOM 2518 C CA . PRO D 1 3 ? 11.757 8.665 9.583 1.00 67.99 3 PRO D CA 1
ATOM 2519 C C . PRO D 1 3 ? 12.938 8.667 8.614 1.00 66.92 3 PRO D C 1
ATOM 2520 O O . PRO D 1 3 ? 12.770 8.374 7.429 1.00 66.84 3 PRO D O 1
ATOM 2524 N N . ILE D 1 4 ? 14.124 9.006 9.118 1.00 65.38 4 ILE D N 1
ATOM 2525 C CA . ILE D 1 4 ? 15.328 9.019 8.294 1.00 64.07 4 ILE D CA 1
ATOM 2526 C C . ILE D 1 4 ? 15.785 7.587 8.081 1.00 62.16 4 ILE D C 1
ATOM 2527 O O . ILE D 1 4 ? 16.153 6.905 9.034 1.00 63.26 4 ILE D O 1
ATOM 2532 N N . PHE D 1 5 ? 15.766 7.145 6.829 1.00 58.66 5 PHE D N 1
ATOM 2533 C CA . PHE D 1 5 ? 16.164 5.788 6.475 1.00 55.66 5 PHE D CA 1
ATOM 2534 C C . PHE D 1 5 ? 17.557 5.766 5.851 1.00 52.93 5 PHE D C 1
ATOM 2535 O O . PHE D 1 5 ? 17.943 6.702 5.155 1.00 53.89 5 PHE D O 1
ATOM 2543 N N . GLY D 1 6 ? 18.313 4.701 6.105 1.00 47.97 6 GLY D N 1
ATOM 2544 C CA . GLY D 1 6 ? 19.645 4.603 5.538 1.00 44.10 6 GLY D CA 1
ATOM 2545 C C . GLY D 1 6 ? 20.203 3.196 5.634 1.00 41.44 6 GLY D C 1
ATOM 2546 O O . GLY D 1 6 ? 19.441 2.251 5.845 1.00 41.12 6 GLY D O 1
ATOM 2547 N N . PRO D 1 7 ? 21.528 3.018 5.478 1.00 39.32 7 PRO D N 1
ATOM 2548 C CA . PRO D 1 7 ? 22.162 1.697 5.553 1.00 38.50 7 PRO D CA 1
ATOM 2549 C C . PRO D 1 7 ? 22.444 1.336 7.004 1.00 36.85 7 PRO D C 1
ATOM 2550 O O . PRO D 1 7 ? 23.287 1.955 7.648 1.00 38.30 7 PRO D O 1
ATOM 2554 N N . GLU D 1 8 ? 21.741 0.338 7.519 1.00 34.79 8 GLU D N 1
ATOM 2555 C CA . GLU D 1 8 ? 21.935 -0.072 8.900 1.00 33.97 8 GLU D CA 1
ATOM 2556 C C . GLU D 1 8 ? 23.378 -0.481 9.126 1.00 32.47 8 GLU D C 1
ATOM 2557 O O . GLU D 1 8 ? 23.932 -0.260 10.199 1.00 31.35 8 GLU D O 1
ATOM 2563 N N . GLU D 1 9 ? 23.994 -1.067 8.109 1.00 32.83 9 GLU D N 1
ATOM 2564 C CA . GLU D 1 9 ? 25.378 -1.501 8.222 1.00 35.20 9 GLU D CA 1
ATOM 2565 C C . GLU D 1 9 ? 26.102 -1.309 6.887 1.00 33.33 9 GLU D C 1
ATOM 2566 O O . GLU D 1 9 ? 25.539 -1.548 5.814 1.00 30.31 9 GLU D O 1
ATOM 2572 N N . VAL D 1 10 ? 27.344 -0.846 6.963 1.00 31.02 10 VAL D N 1
ATOM 2573 C CA . VAL D 1 10 ? 28.148 -0.623 5.772 1.00 30.48 10 VAL D CA 1
ATOM 2574 C C . VAL D 1 10 ? 29.540 -1.186 6.019 1.00 29.74 10 VAL D C 1
ATOM 2575 O O . VAL D 1 10 ? 30.168 -0.897 7.041 1.00 30.37 10 VAL D O 1
ATOM 2579 N N . ASN D 1 11 ? 30.018 -2.020 5.105 1.00 31.24 11 ASN D N 1
ATOM 2580 C CA . ASN D 1 11 ? 31.360 -2.547 5.271 1.00 31.49 11 ASN D CA 1
ATOM 2581 C C . ASN D 1 11 ? 32.191 -2.160 4.079 1.00 29.79 11 ASN D C 1
ATOM 2582 O O . ASN D 1 11 ? 31.689 -2.021 2.972 1.00 33.92 11 ASN D O 1
ATOM 2587 N N . SER D 1 12 ? 33.470 -1.941 4.330 1.00 30.96 12 SER D N 1
ATOM 2588 C CA . SER D 1 12 ? 34.392 -1.540 3.290 1.00 32.50 12 SER D CA 1
ATOM 2589 C C . SER D 1 12 ? 35.773 -2.078 3.626 1.00 32.58 12 SER D C 1
ATOM 2590 O O . SER D 1 12 ? 35.954 -2.784 4.621 1.00 33.80 12 SER D O 1
ATOM 2593 N N . VAL D 1 13 ? 36.743 -1.767 2.776 1.00 29.74 13 VAL D N 1
ATOM 2594 C CA . VAL D 1 13 ? 38.099 -2.219 3.006 1.00 31.14 13 VAL D CA 1
ATOM 2595 C C . VAL D 1 13 ? 39.015 -1.023 3.183 1.00 31.95 13 VAL D C 1
ATOM 2596 O O . VAL D 1 13 ? 38.743 0.060 2.661 1.00 29.16 13 VAL D O 1
ATOM 2600 N N . GLU D 1 14 ? 40.089 -1.222 3.942 1.00 32.34 14 GLU D N 1
ATOM 2601 C CA . GLU D 1 14 ? 41.065 -0.169 4.193 1.00 37.05 14 GLU D CA 1
ATOM 2602 C C . GLU D 1 14 ? 41.531 0.495 2.903 1.00 35.51 14 GLU D C 1
ATOM 2603 O O . GLU D 1 14 ? 41.864 -0.186 1.931 1.00 36.80 14 GLU D O 1
ATOM 2609 N N . GLY D 1 15 ? 41.568 1.824 2.904 1.00 35.31 15 GLY D N 1
ATOM 2610 C CA . GLY D 1 15 ? 42.021 2.551 1.732 1.00 34.27 15 GLY D CA 1
ATOM 2611 C C . GLY D 1 15 ? 40.926 2.894 0.745 1.00 35.19 15 GLY D C 1
ATOM 2612 O O . GLY D 1 15 ? 41.100 3.772 -0.101 1.00 37.65 15 GLY D O 1
ATOM 2613 N N . ASN D 1 16 ? 39.799 2.201 0.851 1.00 31.93 16 ASN D N 1
ATOM 2614 C CA . ASN D 1 16 ? 38.666 2.426 -0.039 1.00 28.13 16 ASN D CA 1
ATOM 2615 C C . ASN D 1 16 ? 37.951 3.706 0.366 1.00 25.32 16 ASN D C 1
ATOM 2616 O O . ASN D 1 16 ? 38.317 4.355 1.342 1.00 23.63 16 ASN D O 1
ATOM 2621 N N . SER D 1 17 ? 36.950 4.078 -0.421 1.00 25.04 17 SER D N 1
ATOM 2622 C CA . SER D 1 17 ? 36.102 5.226 -0.112 1.00 23.99 17 SER D CA 1
ATOM 2623 C C . SER D 1 17 ? 34.729 4.583 -0.018 1.00 23.23 17 SER D C 1
ATOM 2624 O O . SER D 1 17 ? 34.542 3.438 -0.429 1.00 23.40 17 SER D O 1
ATOM 2627 N N . VAL D 1 18 ? 33.771 5.300 0.540 1.00 25.40 18 VAL D N 1
ATOM 2628 C CA . VAL D 1 18 ? 32.421 4.779 0.604 1.00 27.01 18 VAL D CA 1
ATOM 2629 C C . VAL D 1 18 ? 31.453 5.949 0.746 1.00 28.70 18 VAL D C 1
ATOM 2630 O O . VAL D 1 18 ? 31.798 7.005 1.301 1.00 28.01 18 VAL D O 1
ATOM 2634 N N . SER D 1 19 ? 30.259 5.778 0.193 1.00 29.32 19 SER D N 1
ATOM 2635 C CA . SER D 1 19 ? 29.246 6.816 0.264 1.00 32.09 19 SER D CA 1
ATOM 2636 C C . SER D 1 19 ? 28.045 6.247 1.016 1.00 33.15 19 SER D C 1
ATOM 2637 O O . SER D 1 19 ? 27.635 5.110 0.785 1.00 34.17 19 SER D O 1
ATOM 2640 N N . ILE D 1 20 ? 27.509 7.035 1.939 1.00 31.91 20 ILE D N 1
ATOM 2641 C CA . ILE D 1 20 ? 26.372 6.622 2.743 1.00 30.00 20 ILE D CA 1
ATOM 2642 C C . ILE D 1 20 ? 25.214 7.555 2.455 1.00 27.68 20 ILE D C 1
ATOM 2643 O O . ILE D 1 20 ? 25.329 8.766 2.608 1.00 27.74 20 ILE D O 1
ATOM 2648 N N . THR D 1 21 ? 24.101 6.976 2.018 1.00 28.13 21 THR D N 1
ATOM 2649 C CA . THR D 1 21 ? 22.919 7.757 1.674 1.00 31.82 21 THR D CA 1
ATOM 2650 C C . THR D 1 21 ? 21.781 7.603 2.668 1.00 33.29 21 THR D C 1
ATOM 2651 O O . THR D 1 21 ? 21.322 6.491 2.940 1.00 31.88 21 THR D O 1
ATOM 2655 N N . CYS D 1 22 ? 21.321 8.735 3.194 1.00 34.46 22 CYS D N 1
ATOM 2656 C CA . CYS D 1 22 ? 20.228 8.751 4.155 1.00 33.48 22 CYS D CA 1
ATOM 2657 C C . CYS D 1 22 ? 19.016 9.479 3.583 1.00 32.23 22 CYS D C 1
ATOM 2658 O O . CYS D 1 22 ? 19.150 10.526 2.952 1.00 28.80 22 CYS D O 1
ATOM 2661 N N . TYR D 1 23 ? 17.834 8.901 3.793 1.00 35.14 23 TYR D N 1
ATOM 2662 C CA . TYR D 1 23 ? 16.592 9.478 3.295 1.00 34.84 23 TYR D CA 1
ATOM 2663 C C . TYR D 1 23 ? 15.755 10.070 4.409 1.00 35.71 23 TYR D C 1
ATOM 2664 O O . TYR D 1 23 ? 15.752 9.576 5.537 1.00 36.27 23 TYR D O 1
ATOM 2673 N N . TYR D 1 24 ? 15.058 11.150 4.078 1.00 36.58 24 TYR D N 1
ATOM 2674 C CA . TYR D 1 24 ? 14.190 11.827 5.026 1.00 34.88 24 TYR D CA 1
ATOM 2675 C C . TYR D 1 24 ? 12.965 12.336 4.277 1.00 37.29 24 TYR D C 1
ATOM 2676 O O . TYR D 1 24 ? 12.999 12.521 3.058 1.00 35.90 24 TYR D O 1
ATOM 2685 N N . PRO D 1 25 ? 11.847 12.525 4.990 1.00 40.91 25 PRO D N 1
ATOM 2686 C CA . PRO D 1 25 ? 10.630 13.013 4.338 1.00 42.48 25 PRO D CA 1
ATOM 2687 C C . PRO D 1 25 ? 10.891 14.440 3.867 1.00 44.71 25 PRO D C 1
ATOM 2688 O O . PRO D 1 25 ? 11.117 15.338 4.676 1.00 45.85 25 PRO D O 1
ATOM 2692 N N . PRO D 1 26 ? 10.875 14.661 2.548 1.00 46.64 26 PRO D N 1
ATOM 2693 C CA . PRO D 1 26 ? 11.119 15.979 1.955 1.00 50.02 26 PRO D CA 1
ATOM 2694 C C . PRO D 1 26 ? 10.060 17.053 2.208 1.00 53.06 26 PRO D C 1
ATOM 2695 O O . PRO D 1 26 ? 9.224 17.312 1.343 1.00 54.18 26 PRO D O 1
ATOM 2699 N N . THR D 1 27 ? 10.099 17.677 3.386 1.00 55.74 27 THR D N 1
ATOM 2700 C CA . THR D 1 27 ? 9.149 18.739 3.716 1.00 56.41 27 THR D CA 1
ATOM 2701 C C . THR D 1 27 ? 9.886 20.067 3.600 1.00 58.82 27 THR D C 1
ATOM 2702 O O . THR D 1 27 ? 11.051 20.102 3.203 1.00 57.66 27 THR D O 1
ATOM 2706 N N . SER D 1 28 ? 9.205 21.159 3.933 1.00 63.13 28 SER D N 1
ATOM 2707 C CA . SER D 1 28 ? 9.826 22.475 3.870 1.00 66.86 28 SER D CA 1
ATOM 2708 C C . SER D 1 28 ? 10.904 22.511 4.942 1.00 68.08 28 SER D C 1
ATOM 2709 O O . SER D 1 28 ? 12.027 22.953 4.699 1.00 69.31 28 SER D O 1
ATOM 2712 N N . VAL D 1 29 ? 10.548 22.026 6.128 1.00 69.78 29 VAL D N 1
ATOM 2713 C CA . VAL D 1 29 ? 11.470 21.981 7.254 1.00 70.09 29 VAL D CA 1
ATOM 2714 C C . VAL D 1 29 ? 12.680 21.137 6.888 1.00 70.12 29 VAL D C 1
ATOM 2715 O O . VAL D 1 29 ? 13.774 21.661 6.680 1.00 70.93 29 VAL D O 1
ATOM 2719 N N . ASN D 1 30 ? 12.465 19.828 6.802 1.00 69.26 30 ASN D N 1
ATOM 2720 C CA . ASN D 1 30 ? 13.523 18.879 6.474 1.00 68.48 30 ASN D CA 1
ATOM 2721 C C . ASN D 1 30 ? 14.554 19.406 5.468 1.00 67.60 30 ASN D C 1
ATOM 2722 O O . ASN D 1 30 ? 15.742 19.098 5.580 1.00 68.01 30 ASN D O 1
ATOM 2727 N N . ARG D 1 31 ? 14.110 20.197 4.492 1.00 66.26 31 ARG D N 1
ATOM 2728 C CA . ARG D 1 31 ? 15.027 20.747 3.495 1.00 63.89 31 ARG D CA 1
ATOM 2729 C C . ARG D 1 31 ? 15.942 21.781 4.133 1.00 62.16 31 ARG D C 1
ATOM 2730 O O . ARG D 1 31 ? 17.163 21.657 4.069 1.00 63.09 31 ARG D O 1
ATOM 2738 N N . HIS D 1 32 ? 15.347 22.799 4.750 1.00 59.56 32 HIS D N 1
ATOM 2739 C CA . HIS D 1 32 ? 16.118 23.860 5.399 1.00 57.32 32 HIS D CA 1
ATOM 2740 C C . HIS D 1 32 ? 16.925 23.335 6.585 1.00 52.79 32 HIS D C 1
ATOM 2741 O O . HIS D 1 32 ? 17.991 23.865 6.904 1.00 53.25 32 HIS D O 1
ATOM 2748 N N . THR D 1 33 ? 16.398 22.301 7.235 1.00 47.44 33 THR D N 1
ATOM 2749 C CA . THR D 1 33 ? 17.024 21.686 8.407 1.00 43.65 33 THR D CA 1
ATOM 2750 C C . THR D 1 33 ? 18.481 21.318 8.159 1.00 40.65 33 THR D C 1
ATOM 2751 O O . THR D 1 33 ? 18.849 20.967 7.040 1.00 40.85 33 THR D O 1
ATOM 2755 N N . ARG D 1 34 ? 19.315 21.389 9.192 1.00 35.01 34 ARG D N 1
ATOM 2756 C CA . ARG D 1 34 ? 20.707 21.014 9.001 1.00 34.68 34 ARG D CA 1
ATOM 2757 C C . ARG D 1 34 ? 20.775 19.489 8.933 1.00 33.86 34 ARG D C 1
ATOM 2758 O O . ARG D 1 34 ? 19.946 18.796 9.522 1.00 34.71 34 ARG D O 1
ATOM 2766 N N . LYS D 1 35 ? 21.754 18.973 8.198 1.00 32.43 35 LYS D N 1
ATOM 2767 C CA . LYS D 1 35 ? 21.937 17.533 8.044 1.00 29.42 35 LYS D CA 1
ATOM 2768 C C . LYS D 1 35 ? 23.267 17.221 8.698 1.00 27.37 35 LYS D C 1
ATOM 2769 O O . LYS D 1 35 ? 24.213 17.992 8.564 1.00 28.75 35 LYS D O 1
ATOM 2775 N N . TYR D 1 36 ? 23.360 16.105 9.409 1.00 28.35 36 TYR D N 1
ATOM 2776 C CA . TYR D 1 36 ? 24.619 15.787 10.065 1.00 26.64 36 TYR D CA 1
ATOM 2777 C C . TYR D 1 36 ? 24.996 14.318 10.027 1.00 24.57 36 TYR D C 1
ATOM 2778 O O . TYR D 1 36 ? 24.164 13.440 9.802 1.00 21.98 36 TYR D O 1
ATOM 2787 N N . TRP D 1 37 ? 26.279 14.082 10.261 1.00 23.89 37 TRP D N 1
ATOM 2788 C CA . TRP D 1 37 ? 26.863 12.758 10.301 1.00 24.01 37 TRP D CA 1
ATOM 2789 C C . TRP D 1 37 ? 27.750 12.788 11.537 1.00 23.44 37 TRP D C 1
ATOM 2790 O O . TRP D 1 37 ? 28.702 13.564 11.599 1.00 28.10 37 TRP D O 1
ATOM 2801 N N . CYS D 1 38 ? 27.428 11.970 12.529 1.00 25.50 38 CYS D N 1
ATOM 2802 C CA . CYS D 1 38 ? 28.220 11.944 13.756 1.00 32.12 38 CYS D CA 1
ATOM 2803 C C . CYS D 1 38 ? 28.617 10.538 14.186 1.00 31.91 38 CYS D C 1
ATOM 2804 O O . CYS D 1 38 ? 28.037 9.545 13.742 1.00 31.37 38 CYS D O 1
ATOM 2807 N N . ARG D 1 39 ? 29.608 10.467 15.065 1.00 31.26 39 ARG D N 1
ATOM 2808 C CA . ARG D 1 39 ? 30.086 9.193 15.565 1.00 35.97 39 ARG D CA 1
ATOM 2809 C C . ARG D 1 39 ? 29.729 9.011 17.041 1.00 36.94 39 ARG D C 1
ATOM 2810 O O . ARG D 1 39 ? 29.805 9.956 17.830 1.00 35.97 39 ARG D O 1
ATOM 2818 N N . GLN D 1 40 ? 29.370 7.783 17.407 1.00 39.14 40 GLN D N 1
ATOM 2819 C CA . GLN D 1 40 ? 29.010 7.450 18.783 1.00 42.48 40 GLN D CA 1
ATOM 2820 C C . GLN D 1 40 ? 30.125 7.751 19.782 1.00 40.38 40 GLN D C 1
ATOM 2821 O O . GLN D 1 40 ? 31.222 7.205 19.683 1.00 41.17 40 GLN D O 1
ATOM 2827 N N . CYS D 1 46 ? 27.081 11.805 20.497 1.00 47.46 46 CYS D N 1
ATOM 2828 C CA . CYS D 1 46 ? 27.311 11.656 19.065 1.00 48.22 46 CYS D CA 1
ATOM 2829 C C . CYS D 1 46 ? 28.055 12.887 18.556 1.00 48.37 46 CYS D C 1
ATOM 2830 O O . CYS D 1 46 ? 27.465 13.944 18.343 1.00 48.42 46 CYS D O 1
ATOM 2833 N N . ILE D 1 47 ? 29.358 12.731 18.357 1.00 46.42 47 ILE D N 1
ATOM 2834 C CA . ILE D 1 47 ? 30.224 13.815 17.908 1.00 44.27 47 ILE D CA 1
ATOM 2835 C C . ILE D 1 47 ? 30.084 14.121 16.417 1.00 42.44 47 ILE D C 1
ATOM 2836 O O . ILE D 1 47 ? 30.366 13.261 15.587 1.00 41.00 47 ILE D O 1
ATOM 2841 N N . THR D 1 48 ? 29.687 15.346 16.074 1.00 40.69 48 THR D N 1
ATOM 2842 C CA . THR D 1 48 ? 29.549 15.709 14.662 1.00 37.86 48 THR D CA 1
ATOM 2843 C C . THR D 1 48 ? 30.880 15.648 13.921 1.00 34.70 48 THR D C 1
ATOM 2844 O O . THR D 1 48 ? 31.889 16.192 14.369 1.00 35.30 48 THR D O 1
ATOM 2848 N N . LEU D 1 49 ? 30.872 14.956 12.786 1.00 33.44 49 LEU D N 1
ATOM 2849 C CA . LEU D 1 49 ? 32.062 14.827 11.961 1.00 29.40 49 LEU D CA 1
ATOM 2850 C C . LEU D 1 49 ? 31.951 15.762 10.755 1.00 29.16 49 LEU D C 1
ATOM 2851 O O . LEU D 1 49 ? 32.948 16.318 10.287 1.00 27.70 49 LEU D O 1
ATOM 2856 N N . ILE D 1 50 ? 30.725 15.943 10.273 1.00 26.33 50 ILE D N 1
ATOM 2857 C CA . ILE D 1 50 ? 30.467 16.813 9.138 1.00 27.08 50 ILE D CA 1
ATOM 2858 C C . ILE D 1 50 ? 28.976 17.156 9.089 1.00 26.95 50 ILE D C 1
ATOM 2859 O O . ILE D 1 50 ? 28.134 16.305 9.368 1.00 28.62 50 ILE D O 1
ATOM 2864 N N . SER D 1 51 ? 28.655 18.408 8.761 1.00 27.79 51 SER D N 1
ATOM 2865 C CA . SER D 1 51 ? 27.257 18.852 8.667 1.00 26.01 51 SER D CA 1
ATOM 2866 C C . SER D 1 51 ? 27.053 19.714 7.424 1.00 26.84 51 SER D C 1
ATOM 2867 O O . SER D 1 51 ? 28.017 20.155 6.803 1.00 26.43 51 SER D O 1
ATOM 2870 N N . SER D 1 52 ? 25.796 19.975 7.076 1.00 28.50 52 SER D N 1
ATOM 2871 C CA . SER D 1 52 ? 25.487 20.783 5.900 1.00 30.51 52 SER D CA 1
ATOM 2872 C C . SER D 1 52 ? 25.431 22.274 6.218 1.00 32.77 52 SER D C 1
ATOM 2873 O O . SER D 1 52 ? 25.019 23.074 5.375 1.00 35.16 52 SER D O 1
ATOM 2876 N N . GLU D 1 53 ? 25.856 22.646 7.424 1.00 32.66 53 GLU D N 1
ATOM 2877 C CA . GLU D 1 53 ? 25.829 24.043 7.848 1.00 34.96 53 GLU D CA 1
ATOM 2878 C C . GLU D 1 53 ? 27.174 24.774 7.873 1.00 35.82 53 GLU D C 1
ATOM 2879 O O . GLU D 1 53 ? 27.292 25.825 8.496 1.00 36.47 53 GLU D O 1
ATOM 2885 N N . GLY D 1 54 ? 28.187 24.226 7.213 1.00 34.49 54 GLY D N 1
ATOM 2886 C CA . GLY D 1 54 ? 29.479 24.898 7.181 1.00 35.65 54 GLY D CA 1
ATOM 2887 C C . GLY D 1 54 ? 30.561 24.370 8.105 1.00 34.12 54 GLY D C 1
ATOM 2888 O O . GLY D 1 54 ? 31.585 25.031 8.308 1.00 32.40 54 GLY D O 1
ATOM 2889 N N . TYR D 1 55 ? 30.344 23.174 8.643 1.00 33.84 55 TYR D N 1
ATOM 2890 C CA . TYR D 1 55 ? 31.287 22.554 9.563 1.00 33.26 55 TYR D CA 1
ATOM 2891 C C . TYR D 1 55 ? 31.790 21.184 9.112 1.00 33.87 55 TYR D C 1
ATOM 2892 O O . TYR D 1 55 ? 31.028 20.348 8.629 1.00 32.28 55 TYR D O 1
ATOM 2901 N N . VAL D 1 56 ? 33.090 20.976 9.277 1.00 39.02 56 VAL D N 1
ATOM 2902 C CA . VAL D 1 56 ? 33.737 19.711 8.951 1.00 42.90 56 VAL D CA 1
ATOM 2903 C C . VAL D 1 56 ? 34.944 19.608 9.875 1.00 43.94 56 VAL D C 1
ATOM 2904 O O . VAL D 1 56 ? 35.846 20.443 9.830 1.00 46.09 56 VAL D O 1
ATOM 2908 N N . SER D 1 57 ? 34.937 18.604 10.744 1.00 45.73 57 SER D N 1
ATOM 2909 C CA . SER D 1 57 ? 36.038 18.408 11.679 1.00 47.46 57 SER D CA 1
ATOM 2910 C C . SER D 1 57 ? 37.352 18.240 10.919 1.00 50.01 57 SER D C 1
ATOM 2911 O O . SER D 1 57 ? 37.387 17.602 9.866 1.00 51.58 57 SER D O 1
ATOM 2914 N N . SER D 1 58 ? 38.429 18.822 11.444 1.00 51.23 58 SER D N 1
ATOM 2915 C CA . SER D 1 58 ? 39.736 18.706 10.804 1.00 50.15 58 SER D CA 1
ATOM 2916 C C . SER D 1 58 ? 40.015 17.222 10.569 1.00 49.28 58 SER D C 1
ATOM 2917 O O . SER D 1 58 ? 40.785 16.854 9.675 1.00 50.68 58 SER D O 1
ATOM 2920 N N . LYS D 1 59 ? 39.374 16.378 11.377 1.00 45.22 59 LYS D N 1
ATOM 2921 C CA . LYS D 1 59 ? 39.516 14.933 11.271 1.00 42.03 59 LYS D CA 1
ATOM 2922 C C . LYS D 1 59 ? 38.940 14.464 9.932 1.00 41.70 59 LYS D C 1
ATOM 2923 O O . LYS D 1 59 ? 39.415 13.487 9.351 1.00 45.36 59 LYS D O 1
ATOM 2925 N N . TYR D 1 60 ? 37.917 15.163 9.444 1.00 36.95 60 TYR D N 1
ATOM 2926 C CA . TYR D 1 60 ? 37.296 14.815 8.171 1.00 33.85 60 TYR D CA 1
ATOM 2927 C C . TYR D 1 60 ? 37.756 15.727 7.053 1.00 32.93 60 TYR D C 1
ATOM 2928 O O . TYR D 1 60 ? 37.996 15.276 5.937 1.00 33.86 60 TYR D O 1
ATOM 2937 N N . ALA D 1 61 ? 37.872 17.015 7.359 1.00 33.87 61 ALA D N 1
ATOM 2938 C CA . ALA D 1 61 ? 38.289 18.012 6.380 1.00 31.62 61 ALA D CA 1
ATOM 2939 C C . ALA D 1 61 ? 39.238 17.432 5.340 1.00 33.65 61 ALA D C 1
ATOM 2940 O O . ALA D 1 61 ? 40.328 16.955 5.666 1.00 36.78 61 ALA D O 1
ATOM 2942 N N . GLY D 1 62 ? 38.809 17.458 4.083 1.00 32.42 62 GLY D N 1
ATOM 2943 C CA . GLY D 1 62 ? 39.646 16.942 3.021 1.00 31.13 62 GLY D CA 1
ATOM 2944 C C . GLY D 1 62 ? 39.384 15.500 2.640 1.00 31.83 62 GLY D C 1
ATOM 2945 O O . GLY D 1 62 ? 39.567 15.133 1.480 1.00 31.85 62 GLY D O 1
ATOM 2946 N N . ARG D 1 63 ? 38.955 14.676 3.592 1.00 27.25 63 ARG D N 1
ATOM 2947 C CA . ARG D 1 63 ? 38.699 13.269 3.290 1.00 27.59 63 ARG D CA 1
ATOM 2948 C C . ARG D 1 63 ? 37.227 12.902 3.311 1.00 25.20 63 ARG D C 1
ATOM 2949 O O . ARG D 1 63 ? 36.891 11.724 3.350 1.00 23.49 63 ARG D O 1
ATOM 2957 N N . ALA D 1 64 ? 36.353 13.900 3.275 1.00 23.26 64 ALA D N 1
ATOM 2958 C CA . ALA D 1 64 ? 34.924 13.634 3.330 1.00 23.78 64 ALA D CA 1
ATOM 2959 C C . ALA D 1 64 ? 34.066 14.788 2.835 1.00 23.69 64 ALA D C 1
ATOM 2960 O O . ALA D 1 64 ? 34.499 15.942 2.803 1.00 24.37 64 ALA D O 1
ATOM 2962 N N . ASN D 1 65 ? 32.829 14.466 2.481 1.00 24.32 65 ASN D N 1
ATOM 2963 C CA . ASN D 1 65 ? 31.888 15.460 1.986 1.00 24.60 65 ASN D CA 1
ATOM 2964 C C . ASN D 1 65 ? 30.442 15.064 2.297 1.00 26.77 65 ASN D C 1
ATOM 2965 O O . ASN D 1 65 ? 30.101 13.874 2.346 1.00 25.75 65 ASN D O 1
ATOM 2970 N N . LEU D 1 66 ? 29.601 16.068 2.532 1.00 24.45 66 LEU D N 1
ATOM 2971 C CA . LEU D 1 66 ? 28.186 15.840 2.794 1.00 24.42 66 LEU D CA 1
ATOM 2972 C C . LEU D 1 66 ? 27.423 16.685 1.784 1.00 20.62 66 LEU D C 1
ATOM 2973 O O . LEU D 1 66 ? 27.646 17.887 1.682 1.00 23.36 66 LEU D O 1
ATOM 2978 N N . THR D 1 67 ? 26.544 16.039 1.027 1.00 24.72 67 THR D N 1
ATOM 2979 C CA . THR D 1 67 ? 25.743 16.705 -0.002 1.00 28.16 67 THR D CA 1
ATOM 2980 C C . THR D 1 67 ? 24.268 16.462 0.273 1.00 28.98 67 THR D C 1
ATOM 2981 O O . THR D 1 67 ? 23.874 15.336 0.577 1.00 30.13 67 THR D O 1
ATOM 2985 N N . ASN D 1 68 ? 23.452 17.508 0.160 1.00 29.98 68 ASN D N 1
ATOM 2986 C CA . ASN D 1 68 ? 22.009 17.384 0.399 1.00 29.01 68 ASN D CA 1
ATOM 2987 C C . ASN D 1 68 ? 21.234 17.585 -0.904 1.00 25.58 68 ASN D C 1
ATOM 2988 O O . ASN D 1 68 ? 21.558 18.454 -1.716 1.00 22.63 68 ASN D O 1
ATOM 2993 N N . PHE D 1 69 ? 20.214 16.761 -1.096 1.00 26.60 69 PHE D N 1
ATOM 2994 C CA . PHE D 1 69 ? 19.369 16.836 -2.276 1.00 28.35 69 PHE D CA 1
ATOM 2995 C C . PHE D 1 69 ? 17.919 16.943 -1.821 1.00 30.31 69 PHE D C 1
ATOM 2996 O O . PHE D 1 69 ? 17.208 15.940 -1.737 1.00 31.38 69 PHE D O 1
ATOM 3004 N N . PRO D 1 70 ? 17.466 18.169 -1.508 1.00 33.33 70 PRO D N 1
ATOM 3005 C CA . PRO D 1 70 ? 16.097 18.431 -1.057 1.00 32.10 70 PRO D CA 1
ATOM 3006 C C . PRO D 1 70 ? 15.078 17.954 -2.083 1.00 33.30 70 PRO D C 1
ATOM 3007 O O . PRO D 1 70 ? 13.977 17.536 -1.726 1.00 37.17 70 PRO D O 1
ATOM 3011 N N . GLU D 1 71 ? 15.445 18.037 -3.359 1.00 32.68 71 GLU D N 1
ATOM 3012 C CA . GLU D 1 71 ? 14.568 17.603 -4.435 1.00 31.45 71 GLU D CA 1
ATOM 3013 C C . GLU D 1 71 ? 13.962 16.223 -4.127 1.00 31.97 71 GLU D C 1
ATOM 3014 O O . GLU D 1 71 ? 12.747 16.040 -4.232 1.00 29.42 71 GLU D O 1
ATOM 3016 N N . ASN D 1 72 ? 14.797 15.251 -3.751 1.00 30.56 72 ASN D N 1
ATOM 3017 C CA . ASN D 1 72 ? 14.275 13.924 -3.420 1.00 29.62 72 ASN D CA 1
ATOM 3018 C C . ASN D 1 72 ? 14.554 13.467 -1.977 1.00 30.47 72 ASN D C 1
ATOM 3019 O O . ASN D 1 72 ? 14.680 12.270 -1.706 1.00 29.49 72 ASN D O 1
ATOM 3024 N N . GLY D 1 73 ? 14.644 14.432 -1.062 1.00 29.68 73 GLY D N 1
ATOM 3025 C CA . GLY D 1 73 ? 14.866 14.137 0.345 1.00 29.92 73 GLY D CA 1
ATOM 3026 C C . GLY D 1 73 ? 15.931 13.116 0.691 1.00 30.67 73 GLY D C 1
ATOM 3027 O O . GLY D 1 73 ? 15.658 12.088 1.312 1.00 31.46 73 GLY D O 1
ATOM 3028 N N . THR D 1 74 ? 17.158 13.411 0.290 1.00 31.33 74 THR D N 1
ATOM 3029 C CA . THR D 1 74 ? 18.301 12.552 0.554 1.00 32.31 74 THR D CA 1
ATOM 3030 C C . THR D 1 74 ? 19.558 13.399 0.721 1.00 30.58 74 THR D C 1
ATOM 3031 O O . THR D 1 74 ? 19.626 14.515 0.220 1.00 31.44 74 THR D O 1
ATOM 3035 N N . PHE D 1 75 ? 20.543 12.869 1.440 1.00 29.49 75 PHE D N 1
ATOM 3036 C CA . PHE D 1 75 ? 21.833 13.524 1.562 1.00 26.73 75 PHE D CA 1
ATOM 3037 C C . PHE D 1 75 ? 22.868 12.408 1.584 1.00 27.96 75 PHE D C 1
ATOM 3038 O O . PHE D 1 75 ? 22.598 11.314 2.087 1.00 28.94 75 PHE D O 1
ATOM 3046 N N . VAL D 1 76 ? 24.025 12.670 0.979 1.00 25.17 76 VAL D N 1
ATOM 3047 C CA . VAL D 1 76 ? 25.097 11.682 0.864 1.00 22.65 76 VAL D CA 1
ATOM 3048 C C . VAL D 1 76 ? 26.377 12.101 1.546 1.00 17.00 76 VAL D C 1
ATOM 3049 O O . VAL D 1 76 ? 26.845 13.222 1.381 1.00 18.90 76 VAL D O 1
ATOM 3053 N N . VAL D 1 77 ? 26.946 11.175 2.302 1.00 20.16 77 VAL D N 1
ATOM 3054 C CA . VAL D 1 77 ? 28.194 11.399 3.002 1.00 17.97 77 VAL D CA 1
ATOM 3055 C C . VAL D 1 77 ? 29.231 10.559 2.277 1.00 22.13 77 VAL D C 1
ATOM 3056 O O . VAL D 1 77 ? 29.081 9.339 2.198 1.00 27.29 77 VAL D O 1
ATOM 3060 N N . ASN D 1 78 ? 30.256 11.198 1.721 1.00 20.89 78 ASN D N 1
ATOM 3061 C CA . ASN D 1 78 ? 31.315 10.464 1.040 1.00 21.17 78 ASN D CA 1
ATOM 3062 C C . ASN D 1 78 ? 32.530 10.508 1.949 1.00 24.44 78 ASN D C 1
ATOM 3063 O O . ASN D 1 78 ? 32.921 11.572 2.433 1.00 22.23 78 ASN D O 1
ATOM 3068 N N . ILE D 1 79 ? 33.119 9.345 2.198 1.00 26.68 79 ILE D N 1
ATOM 3069 C CA . ILE D 1 79 ? 34.295 9.266 3.050 1.00 25.36 79 ILE D CA 1
ATOM 3070 C C . ILE D 1 79 ? 35.398 8.513 2.324 1.00 24.75 79 ILE D C 1
ATOM 3071 O O . ILE D 1 79 ? 35.183 7.409 1.831 1.00 24.47 79 ILE D O 1
ATOM 3076 N N . ALA D 1 80 ? 36.585 9.108 2.284 1.00 25.70 80 ALA D N 1
ATOM 3077 C CA . ALA D 1 80 ? 37.722 8.502 1.600 1.00 27.81 80 ALA D CA 1
ATOM 3078 C C . ALA D 1 80 ? 38.835 8.029 2.526 1.00 30.13 80 ALA D C 1
ATOM 3079 O O . ALA D 1 80 ? 38.840 8.342 3.719 1.00 31.04 80 ALA D O 1
ATOM 3081 N N . GLN D 1 81 ? 39.774 7.272 1.954 1.00 30.81 81 GLN D N 1
ATOM 3082 C CA . GLN D 1 81 ? 40.922 6.733 2.680 1.00 32.12 81 GLN D CA 1
ATOM 3083 C C . GLN D 1 81 ? 40.528 6.064 4.011 1.00 30.03 81 GLN D C 1
ATOM 3084 O O . GLN D 1 81 ? 41.019 6.430 5.079 1.00 27.03 81 GLN D O 1
ATOM 3090 N N . LEU D 1 82 ? 39.644 5.074 3.927 1.00 30.12 82 LEU D N 1
ATOM 3091 C CA . LEU D 1 82 ? 39.164 4.342 5.101 1.00 30.26 82 LEU D CA 1
ATOM 3092 C C . LEU 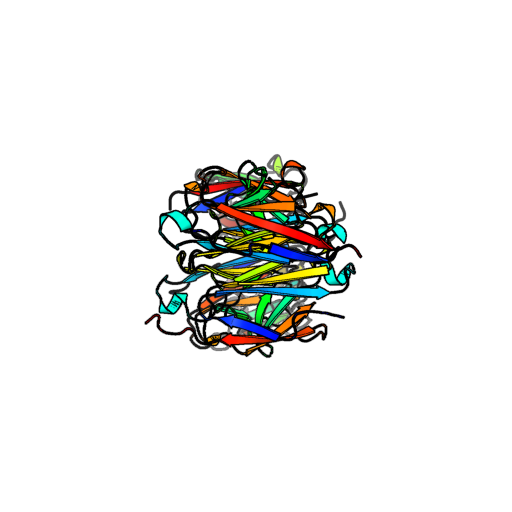D 1 82 ? 40.233 3.474 5.770 1.00 31.07 82 LEU D C 1
ATOM 3093 O O . LEU D 1 82 ? 41.057 2.850 5.109 1.00 29.45 82 LEU D O 1
ATOM 3098 N N . SER D 1 83 ? 40.200 3.445 7.096 1.00 34.53 83 SER D N 1
ATOM 3099 C CA . SER D 1 83 ? 41.135 2.657 7.889 1.00 37.43 83 SER D CA 1
ATOM 3100 C C . SER D 1 83 ? 40.330 1.988 8.989 1.00 38.39 83 SER D C 1
ATOM 3101 O O . SER D 1 83 ? 39.215 2.413 9.290 1.00 36.58 83 SER D O 1
ATOM 3104 N N . GLN D 1 84 ? 40.888 0.946 9.592 1.00 41.22 84 GLN D N 1
ATOM 3105 C CA . GLN D 1 84 ? 40.182 0.258 10.661 1.00 42.47 84 GLN D CA 1
ATOM 3106 C C . GLN D 1 84 ? 39.658 1.251 11.692 1.00 40.33 84 GLN D C 1
ATOM 3107 O O . GLN D 1 84 ? 38.620 1.021 12.307 1.00 39.71 84 GLN D O 1
ATOM 3113 N N . ASP D 1 85 ? 40.375 2.357 11.871 1.00 39.83 85 ASP D N 1
ATOM 3114 C CA . ASP D 1 85 ? 39.968 3.383 12.822 1.00 41.75 85 ASP D CA 1
ATOM 3115 C C . ASP D 1 85 ? 38.534 3.829 12.623 1.00 39.82 85 ASP D C 1
ATOM 3116 O O . ASP D 1 85 ? 37.806 4.013 13.591 1.00 41.73 85 ASP D O 1
ATOM 3121 N N . ASP D 1 86 ? 38.153 4.040 11.366 1.00 36.78 86 ASP D N 1
ATOM 3122 C CA . ASP D 1 86 ? 36.803 4.472 11.007 1.00 34.95 86 ASP D CA 1
ATOM 3123 C C . ASP D 1 86 ? 35.719 3.471 11.409 1.00 31.41 86 ASP D C 1
ATOM 3124 O O . ASP D 1 86 ? 34.536 3.809 11.420 1.00 30.85 86 ASP D O 1
ATOM 3129 N N . SER D 1 87 ? 36.114 2.240 11.723 1.00 30.27 87 SER D N 1
ATOM 3130 C CA . SER D 1 87 ? 35.148 1.224 12.143 1.00 28.57 87 SER D CA 1
ATOM 3131 C C . SER D 1 87 ? 34.431 1.749 13.387 1.00 29.73 87 SER D C 1
ATOM 3132 O O . SER D 1 87 ? 35.075 2.201 14.333 1.00 31.33 87 SER D O 1
ATOM 3135 N N . GLY D 1 88 ? 33.105 1.698 13.391 1.00 28.63 88 GLY D N 1
ATOM 3136 C CA . GLY D 1 88 ? 32.379 2.185 14.544 1.00 30.58 88 GLY D CA 1
ATOM 3137 C C . GLY D 1 88 ? 30.910 2.426 14.285 1.00 31.71 88 GLY D C 1
ATOM 3138 O O . GLY D 1 88 ? 30.373 2.020 13.256 1.00 32.60 88 GLY D O 1
ATOM 3139 N N . ARG D 1 89 ? 30.261 3.091 15.233 1.00 32.28 89 ARG D N 1
ATOM 3140 C CA . ARG D 1 89 ? 28.846 3.399 15.124 1.00 33.94 89 ARG D CA 1
ATOM 3141 C C . ARG D 1 89 ? 28.661 4.886 14.861 1.00 35.22 89 ARG D C 1
ATOM 3142 O O . ARG D 1 89 ? 29.289 5.728 15.512 1.00 38.03 89 ARG D O 1
ATOM 3150 N N . TYR D 1 90 ? 27.800 5.204 13.899 1.00 34.43 90 TYR D N 1
ATOM 3151 C CA . TYR D 1 90 ? 27.526 6.589 13.548 1.00 31.63 90 TYR D CA 1
ATOM 3152 C C . TYR D 1 90 ? 26.032 6.815 13.415 1.00 30.44 90 TYR D C 1
ATOM 3153 O O . TYR D 1 90 ? 25.230 5.897 13.573 1.00 31.51 90 TYR D O 1
ATOM 3162 N N . LYS D 1 91 ? 25.670 8.054 13.112 1.00 28.24 91 LYS D N 1
ATOM 3163 C CA . LYS D 1 91 ? 24.282 8.423 12.921 1.00 27.81 91 LYS D CA 1
ATOM 3164 C C . LYS D 1 91 ? 24.196 9.538 11.902 1.00 26.45 91 LYS D C 1
ATOM 3165 O O . LYS D 1 91 ? 25.060 10.406 11.847 1.00 27.43 91 LYS D O 1
ATOM 3171 N N . CYS D 1 92 ? 23.167 9.488 11.070 1.00 25.83 92 CYS D N 1
ATOM 3172 C CA . CYS D 1 92 ? 22.933 10.542 10.106 1.00 28.88 92 CYS D CA 1
ATOM 3173 C C . CYS D 1 92 ? 21.576 11.062 10.554 1.00 29.85 92 CYS D C 1
ATOM 3174 O O . CYS D 1 92 ? 20.694 10.279 10.920 1.00 32.60 92 CYS D O 1
ATOM 3177 N N . GLY D 1 93 ? 21.408 12.375 10.564 1.00 31.69 93 GLY D N 1
ATOM 3178 C CA . GLY D 1 93 ? 20.138 12.922 10.997 1.00 32.00 93 GLY D CA 1
ATOM 3179 C C . GLY D 1 93 ? 19.890 14.346 10.560 1.00 32.11 93 GLY D C 1
ATOM 3180 O O . GLY D 1 93 ? 20.690 14.936 9.824 1.00 28.73 93 GLY D O 1
ATOM 3181 N N . LEU D 1 94 ? 18.765 14.888 11.022 1.00 35.43 94 LEU D N 1
ATOM 3182 C CA . LEU D 1 94 ? 18.366 16.254 10.710 1.00 39.61 94 LEU D CA 1
ATOM 3183 C C . LEU D 1 94 ? 18.233 17.086 11.977 1.00 42.32 94 LEU D C 1
ATOM 3184 O O . LEU D 1 94 ? 17.966 16.562 13.067 1.00 42.21 94 LEU D O 1
ATOM 3189 N N . GLY D 1 95 ? 18.409 18.393 11.800 1.00 43.86 95 GLY D N 1
ATOM 3190 C CA . GLY D 1 95 ? 18.285 19.344 12.882 1.00 46.30 95 GLY D CA 1
ATOM 3191 C C . GLY D 1 95 ? 19.342 19.293 13.953 1.00 47.88 95 GLY D C 1
ATOM 3192 O O . GLY D 1 95 ? 20.468 18.863 13.720 1.00 45.33 95 GLY D O 1
ATOM 3193 N N . ILE D 1 96 ? 18.959 19.762 15.137 1.00 53.36 96 ILE D N 1
ATOM 3194 C CA . ILE D 1 96 ? 19.841 19.782 16.291 1.00 57.14 96 ILE D CA 1
ATOM 3195 C C . ILE D 1 96 ? 20.428 18.392 16.493 1.00 58.38 96 ILE D C 1
ATOM 3196 O O . ILE D 1 96 ? 19.715 17.385 16.450 1.00 59.14 96 ILE D O 1
ATOM 3201 N N . ASN D 1 97 ? 21.738 18.350 16.695 1.00 58.32 97 ASN D N 1
ATOM 3202 C CA . ASN D 1 97 ? 22.459 17.102 16.876 1.00 59.31 97 ASN D CA 1
ATOM 3203 C C . ASN D 1 97 ? 21.688 16.080 17.718 1.00 61.47 97 ASN D C 1
ATOM 3204 O O . ASN D 1 97 ? 21.791 14.873 17.484 1.00 63.20 97 ASN D O 1
ATOM 3209 N N . SER D 1 98 ? 20.906 16.556 18.686 1.00 63.16 98 SER D N 1
ATOM 3210 C CA . SER D 1 98 ? 20.139 15.656 19.549 1.00 63.15 98 SER D CA 1
ATOM 3211 C C . SER D 1 98 ? 18.618 15.790 19.442 1.00 64.53 98 SER D C 1
ATOM 3212 O O . SER D 1 98 ? 17.896 15.510 20.400 1.00 65.48 98 SER D O 1
ATOM 3215 N N . ARG D 1 99 ? 18.135 16.218 18.277 1.00 66.16 99 ARG D N 1
ATOM 3216 C CA . ARG D 1 99 ? 16.699 16.352 18.044 1.00 65.16 99 ARG D CA 1
ATOM 3217 C C . ARG D 1 99 ? 16.134 14.932 17.923 1.00 64.42 99 ARG D C 1
ATOM 3218 O O . ARG D 1 99 ? 14.919 14.731 17.851 1.00 62.46 99 ARG D O 1
ATOM 3220 N N . GLY D 1 100 ? 17.043 13.958 17.896 1.00 62.91 100 GLY D N 1
ATOM 3221 C CA . GLY D 1 100 ? 16.659 12.562 17.793 1.00 60.86 100 GLY D CA 1
ATOM 3222 C C . GLY D 1 100 ? 16.236 12.097 16.410 1.00 59.64 100 GLY D C 1
ATOM 3223 O O . GLY D 1 100 ? 16.035 10.900 16.199 1.00 61.71 100 GLY D O 1
ATOM 3224 N N . LEU D 1 101 ? 16.095 13.024 15.467 1.00 56.02 101 LEU D N 1
ATOM 3225 C CA . LEU D 1 101 ? 15.683 12.673 14.109 1.00 51.98 101 LEU D CA 1
ATOM 3226 C C . LEU D 1 101 ? 16.836 12.060 13.321 1.00 50.86 101 LEU D C 1
ATOM 3227 O O . LEU D 1 101 ? 17.146 12.516 12.220 1.00 50.96 101 LEU D O 1
ATOM 3232 N N . SER D 1 102 ? 17.462 11.024 13.876 1.00 49.27 102 SER D N 1
ATOM 3233 C CA . SER D 1 102 ? 18.593 10.370 13.216 1.00 46.47 102 SER D CA 1
ATOM 3234 C C . SER D 1 102 ? 18.320 8.932 12.776 1.00 43.97 102 SER D C 1
ATOM 3235 O O . SER D 1 102 ? 17.170 8.503 12.661 1.00 45.35 102 SER D O 1
ATOM 3238 N N . PHE D 1 103 ? 19.406 8.204 12.523 1.00 39.74 103 PHE D N 1
ATOM 3239 C CA . PHE D 1 103 ? 19.366 6.804 12.106 1.00 36.19 103 PHE D CA 1
ATOM 3240 C C . PHE D 1 103 ? 20.754 6.243 12.372 1.00 36.07 103 PHE D C 1
ATOM 3241 O O . PHE D 1 103 ? 21.755 6.854 11.995 1.00 35.89 103 PHE D O 1
ATOM 3249 N N . ASP D 1 104 ? 20.821 5.084 13.016 1.00 36.42 104 ASP D N 1
ATOM 3250 C CA . ASP D 1 104 ? 22.111 4.480 13.321 1.00 34.56 104 ASP D CA 1
ATOM 3251 C C . ASP D 1 104 ? 22.703 3.764 12.128 1.00 33.09 104 ASP D C 1
ATOM 3252 O O . ASP D 1 104 ? 22.009 3.038 11.413 1.00 31.59 104 ASP D O 1
ATOM 3257 N N . VAL D 1 105 ? 23.996 3.984 11.919 1.00 33.16 105 VAL D N 1
ATOM 3258 C CA . VAL D 1 105 ? 24.728 3.323 10.850 1.00 33.16 105 VAL D CA 1
ATOM 3259 C C . VAL D 1 105 ? 25.995 2.719 11.445 1.00 30.75 105 VAL D C 1
ATOM 3260 O O . VAL D 1 105 ? 26.766 3.411 12.108 1.00 30.75 105 VAL D O 1
ATOM 3264 N N . SER D 1 106 ? 26.192 1.424 11.219 1.00 28.48 106 SER D N 1
ATOM 3265 C CA . SER D 1 106 ? 27.377 0.732 11.712 1.00 27.80 106 SER D CA 1
ATOM 3266 C C . SER D 1 106 ? 28.346 0.580 10.558 1.00 27.86 106 SER D C 1
ATOM 3267 O O . SER D 1 106 ? 28.012 -0.001 9.527 1.00 28.16 106 SER D O 1
ATOM 3270 N N . LEU D 1 107 ? 29.546 1.114 10.742 1.00 29.45 107 LEU D N 1
ATOM 3271 C CA . LEU D 1 107 ? 30.575 1.068 9.721 1.00 31.04 107 LEU D CA 1
ATOM 3272 C C . LEU D 1 107 ? 31.688 0.102 10.110 1.00 33.67 107 LEU D C 1
ATOM 3273 O O . LEU D 1 107 ? 32.290 0.233 11.178 1.00 35.05 107 LEU D O 1
ATOM 3278 N N . GLU D 1 108 ? 31.941 -0.869 9.236 1.00 31.83 108 GLU D N 1
ATOM 3279 C CA . GLU D 1 108 ? 32.981 -1.873 9.441 1.00 32.24 108 GLU D CA 1
ATOM 3280 C C . GLU D 1 108 ? 34.013 -1.779 8.313 1.00 31.14 108 GLU D C 1
ATOM 3281 O O . GLU D 1 108 ? 33.701 -2.081 7.158 1.00 27.07 108 GLU D O 1
ATOM 3287 N N . VAL D 1 109 ? 35.233 -1.363 8.645 1.00 28.02 109 VAL D N 1
ATOM 3288 C CA . VAL D 1 109 ? 36.291 -1.242 7.645 1.00 30.23 109 VAL D CA 1
ATOM 3289 C C . VAL D 1 109 ? 37.291 -2.385 7.790 1.00 30.66 109 VAL D C 1
ATOM 3290 O O . VAL D 1 109 ? 38.129 -2.357 8.695 1.00 33.68 109 VAL D O 1
ATOM 3294 N N . LEU D 1 110 ? 37.206 -3.374 6.896 1.00 28.15 110 LEU D N 1
ATOM 3295 C CA . LEU D 1 110 ? 38.090 -4.544 6.934 1.00 32.65 110 LEU D CA 1
ATOM 3296 C C . LEU D 1 110 ? 39.563 -4.276 6.662 1.00 35.85 110 LEU D C 1
ATOM 3297 O O . LEU D 1 110 ? 39.928 -3.395 5.884 1.00 37.13 110 LEU D O 1
ATOM 3302 N N . GLU D 1 111 ? 40.400 -5.072 7.313 1.00 39.96 111 GLU D N 1
ATOM 3303 C CA . GLU D 1 111 ? 41.841 -4.958 7.210 1.00 47.63 111 GLU D CA 1
ATOM 3304 C C . GLU D 1 111 ? 42.387 -5.427 5.866 1.00 53.68 111 GLU D C 1
ATOM 3305 O O . GLU D 1 111 ? 41.826 -6.322 5.231 1.00 53.53 111 GLU D O 1
ATOM 3311 N N . HIS D 1 112 ? 43.497 -4.816 5.455 1.00 59.56 112 HIS D N 1
ATOM 3312 C CA . HIS D 1 112 ? 44.181 -5.136 4.203 1.00 67.44 112 HIS D CA 1
ATOM 3313 C C . HIS D 1 112 ? 44.573 -6.620 4.154 1.00 70.78 112 HIS D C 1
ATOM 3314 O O . HIS D 1 112 ? 45.758 -6.939 4.421 1.00 72.74 112 HIS D O 1
ATOM 3321 N N . SER E 1 2 ? 35.504 49.468 -31.751 1.00 26.12 2 SER E N 1
ATOM 3322 C CA . SER E 1 2 ? 36.980 49.523 -32.012 1.00 26.59 2 SER E CA 1
ATOM 3323 C C . SER E 1 2 ? 37.785 50.053 -30.830 1.00 27.65 2 SER E C 1
ATOM 3324 O O . SER E 1 2 ? 37.468 51.106 -30.265 1.00 27.12 2 SER E O 1
ATOM 3327 N N . PRO E 1 3 ? 38.847 49.325 -30.446 1.00 27.84 3 PRO E N 1
ATOM 3328 C CA . PRO E 1 3 ? 39.741 49.679 -29.333 1.00 27.18 3 PRO E CA 1
ATOM 3329 C C . PRO E 1 3 ? 40.907 50.591 -29.749 1.00 23.06 3 PRO E C 1
ATOM 3330 O O . PRO E 1 3 ? 41.883 50.713 -29.014 1.00 21.04 3 PRO E O 1
ATOM 3334 N N . ILE E 1 4 ? 40.821 51.201 -30.928 1.00 20.14 4 ILE E N 1
ATOM 3335 C CA . ILE E 1 4 ? 41.893 52.076 -31.390 1.00 21.11 4 ILE E CA 1
ATOM 3336 C C . ILE E 1 4 ? 41.494 53.520 -31.150 1.00 18.89 4 ILE E C 1
ATOM 3337 O O . ILE E 1 4 ? 40.366 53.913 -31.425 1.00 23.20 4 ILE E O 1
ATOM 3342 N N . PHE E 1 5 ? 42.431 54.300 -30.628 1.00 17.33 5 PHE E N 1
ATOM 3343 C CA . PHE E 1 5 ? 42.189 55.704 -30.333 1.00 18.17 5 PHE E CA 1
ATOM 3344 C C . PHE E 1 5 ? 43.316 56.586 -30.866 1.00 19.00 5 PHE E C 1
ATOM 3345 O O . PHE E 1 5 ? 44.398 56.100 -31.202 1.00 16.51 5 PHE E O 1
ATOM 3353 N N . GLY E 1 6 ? 43.050 57.885 -30.938 1.00 18.84 6 GLY E N 1
ATOM 3354 C CA . GLY E 1 6 ? 44.033 58.810 -31.465 1.00 19.79 6 GLY E CA 1
ATOM 3355 C C . GLY E 1 6 ? 43.443 60.195 -31.586 1.00 22.61 6 GLY E C 1
ATOM 3356 O O . GLY E 1 6 ? 42.461 60.497 -30.901 1.00 23.82 6 GLY E O 1
ATOM 3357 N N . PRO E 1 7 ? 44.023 61.065 -32.439 1.00 26.09 7 PRO E N 1
ATOM 3358 C CA . PRO E 1 7 ? 43.524 62.432 -32.630 1.00 23.97 7 PRO E CA 1
ATOM 3359 C C . PRO E 1 7 ? 42.367 62.479 -33.628 1.00 24.14 7 PRO E C 1
ATOM 3360 O O . PRO E 1 7 ? 42.550 62.233 -34.818 1.00 21.84 7 PRO E O 1
ATOM 3364 N N . GLU E 1 8 ? 41.177 62.792 -33.129 1.00 22.54 8 GLU E N 1
ATOM 3365 C CA . GLU E 1 8 ? 39.997 62.864 -33.968 1.00 25.87 8 GLU E CA 1
ATOM 3366 C C . GLU E 1 8 ? 40.218 63.862 -35.107 1.00 23.91 8 GLU E C 1
ATOM 3367 O O . GLU E 1 8 ? 39.773 63.656 -36.231 1.00 23.92 8 GLU E O 1
ATOM 3373 N N . GLU E 1 9 ? 40.907 64.949 -34.802 1.00 24.60 9 GLU E N 1
ATOM 3374 C CA . GLU E 1 9 ? 41.191 65.967 -35.799 1.00 25.95 9 GLU E CA 1
ATOM 3375 C C . GLU E 1 9 ? 42.570 66.548 -35.582 1.00 27.14 9 GLU E C 1
ATOM 3376 O O . GLU E 1 9 ? 42.993 66.764 -34.446 1.00 27.81 9 GLU E O 1
ATOM 3382 N N . VAL E 1 10 ? 43.271 66.795 -36.683 1.00 26.24 10 VAL E N 1
ATOM 3383 C CA . VAL E 1 10 ? 44.602 67.376 -36.627 1.00 23.51 10 VAL E CA 1
ATOM 3384 C C . VAL E 1 10 ? 44.676 68.486 -37.658 1.00 25.30 10 VAL E C 1
ATOM 3385 O O . VAL E 1 10 ? 44.283 68.310 -38.815 1.00 23.84 10 VAL E O 1
ATOM 3389 N N . ASN E 1 11 ? 45.151 69.645 -37.228 1.00 26.06 11 ASN E N 1
ATOM 3390 C CA . ASN E 1 11 ? 45.287 70.761 -38.139 1.00 29.03 11 ASN E CA 1
ATOM 3391 C C . ASN E 1 11 ? 46.733 71.215 -38.176 1.00 27.33 11 ASN E C 1
ATOM 3392 O O . ASN E 1 11 ? 47.446 71.167 -37.172 1.00 27.16 11 ASN E O 1
ATOM 3397 N N . SER E 1 12 ? 47.168 71.625 -39.360 1.00 25.73 12 SER E N 1
ATOM 3398 C CA . SER E 1 12 ? 48.536 72.072 -39.557 1.00 27.70 12 SER E CA 1
ATOM 3399 C C . SER E 1 12 ? 48.550 73.120 -40.673 1.00 29.04 12 SER E C 1
ATOM 3400 O O . SER E 1 12 ? 47.494 73.504 -41.175 1.00 27.30 12 SER E O 1
ATOM 3403 N N . VAL E 1 13 ? 49.733 73.596 -41.056 1.00 30.01 13 VAL E N 1
ATOM 3404 C CA . VAL E 1 13 ? 49.861 74.583 -42.137 1.00 31.77 13 VAL E CA 1
ATOM 3405 C C . VAL E 1 13 ? 50.729 73.992 -43.266 1.00 34.63 13 VAL E C 1
ATOM 3406 O O . VAL E 1 13 ? 51.478 73.040 -43.036 1.00 32.30 13 VAL E O 1
ATOM 3410 N N . GLU E 1 14 ? 50.613 74.539 -44.481 1.00 37.53 1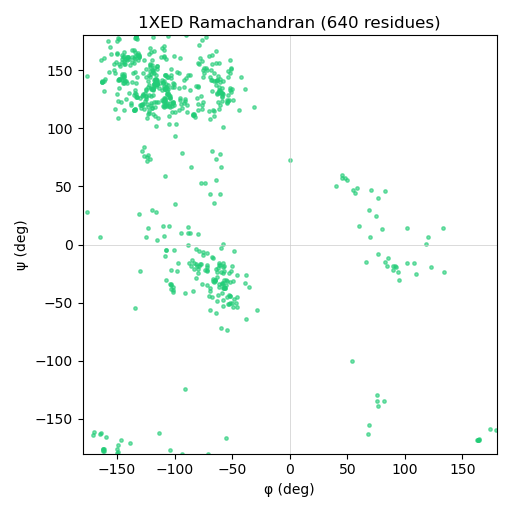4 GLU E N 1
ATOM 3411 C CA . GLU E 1 14 ? 51.410 74.060 -45.613 1.00 36.88 14 GLU E CA 1
ATOM 3412 C C . GLU E 1 14 ? 52.892 74.056 -45.268 1.00 34.88 14 GLU E C 1
ATOM 3413 O O . GLU E 1 14 ? 53.430 75.059 -44.801 1.00 33.69 14 GLU E O 1
ATOM 3419 N N . GLY E 1 15 ? 53.548 72.923 -45.493 1.00 33.85 15 GLY E N 1
ATOM 3420 C CA . GLY E 1 15 ? 54.963 72.822 -45.190 1.00 30.27 15 GLY E CA 1
ATOM 3421 C C . GLY E 1 15 ? 55.295 72.260 -43.815 1.00 31.90 15 GLY E C 1
ATOM 3422 O O . GLY E 1 15 ? 56.389 71.737 -43.609 1.00 35.87 15 GLY E O 1
ATOM 3423 N N . ASN E 1 16 ? 54.378 72.357 -42.861 1.00 30.01 16 ASN E N 1
ATOM 3424 C CA . ASN E 1 16 ? 54.669 71.826 -41.535 1.00 32.85 16 ASN E CA 1
ATOM 3425 C C . ASN E 1 16 ? 54.650 70.302 -41.499 1.00 32.64 16 ASN E C 1
ATOM 3426 O O . ASN E 1 16 ? 54.389 69.629 -42.506 1.00 31.12 16 ASN E O 1
ATOM 3431 N N . SER E 1 17 ? 54.936 69.778 -40.311 1.00 30.69 17 SER E N 1
ATOM 3432 C CA . SER E 1 17 ? 54.933 68.348 -40.054 1.00 29.66 17 SER E CA 1
ATOM 3433 C C . SER E 1 17 ? 53.894 68.091 -38.967 1.00 29.26 17 SER E C 1
ATOM 3434 O O . SER E 1 17 ? 53.618 68.961 -38.133 1.00 26.48 17 SER E O 1
ATOM 3437 N N . VAL E 1 18 ? 53.302 66.901 -39.015 1.00 27.07 18 VAL E N 1
ATOM 3438 C CA . VAL E 1 18 ? 52.332 66.472 -38.024 1.00 26.05 18 VAL E CA 1
ATOM 3439 C C . VAL E 1 18 ? 52.819 65.119 -37.535 1.00 25.85 18 VAL E C 1
ATOM 3440 O O . VAL E 1 18 ? 53.467 64.372 -38.280 1.00 23.40 18 VAL E O 1
ATOM 3444 N N . SER E 1 19 ? 52.551 64.829 -36.270 1.00 24.53 19 SER E N 1
ATOM 3445 C CA . SER E 1 19 ? 52.935 63.557 -35.695 1.00 26.69 19 SER E CA 1
ATOM 3446 C C . SER E 1 19 ? 51.637 62.989 -35.166 1.00 24.76 19 SER E C 1
ATOM 3447 O O . SER E 1 19 ? 51.079 63.483 -34.194 1.00 27.38 19 SER E O 1
ATOM 3450 N N . ILE E 1 20 ? 51.151 61.959 -35.838 1.00 23.52 20 ILE E N 1
ATOM 3451 C CA . ILE E 1 20 ? 49.890 61.334 -35.482 1.00 19.87 20 ILE E CA 1
ATOM 3452 C C . ILE E 1 20 ? 50.150 60.120 -34.607 1.00 22.78 20 ILE E C 1
ATOM 3453 O O . ILE E 1 20 ? 50.740 59.153 -35.065 1.00 21.57 20 ILE E O 1
ATOM 3458 N N . THR E 1 21 ? 49.699 60.159 -33.357 1.00 24.82 21 THR E N 1
ATOM 3459 C CA . THR E 1 21 ? 49.892 59.042 -32.428 1.00 26.48 21 THR E CA 1
ATOM 3460 C C . THR E 1 21 ? 48.593 58.279 -32.180 1.00 27.56 21 THR E C 1
ATOM 3461 O O . THR E 1 21 ? 47.602 58.857 -31.718 1.00 27.94 21 THR E O 1
ATOM 3465 N N . CYS E 1 22 ? 48.606 56.982 -32.472 1.00 26.25 22 CYS E N 1
ATOM 3466 C CA . CYS E 1 22 ? 47.432 56.139 -32.264 1.00 27.78 22 CYS E CA 1
ATOM 3467 C C . CYS E 1 22 ? 47.725 55.075 -31.202 1.00 25.75 22 CYS E C 1
ATOM 3468 O O . CYS E 1 22 ? 48.807 54.492 -31.167 1.00 29.92 22 CYS E O 1
ATOM 3471 N N . TYR E 1 23 ? 46.747 54.852 -30.332 1.00 24.02 23 TYR E N 1
ATOM 3472 C CA . TYR E 1 23 ? 46.847 53.919 -29.223 1.00 21.74 23 TYR E CA 1
ATOM 3473 C C . TYR E 1 23 ? 46.067 52.655 -29.453 1.00 20.99 23 TYR E C 1
ATOM 3474 O O . TYR E 1 23 ? 44.982 52.683 -30.015 1.00 20.24 23 TYR E O 1
ATOM 3483 N N . TYR E 1 24 ? 46.609 51.550 -28.967 1.00 21.25 24 TYR E N 1
ATOM 3484 C CA . TYR E 1 24 ? 45.965 50.260 -29.115 1.00 22.14 24 TYR E CA 1
ATOM 3485 C C . TYR E 1 24 ? 46.254 49.410 -27.881 1.00 22.29 24 TYR E C 1
ATOM 3486 O O . TYR E 1 24 ? 47.204 49.675 -27.141 1.00 21.54 24 TYR E O 1
ATOM 3495 N N . PRO E 1 25 ? 45.422 48.383 -27.635 1.00 23.98 25 PRO E N 1
ATOM 3496 C CA . PRO E 1 25 ? 45.606 47.490 -26.487 1.00 24.34 25 PRO E CA 1
ATOM 3497 C C . PRO E 1 25 ? 46.971 46.803 -26.592 1.00 24.52 25 PRO E C 1
ATOM 3498 O O . PRO E 1 25 ? 47.245 46.097 -27.564 1.00 26.53 25 PRO E O 1
ATOM 3502 N N . PRO E 1 26 ? 47.838 47.005 -25.587 1.00 25.23 26 PRO E N 1
ATOM 3503 C CA . PRO E 1 26 ? 49.200 46.458 -25.474 1.00 26.34 26 PRO E CA 1
ATOM 3504 C C . PRO E 1 26 ? 49.303 44.931 -25.369 1.00 25.36 26 PRO E C 1
ATOM 3505 O O . PRO E 1 26 ? 49.914 44.411 -24.432 1.00 24.42 26 PRO E O 1
ATOM 3509 N N . THR E 1 27 ? 48.726 44.220 -26.333 1.00 25.48 27 THR E N 1
ATOM 3510 C CA . THR E 1 27 ? 48.758 42.763 -26.328 1.00 24.47 27 THR E CA 1
ATOM 3511 C C . THR E 1 27 ? 49.907 42.250 -27.179 1.00 26.50 27 THR E C 1
ATOM 3512 O O . THR E 1 27 ? 50.441 42.972 -28.027 1.00 25.18 27 THR E O 1
ATOM 3516 N N . SER E 1 28 ? 50.292 41.002 -26.941 1.00 28.87 28 SER E N 1
ATOM 3517 C CA . SER E 1 28 ? 51.373 40.383 -27.700 1.00 30.89 28 SER E CA 1
ATOM 3518 C C . SER E 1 28 ? 51.011 40.319 -29.186 1.00 30.68 28 SER E C 1
ATOM 3519 O O . SER E 1 28 ? 51.871 40.482 -30.053 1.00 30.77 28 SER E O 1
ATOM 3522 N N . VAL E 1 29 ? 49.737 40.082 -29.476 1.00 30.08 29 VAL E N 1
ATOM 3523 C CA . VAL E 1 29 ? 49.279 40.035 -30.860 1.00 29.83 29 VAL E CA 1
ATOM 3524 C C . VAL E 1 29 ? 49.455 41.419 -31.497 1.00 30.46 29 VAL E C 1
ATOM 3525 O O . VAL E 1 29 ? 50.174 41.559 -32.486 1.00 30.87 29 VAL E O 1
ATOM 3529 N N . ASN E 1 30 ? 48.820 42.442 -30.924 1.00 29.51 30 ASN E N 1
ATOM 3530 C CA . ASN E 1 30 ? 48.933 43.793 -31.472 1.00 25.11 30 ASN E CA 1
ATOM 3531 C C . ASN E 1 30 ? 50.383 44.259 -31.550 1.00 27.22 30 ASN E C 1
ATOM 3532 O O . ASN E 1 30 ? 50.751 45.039 -32.437 1.00 28.81 30 ASN E O 1
ATOM 3537 N N . ARG E 1 31 ? 51.203 43.774 -30.624 1.00 28.68 31 ARG E N 1
ATOM 3538 C CA . ARG E 1 31 ? 52.622 44.128 -30.569 1.00 31.35 31 ARG E CA 1
ATOM 3539 C C . ARG E 1 31 ? 53.341 43.921 -31.899 1.00 34.18 31 ARG E C 1
ATOM 3540 O O . ARG E 1 31 ? 54.123 44.770 -32.334 1.00 34.63 31 ARG E O 1
ATOM 3548 N N . HIS E 1 32 ? 53.070 42.790 -32.540 1.00 36.49 32 HIS E N 1
ATOM 3549 C CA . HIS E 1 32 ? 53.708 42.455 -33.806 1.00 41.45 32 HIS E CA 1
ATOM 3550 C C . HIS E 1 32 ? 52.818 42.664 -35.033 1.00 42.25 32 HIS E C 1
ATOM 3551 O O . HIS E 1 32 ? 53.318 42.820 -36.154 1.00 42.80 32 HIS E O 1
ATOM 3558 N N . THR E 1 33 ? 51.506 42.673 -34.822 1.00 40.55 33 THR E N 1
ATOM 3559 C CA . THR E 1 33 ? 50.569 42.852 -35.924 1.00 36.61 33 THR E CA 1
ATOM 3560 C C . THR E 1 33 ? 50.924 44.085 -36.758 1.00 35.97 33 THR E C 1
ATOM 3561 O O . THR E 1 33 ? 51.630 44.993 -36.303 1.00 31.70 33 THR E O 1
ATOM 3565 N N . ARG E 1 34 ? 50.440 44.109 -37.991 1.00 32.62 34 ARG E N 1
ATOM 3566 C CA . ARG E 1 34 ? 50.726 45.227 -38.853 1.00 31.40 34 ARG E CA 1
ATOM 3567 C C . ARG E 1 34 ? 49.886 46.435 -38.451 1.00 29.71 34 ARG E C 1
ATOM 3568 O O . ARG E 1 34 ? 48.736 46.309 -38.008 1.00 26.32 34 ARG E O 1
ATOM 3576 N N . LYS E 1 35 ? 50.502 47.602 -38.586 1.00 28.94 35 LYS E N 1
ATOM 3577 C CA . LYS E 1 35 ? 49.894 48.885 -38.257 1.00 23.78 35 LYS E CA 1
ATOM 3578 C C . LYS E 1 35 ? 49.801 49.633 -39.576 1.00 25.72 35 LYS E C 1
ATOM 3579 O O . LYS E 1 35 ? 50.713 49.558 -40.395 1.00 21.45 35 LYS E O 1
ATOM 3585 N N . TYR E 1 36 ? 48.720 50.373 -39.785 1.00 24.57 36 TYR E N 1
ATOM 3586 C CA . TYR E 1 36 ? 48.581 51.100 -41.034 1.00 23.31 36 TYR E CA 1
ATOM 3587 C C . TYR E 1 36 ? 47.985 52.494 -40.888 1.00 23.74 36 TYR E C 1
ATOM 3588 O O . TYR E 1 36 ? 47.349 52.828 -39.887 1.00 23.31 36 TYR E O 1
ATOM 3597 N N . TRP E 1 37 ? 48.218 53.295 -41.921 1.00 23.96 37 TRP E N 1
ATOM 3598 C CA . TRP E 1 37 ? 47.719 54.660 -42.029 1.00 24.82 37 TRP E CA 1
ATOM 3599 C C . TRP E 1 37 ? 47.204 54.759 -43.457 1.00 23.52 37 TRP E C 1
ATOM 3600 O O . TRP E 1 37 ? 47.965 54.629 -44.409 1.00 25.97 37 TRP E O 1
ATOM 3611 N N . CYS E 1 38 ? 45.907 54.967 -43.613 1.00 25.49 38 CYS E N 1
ATOM 3612 C CA . CYS E 1 38 ? 45.338 55.061 -44.946 1.00 25.38 38 CYS E CA 1
ATOM 3613 C C . CYS E 1 38 ? 44.408 56.254 -45.095 1.00 25.13 38 CYS E C 1
ATOM 3614 O O . CYS E 1 38 ? 43.959 56.852 -44.112 1.00 23.85 38 CYS E O 1
ATOM 3617 N N . ARG E 1 39 ? 44.141 56.606 -46.345 1.00 24.08 39 ARG E N 1
ATOM 3618 C CA . ARG E 1 39 ? 43.264 57.720 -46.651 1.00 21.71 39 ARG E CA 1
ATOM 3619 C C . ARG E 1 39 ? 41.922 57.190 -47.133 1.00 22.27 39 ARG E C 1
ATOM 3620 O O . ARG E 1 39 ? 41.873 56.332 -48.014 1.00 23.42 39 ARG E O 1
ATOM 3628 N N . GLN E 1 40 ? 40.840 57.684 -46.529 1.00 25.22 40 GLN E N 1
ATOM 3629 C CA . GLN E 1 40 ? 39.473 57.280 -46.878 1.00 28.95 40 GLN E CA 1
ATOM 3630 C C . GLN E 1 40 ? 39.056 57.919 -48.201 1.00 30.89 40 GLN E C 1
ATOM 3631 O O . GLN E 1 40 ? 39.064 59.146 -48.328 1.00 30.97 40 GLN E O 1
ATOM 3637 N N . GLY E 1 41 ? 38.688 57.095 -49.180 1.00 30.99 41 GLY E N 1
ATOM 3638 C CA . GLY E 1 41 ? 38.256 57.622 -50.467 1.00 31.92 41 GLY E CA 1
ATOM 3639 C C . GLY E 1 41 ? 36.855 58.213 -50.387 1.00 32.64 41 GLY E C 1
ATOM 3640 O O . GLY E 1 41 ? 36.022 57.732 -49.615 1.00 30.19 41 GLY E O 1
ATOM 3641 N N . ALA E 1 42 ? 36.591 59.252 -51.179 1.00 35.26 42 ALA E N 1
ATOM 3642 C CA . ALA E 1 42 ? 35.283 59.919 -51.191 1.00 37.32 42 ALA E CA 1
ATOM 3643 C C . ALA E 1 42 ? 34.172 58.937 -51.522 1.00 39.45 42 ALA E C 1
ATOM 3644 O O . ALA E 1 42 ? 32.999 59.187 -51.251 1.00 35.83 42 ALA E O 1
ATOM 3646 N N . ARG E 1 43 ? 34.562 57.822 -52.123 1.00 42.23 43 ARG E N 1
ATOM 3647 C CA . ARG E 1 43 ? 33.633 56.769 -52.486 1.00 47.32 43 ARG E CA 1
ATOM 3648 C C . ARG E 1 43 ? 34.260 55.443 -52.054 1.00 49.85 43 ARG E C 1
ATOM 3649 O O . ARG E 1 43 ? 33.654 54.671 -51.301 1.00 50.87 43 ARG E O 1
ATOM 3651 N N . GLY E 1 44 ? 35.488 55.207 -52.517 1.00 47.87 44 GLY E N 1
ATOM 3652 C CA . GLY E 1 44 ? 36.195 53.976 -52.201 1.00 45.14 44 GLY E CA 1
ATOM 3653 C C . GLY E 1 44 ? 36.351 53.659 -50.726 1.00 42.28 44 GLY E C 1
ATOM 3654 O O . GLY E 1 44 ? 35.696 54.262 -49.877 1.00 42.11 44 GLY E O 1
ATOM 3655 N N . GLY E 1 45 ? 37.222 52.695 -50.433 1.00 42.42 45 GLY E N 1
ATOM 3656 C CA . GLY E 1 45 ? 37.475 52.285 -49.063 1.00 37.67 45 GLY E CA 1
ATOM 3657 C C . GLY E 1 45 ? 38.616 53.088 -48.479 1.00 38.48 45 GLY E C 1
ATOM 3658 O O . GLY E 1 45 ? 38.575 54.318 -48.486 1.00 43.25 45 GLY E O 1
ATOM 3659 N N . CYS E 1 46 ? 39.644 52.413 -47.984 1.00 34.60 46 CYS E N 1
ATOM 3660 C CA . CYS E 1 46 ? 40.776 53.125 -47.407 1.00 33.44 46 CYS E CA 1
ATOM 3661 C C . CYS E 1 46 ? 42.064 52.715 -48.104 1.00 29.21 46 CYS E C 1
ATOM 3662 O O . CYS E 1 46 ? 42.407 51.539 -48.100 1.00 28.97 46 CYS E O 1
ATOM 3665 N N . ILE E 1 47 ? 42.777 53.669 -48.704 1.00 25.82 47 ILE E N 1
ATOM 3666 C CA . ILE E 1 47 ? 44.020 53.323 -49.386 1.00 27.44 47 ILE E CA 1
ATOM 3667 C C . ILE E 1 47 ? 45.260 53.498 -48.509 1.00 24.76 47 ILE E C 1
ATOM 3668 O O . ILE E 1 47 ? 45.540 54.584 -48.009 1.00 26.28 47 ILE E O 1
ATOM 3673 N N . THR E 1 48 ? 45.996 52.406 -48.320 1.00 22.98 48 THR E N 1
ATOM 3674 C CA . THR E 1 48 ? 47.193 52.427 -47.497 1.00 21.89 48 THR E CA 1
ATOM 3675 C C . THR E 1 48 ? 48.228 53.420 -48.006 1.00 23.45 48 THR E C 1
ATOM 3676 O O . THR E 1 48 ? 48.566 53.430 -49.191 1.00 25.58 48 THR E O 1
ATOM 3680 N N . LEU E 1 49 ? 48.729 54.262 -47.109 1.00 21.75 49 LEU E N 1
ATOM 3681 C CA . LEU E 1 49 ? 49.756 55.219 -47.490 1.00 21.17 49 LEU E CA 1
ATOM 3682 C C . LEU E 1 49 ? 51.096 54.778 -46.903 1.00 21.57 49 LEU E C 1
ATOM 3683 O O . LEU E 1 49 ? 52.149 55.014 -47.500 1.00 21.76 49 LEU E O 1
ATOM 3688 N N . ILE E 1 50 ? 51.046 54.112 -45.751 1.00 21.87 50 ILE E N 1
ATOM 3689 C CA . ILE E 1 50 ? 52.242 53.593 -45.097 1.00 22.16 50 ILE E CA 1
ATOM 3690 C C . ILE E 1 50 ? 51.842 52.547 -44.048 1.00 21.94 50 ILE E C 1
ATOM 3691 O O . ILE E 1 50 ? 50.835 52.707 -43.364 1.00 16.76 50 ILE E O 1
ATOM 3696 N N . SER E 1 51 ? 52.616 51.464 -43.957 1.00 24.52 51 SER E N 1
ATOM 3697 C CA . SER E 1 51 ? 52.344 50.385 -43.003 1.00 26.61 51 SER E CA 1
ATOM 3698 C C . SER E 1 51 ? 53.634 50.036 -42.260 1.00 28.94 51 SER E C 1
ATOM 3699 O O . SER E 1 51 ? 54.730 50.337 -42.731 1.00 29.69 51 SER E O 1
ATOM 3702 N N . SER E 1 52 ? 53.506 49.410 -41.099 1.00 29.40 52 SER E N 1
ATOM 3703 C CA . SER E 1 52 ? 54.674 49.040 -40.304 1.00 31.11 52 SER E CA 1
ATOM 3704 C C . SER E 1 52 ? 55.562 48.003 -40.992 1.00 31.27 52 SER E C 1
ATOM 3705 O O . SER E 1 52 ? 56.774 47.988 -40.797 1.00 30.47 52 SER E O 1
ATOM 3708 N N . GLU E 1 53 ? 54.955 47.145 -41.803 1.00 31.43 53 GLU E N 1
ATOM 3709 C CA . GLU E 1 53 ? 55.696 46.090 -42.471 1.00 31.43 53 GLU E CA 1
ATOM 3710 C C . GLU E 1 53 ? 56.542 46.5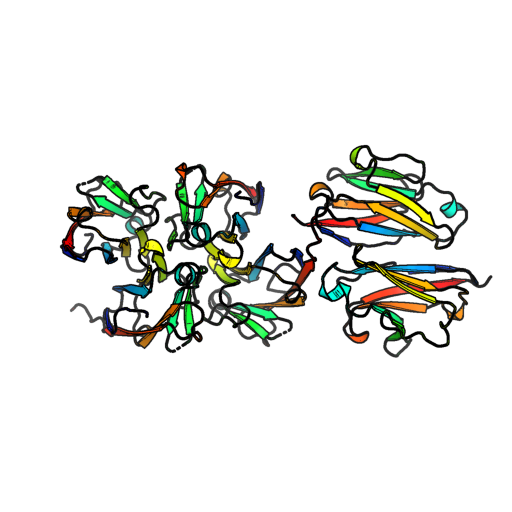49 -43.638 1.00 31.77 53 GLU E C 1
ATOM 3711 O O . GLU E 1 53 ? 57.289 45.753 -44.198 1.00 34.01 53 GLU E O 1
ATOM 3717 N N . GLY E 1 54 ? 56.428 47.813 -44.029 1.00 30.29 54 GLY E N 1
ATOM 3718 C CA . GLY E 1 54 ? 57.269 48.271 -45.116 1.00 31.62 54 GLY E CA 1
ATOM 3719 C C . GLY E 1 54 ? 56.713 49.086 -46.264 1.00 30.98 54 GLY E C 1
ATOM 3720 O O . GLY E 1 54 ? 57.478 49.797 -46.909 1.00 34.92 54 GLY E O 1
ATOM 3721 N N . TYR E 1 55 ? 55.417 49.006 -46.543 1.00 30.55 55 TYR E N 1
ATOM 3722 C CA . TYR E 1 55 ? 54.875 49.776 -47.663 1.00 29.72 55 TYR E CA 1
ATOM 3723 C C . TYR E 1 55 ? 54.916 51.270 -47.405 1.00 31.19 55 TYR E C 1
ATOM 3724 O O . TYR E 1 55 ? 54.663 51.723 -46.285 1.00 30.28 55 TYR E O 1
ATOM 3733 N N . VAL E 1 56 ? 55.230 52.028 -48.452 1.00 30.38 56 VAL E N 1
ATOM 3734 C CA . VAL E 1 56 ? 55.278 53.486 -48.374 1.00 31.37 56 VAL E CA 1
ATOM 3735 C C . VAL E 1 56 ? 54.900 54.053 -49.740 1.00 28.47 56 VAL E C 1
ATOM 3736 O O . VAL E 1 56 ? 55.657 53.951 -50.699 1.00 28.98 56 VAL E O 1
ATOM 3740 N N . SER E 1 57 ? 53.719 54.643 -49.818 1.00 23.93 57 SER E N 1
ATOM 3741 C CA . SER E 1 57 ? 53.252 55.222 -51.052 1.00 22.64 57 SER E CA 1
ATOM 3742 C C . SER E 1 57 ? 54.301 56.158 -51.643 1.00 25.20 57 SER E C 1
ATOM 3743 O O . SER E 1 57 ? 55.108 56.760 -50.925 1.00 22.28 57 SER E O 1
ATOM 3746 N N . SER E 1 58 ? 54.277 56.264 -52.968 1.00 25.88 58 SER E N 1
ATOM 3747 C CA . SER E 1 58 ? 55.199 57.114 -53.711 1.00 29.37 58 SER E CA 1
ATOM 3748 C C . SER E 1 58 ? 55.023 58.595 -53.367 1.00 29.21 58 SER E C 1
ATOM 3749 O O . SER E 1 58 ? 55.969 59.379 -53.465 1.00 30.03 58 SER E O 1
ATOM 3752 N N . LYS E 1 59 ? 53.812 58.978 -52.974 1.00 28.73 59 LYS E N 1
ATOM 3753 C CA . LYS E 1 59 ? 53.543 60.365 -52.613 1.00 28.72 59 LYS E CA 1
ATOM 3754 C C . LYS E 1 59 ? 53.862 60.619 -51.137 1.00 27.87 59 LYS E C 1
ATOM 3755 O O . LYS E 1 59 ? 53.537 61.676 -50.603 1.00 28.70 59 LYS E O 1
ATOM 3757 N N . TYR E 1 60 ? 54.500 59.641 -50.491 1.00 26.27 60 TYR E N 1
ATOM 3758 C CA . TYR E 1 60 ? 54.884 59.732 -49.081 1.00 26.48 60 TYR E CA 1
ATOM 3759 C C . TYR E 1 60 ? 56.341 59.360 -48.944 1.00 27.91 60 TYR E C 1
ATOM 3760 O O . TYR E 1 60 ? 57.003 59.714 -47.965 1.00 25.36 60 TYR E O 1
ATOM 3769 N N . ALA E 1 61 ? 56.829 58.612 -49.925 1.00 29.38 61 ALA E N 1
ATOM 3770 C CA . ALA E 1 61 ? 58.211 58.160 -49.914 1.00 31.61 61 ALA E CA 1
ATOM 3771 C C . ALA E 1 61 ? 59.162 59.304 -49.630 1.00 29.32 61 ALA E C 1
ATOM 3772 O O . ALA E 1 61 ? 59.148 60.323 -50.312 1.00 33.03 61 ALA E O 1
ATOM 3774 N N . GLY E 1 62 ? 59.974 59.143 -48.600 1.00 30.10 62 GLY E N 1
ATOM 3775 C CA . GLY E 1 62 ? 60.930 60.180 -48.285 1.00 29.96 62 GLY E CA 1
ATOM 3776 C C . GLY E 1 62 ? 60.443 61.315 -47.413 1.00 29.35 62 GLY E C 1
ATOM 3777 O O . GLY E 1 62 ? 61.276 62.104 -46.964 1.00 24.72 62 GLY E O 1
ATOM 3778 N N . ARG E 1 63 ? 59.129 61.424 -47.180 1.00 30.55 63 ARG E N 1
ATOM 3779 C CA . ARG E 1 63 ? 58.603 62.494 -46.311 1.00 31.03 63 ARG E CA 1
ATOM 3780 C C . ARG E 1 63 ? 57.747 61.993 -45.139 1.00 31.07 63 ARG E C 1
ATOM 3781 O O . ARG E 1 63 ? 57.165 62.794 -44.407 1.00 31.52 63 ARG E O 1
ATOM 3789 N N . ALA E 1 64 ? 57.683 60.677 -44.951 1.00 30.73 64 ALA E N 1
ATOM 3790 C CA . ALA E 1 64 ? 56.900 60.103 -43.858 1.00 29.67 64 ALA E CA 1
ATOM 3791 C C . ALA E 1 64 ? 57.547 58.867 -43.237 1.00 30.02 64 ALA E C 1
ATOM 3792 O O . ALA E 1 64 ? 58.447 58.256 -43.813 1.00 27.89 64 ALA E O 1
ATOM 3794 N N . ASN E 1 65 ? 57.105 58.520 -42.035 1.00 30.21 65 ASN E N 1
ATOM 3795 C CA . ASN E 1 65 ? 57.606 57.327 -41.368 1.00 29.84 65 ASN E CA 1
ATOM 3796 C C . ASN E 1 65 ? 56.558 56.843 -40.387 1.00 25.14 65 ASN E C 1
ATOM 3797 O O . ASN E 1 65 ? 55.614 57.563 -40.071 1.00 23.46 65 ASN E O 1
ATOM 3802 N N . LEU E 1 66 ? 56.709 55.604 -39.948 1.00 23.27 66 LEU E N 1
ATOM 3803 C CA . LEU E 1 66 ? 55.792 54.998 -38.999 1.00 23.42 66 LEU E CA 1
ATOM 3804 C C . LEU E 1 66 ? 56.645 54.235 -38.009 1.00 25.02 66 LEU E C 1
ATOM 3805 O O . LEU E 1 66 ? 57.396 53.340 -38.385 1.00 27.59 66 LEU E O 1
ATOM 3810 N N . THR E 1 67 ? 56.542 54.611 -36.743 1.00 27.23 67 THR E N 1
ATOM 3811 C CA . THR E 1 67 ? 57.313 53.962 -35.692 1.00 29.54 67 THR E CA 1
ATOM 3812 C C . THR E 1 67 ? 56.344 53.268 -34.737 1.00 29.60 67 THR E C 1
ATOM 3813 O O . THR E 1 67 ? 55.275 53.798 -34.452 1.00 28.44 67 THR E O 1
ATOM 3817 N N . ASN E 1 68 ? 56.705 52.079 -34.261 1.00 29.23 68 ASN E N 1
ATOM 3818 C CA . ASN E 1 68 ? 55.848 51.352 -33.324 1.00 28.90 68 ASN E CA 1
ATOM 3819 C C . ASN E 1 68 ? 56.444 51.434 -31.932 1.00 25.95 68 ASN E C 1
ATOM 3820 O O . ASN E 1 68 ? 57.652 51.292 -31.766 1.00 27.82 68 ASN E O 1
ATOM 3825 N N . PHE E 1 69 ? 55.591 51.657 -30.937 1.00 25.71 69 PHE E N 1
ATOM 3826 C CA . PHE E 1 69 ? 56.022 51.745 -29.546 1.00 27.72 69 PHE E CA 1
ATOM 3827 C C . PHE E 1 69 ? 55.212 50.772 -28.685 1.00 28.85 69 PHE E C 1
ATOM 3828 O O . PHE E 1 69 ? 54.313 51.184 -27.947 1.00 28.42 69 PHE E O 1
ATOM 3836 N N . PRO E 1 70 ? 55.535 49.459 -28.767 1.00 32.15 70 PRO E N 1
ATOM 3837 C CA . PRO E 1 70 ? 54.888 48.356 -28.038 1.00 32.58 70 PRO E CA 1
ATOM 3838 C C . PRO E 1 70 ? 54.861 48.537 -26.527 1.00 34.70 70 PRO E C 1
ATOM 3839 O O . PRO E 1 70 ? 53.938 48.060 -25.860 1.00 35.12 70 PRO E O 1
ATOM 3843 N N . GLU E 1 71 ? 55.880 49.206 -25.988 1.00 34.85 71 GLU E N 1
ATOM 3844 C CA . GLU E 1 71 ? 55.936 49.460 -24.552 1.00 33.90 71 GLU E CA 1
ATOM 3845 C C . GLU E 1 71 ? 54.729 50.318 -24.173 1.00 33.68 71 GLU E C 1
ATOM 3846 O O . GLU E 1 71 ? 54.071 50.054 -23.165 1.00 34.44 71 GLU E O 1
ATOM 3848 N N . ASN E 1 72 ? 54.449 51.329 -25.006 1.00 34.67 72 ASN E N 1
ATOM 3849 C CA . ASN E 1 72 ? 53.335 52.281 -24.830 1.00 30.53 72 ASN E CA 1
ATOM 3850 C C . ASN E 1 72 ? 52.007 51.840 -25.422 1.00 26.71 72 ASN E C 1
ATOM 3851 O O . ASN E 1 72 ? 50.966 52.421 -25.109 1.00 24.63 72 ASN E O 1
ATOM 3856 N N . GLY E 1 73 ? 52.043 50.843 -26.299 1.00 23.36 73 GLY E N 1
ATOM 3857 C CA . GLY E 1 73 ? 50.825 50.412 -26.952 1.00 19.98 73 GLY E CA 1
ATOM 3858 C C . GLY E 1 73 ? 50.437 51.519 -27.921 1.00 20.19 73 GLY E C 1
ATOM 3859 O O . GLY E 1 73 ? 49.274 51.927 -27.965 1.00 19.14 73 GLY E O 1
ATOM 3860 N N . THR E 1 74 ? 51.415 51.999 -28.698 1.00 21.97 74 THR E N 1
ATOM 3861 C CA . THR E 1 74 ? 51.193 53.075 -29.665 1.00 22.01 74 THR E CA 1
ATOM 3862 C C . THR E 1 74 ? 52.111 53.005 -30.881 1.00 23.20 74 THR E C 1
ATOM 3863 O O . THR E 1 74 ? 53.107 52.281 -30.898 1.00 24.77 74 THR E O 1
ATOM 3867 N N . PHE E 1 75 ? 51.740 53.749 -31.914 1.00 23.30 75 PHE E N 1
ATOM 3868 C CA . PHE E 1 75 ? 52.567 53.860 -33.086 1.00 21.04 75 PHE E CA 1
ATOM 3869 C C . PHE E 1 75 ? 52.375 55.281 -33.595 1.00 22.88 75 PHE E C 1
ATOM 3870 O O . PHE E 1 75 ? 51.308 55.875 -33.411 1.00 20.18 75 PHE E O 1
ATOM 3878 N N . VAL E 1 76 ? 53.436 55.839 -34.171 1.00 22.23 76 VAL E N 1
ATOM 3879 C CA . VAL E 1 76 ? 53.434 57.216 -34.649 1.00 25.15 76 VAL E CA 1
ATOM 3880 C C . VAL E 1 76 ? 53.679 57.351 -36.140 1.00 23.91 76 VAL E C 1
ATOM 3881 O O . VAL E 1 76 ? 54.593 56.741 -36.689 1.00 24.97 76 VAL E O 1
ATOM 3885 N N . VAL E 1 77 ? 52.860 58.169 -36.779 1.00 22.18 77 VAL E N 1
ATOM 3886 C CA . VAL E 1 77 ? 52.996 58.430 -38.196 1.00 25.00 77 VAL E CA 1
ATOM 3887 C C . VAL E 1 77 ? 53.494 59.874 -38.313 1.00 23.80 77 VAL E C 1
ATOM 3888 O O . VAL E 1 77 ? 52.824 60.800 -37.860 1.00 23.72 77 VAL E O 1
ATOM 3892 N N . ASN E 1 78 ? 54.681 60.055 -38.884 1.00 23.67 78 ASN E N 1
ATOM 3893 C CA . ASN E 1 78 ? 55.235 61.385 -39.064 1.00 24.27 78 ASN E CA 1
ATOM 3894 C C . ASN E 1 78 ? 55.110 61.716 -40.542 1.00 24.83 78 ASN E C 1
ATOM 3895 O O . ASN E 1 78 ? 55.478 60.915 -41.406 1.00 24.04 78 ASN E O 1
ATOM 3900 N N . ILE E 1 79 ? 54.551 62.883 -40.827 1.00 24.92 79 ILE E N 1
ATOM 3901 C CA . ILE E 1 79 ? 54.373 63.323 -42.199 1.00 26.21 79 ILE E CA 1
ATOM 3902 C C . ILE E 1 79 ? 54.967 64.724 -42.309 1.00 28.20 79 ILE E C 1
ATOM 3903 O O . ILE E 1 79 ? 54.557 65.636 -41.594 1.00 30.75 79 ILE E O 1
ATOM 3908 N N . ALA E 1 80 ? 55.965 64.895 -43.164 1.00 26.71 80 ALA E N 1
ATOM 3909 C CA . ALA E 1 80 ? 56.576 66.206 -43.312 1.00 25.86 80 ALA E CA 1
ATOM 3910 C C . ALA E 1 80 ? 56.129 66.810 -44.630 1.00 26.77 80 ALA E C 1
ATOM 3911 O O . ALA E 1 80 ? 55.355 66.197 -45.362 1.00 28.51 80 ALA E O 1
ATOM 3913 N N . GLN E 1 81 ? 56.597 68.024 -44.910 1.00 28.57 81 GLN E N 1
ATOM 3914 C CA . GLN E 1 81 ? 56.287 68.734 -46.155 1.00 28.51 81 GLN E CA 1
ATOM 3915 C C . GLN E 1 81 ? 54.838 68.567 -46.583 1.00 27.12 81 GLN E C 1
ATOM 3916 O O . GLN E 1 81 ? 54.551 68.223 -47.730 1.00 23.99 81 GLN E O 1
ATOM 3922 N N . LEU E 1 82 ? 53.932 68.821 -45.645 1.00 26.76 82 LEU E N 1
ATOM 3923 C CA . LEU E 1 82 ? 52.504 68.693 -45.893 1.00 26.08 82 LEU E CA 1
ATOM 3924 C C . LEU E 1 82 ? 52.027 69.720 -46.902 1.00 26.68 82 LEU E C 1
ATOM 3925 O O . LEU E 1 82 ? 52.468 70.870 -46.896 1.00 27.05 82 LEU E O 1
ATOM 3930 N N . SER E 1 83 ? 51.123 69.297 -47.774 1.00 25.79 83 SER E N 1
ATOM 3931 C CA . SER E 1 83 ? 50.579 70.178 -48.787 1.00 26.67 83 SER E CA 1
ATOM 3932 C C . SER E 1 83 ? 49.081 70.199 -48.595 1.00 29.50 83 SER E C 1
ATOM 3933 O O . SER E 1 83 ? 48.522 69.339 -47.911 1.00 29.04 83 SER E O 1
ATOM 3936 N N . GLN E 1 84 ? 48.423 71.182 -49.186 1.00 28.60 84 GLN E N 1
ATOM 3937 C CA . GLN E 1 84 ? 46.987 71.263 -49.056 1.00 31.72 84 GLN E CA 1
ATOM 3938 C C . GLN E 1 84 ? 46.377 69.940 -49.518 1.00 32.40 84 GLN E C 1
ATOM 3939 O O . GLN E 1 84 ? 45.341 69.523 -49.013 1.00 33.01 84 GLN E O 1
ATOM 3945 N N . ASP E 1 85 ? 47.038 69.281 -50.471 1.00 34.52 85 ASP E N 1
ATOM 3946 C CA . ASP E 1 85 ? 46.584 67.994 -51.009 1.00 32.43 85 ASP E CA 1
ATOM 3947 C C . ASP E 1 85 ? 46.460 66.956 -49.917 1.00 29.43 85 ASP E C 1
ATOM 3948 O O . ASP E 1 85 ? 45.847 65.916 -50.134 1.00 29.67 85 ASP E O 1
ATOM 3953 N N . ASP E 1 86 ? 47.065 67.221 -48.762 1.00 24.92 86 ASP E N 1
ATOM 3954 C CA . ASP E 1 86 ? 47.016 66.281 -47.656 1.00 24.18 86 ASP E CA 1
ATOM 3955 C C . ASP E 1 86 ? 45.763 66.421 -46.791 1.00 24.91 86 ASP E C 1
ATOM 3956 O O . ASP E 1 86 ? 45.463 65.535 -45.993 1.00 26.26 86 ASP E O 1
ATOM 3961 N N . SER E 1 87 ? 45.025 67.517 -46.955 1.00 27.34 87 SER E N 1
ATOM 3962 C CA . SER E 1 87 ? 43.791 67.711 -46.189 1.00 27.85 87 SER E CA 1
ATOM 3963 C C . SER E 1 87 ? 42.841 66.576 -46.558 1.00 28.71 87 SER E C 1
ATOM 3964 O O . SER E 1 87 ? 42.649 66.280 -47.736 1.00 29.25 87 SER E O 1
ATOM 3967 N N . GLY E 1 88 ? 42.250 65.932 -45.559 1.00 26.77 88 GLY E N 1
ATOM 3968 C CA . GLY E 1 88 ? 41.339 64.844 -45.857 1.00 25.01 88 GLY E CA 1
ATOM 3969 C C . GLY E 1 88 ? 41.046 63.958 -44.665 1.00 23.90 88 GLY E C 1
ATOM 3970 O O . GLY E 1 88 ? 41.365 64.301 -43.529 1.00 21.36 88 GLY E O 1
ATOM 3971 N N . ARG E 1 89 ? 40.418 62.819 -44.931 1.00 21.89 89 ARG E N 1
ATOM 3972 C CA . ARG E 1 89 ? 40.077 61.871 -43.887 1.00 23.86 89 ARG E CA 1
ATOM 3973 C C . ARG E 1 89 ? 40.962 60.646 -44.001 1.00 25.30 89 ARG E C 1
ATOM 3974 O O . ARG E 1 89 ? 41.166 60.104 -45.091 1.00 23.78 89 ARG E O 1
ATOM 3982 N N . TYR E 1 90 ? 41.487 60.216 -42.862 1.00 23.26 90 TYR E N 1
ATOM 3983 C CA . TYR E 1 90 ? 42.368 59.063 -42.816 1.00 25.98 90 TYR E CA 1
ATOM 3984 C C . TYR E 1 90 ? 41.959 58.145 -41.679 1.00 27.17 90 TYR E C 1
ATOM 3985 O O . TYR E 1 90 ? 41.021 58.431 -40.927 1.00 27.26 90 TYR E O 1
ATOM 3994 N N . LYS E 1 91 ? 42.681 57.038 -41.562 1.00 27.59 91 LYS E N 1
ATOM 3995 C CA . LYS E 1 91 ? 42.439 56.080 -40.503 1.00 26.21 91 LYS E CA 1
ATOM 3996 C C . LYS E 1 91 ? 43.745 55.403 -40.123 1.00 24.34 91 LYS E C 1
ATOM 3997 O O . LYS E 1 91 ? 44.603 55.138 -40.967 1.00 23.24 91 LYS E O 1
ATOM 4003 N N . CYS E 1 92 ? 43.908 55.163 -38.833 1.00 21.91 92 CYS E N 1
ATOM 4004 C CA . CYS E 1 92 ? 45.071 54.454 -38.352 1.00 22.80 92 CYS E CA 1
ATOM 4005 C C . CYS E 1 92 ? 44.453 53.194 -37.760 1.00 21.80 92 CYS E C 1
ATOM 4006 O O . CYS E 1 92 ? 43.393 53.258 -37.138 1.00 23.35 92 CYS E O 1
ATOM 4009 N N . GLY E 1 93 ? 45.077 52.046 -37.986 1.00 21.56 93 GLY E N 1
ATOM 4010 C CA . GLY E 1 93 ? 44.519 50.821 -37.451 1.00 20.88 93 GLY E CA 1
ATOM 4011 C C . GLY E 1 93 ? 45.500 49.671 -37.395 1.00 23.33 93 GLY E C 1
ATOM 4012 O O . GLY E 1 93 ? 46.683 49.835 -37.702 1.00 15.86 93 GLY E O 1
ATOM 4013 N N . LEU E 1 94 ? 44.999 48.505 -36.984 1.00 25.66 94 LEU E N 1
ATOM 4014 C CA . LEU E 1 94 ? 45.809 47.293 -36.889 1.00 26.17 94 LEU E CA 1
ATOM 4015 C C . LEU E 1 94 ? 45.199 46.209 -37.767 1.00 23.25 94 LEU E C 1
ATOM 4016 O O . LEU E 1 94 ? 44.003 46.221 -38.043 1.00 22.74 94 LEU E O 1
ATOM 4021 N N . GLY E 1 95 ? 46.027 45.270 -38.204 1.00 27.91 95 GLY E N 1
ATOM 4022 C CA . GLY E 1 95 ? 45.529 44.186 -39.035 1.00 29.22 95 GLY E CA 1
ATOM 4023 C C . GLY E 1 95 ? 45.248 44.563 -40.476 1.00 30.65 95 GLY E C 1
ATOM 4024 O O . GLY E 1 95 ? 46.059 45.227 -41.119 1.00 32.59 95 GLY E O 1
ATOM 4025 N N . ILE E 1 96 ? 44.094 44.129 -40.980 1.00 33.55 96 ILE E N 1
ATOM 4026 C CA . ILE E 1 96 ? 43.674 44.396 -42.356 1.00 34.06 96 ILE E CA 1
ATOM 4027 C C . ILE E 1 96 ? 42.848 45.672 -42.451 1.00 35.77 96 ILE E C 1
ATOM 4028 O O . ILE E 1 96 ? 41.805 45.790 -41.813 1.00 33.86 96 ILE E O 1
ATOM 4033 N N . ASN E 1 97 ? 43.315 46.618 -43.257 1.00 38.77 97 ASN E N 1
ATOM 4034 C CA . ASN E 1 97 ? 42.616 47.888 -43.433 1.00 44.13 97 ASN E CA 1
ATOM 4035 C C . ASN E 1 97 ? 41.106 47.758 -43.230 1.00 45.42 97 ASN E C 1
ATOM 4036 O O . ASN E 1 97 ? 40.527 48.438 -42.382 1.00 47.53 97 ASN E O 1
ATOM 4041 N N . SER E 1 98 ? 40.479 46.867 -43.994 1.00 48.90 98 SER E N 1
ATOM 4042 C CA . SER E 1 98 ? 39.031 46.663 -43.922 1.00 50.79 98 SER E CA 1
ATOM 4043 C C . SER E 1 98 ? 38.511 46.071 -42.609 1.00 51.66 98 SER E C 1
ATOM 4044 O O . SER E 1 98 ? 37.380 46.359 -42.206 1.00 55.06 98 SER E O 1
ATOM 4047 N N . ARG E 1 99 ? 39.331 45.258 -41.944 1.00 49.63 99 ARG E N 1
ATOM 4048 C CA . ARG E 1 99 ? 38.944 44.612 -40.688 1.00 46.58 99 ARG E CA 1
ATOM 4049 C C . ARG E 1 99 ? 38.317 45.551 -39.646 1.00 44.30 99 ARG E C 1
ATOM 4050 O O . ARG E 1 99 ? 37.879 45.101 -38.587 1.00 44.30 99 ARG E O 1
ATOM 4052 N N . GLY E 1 100 ? 38.293 46.849 -39.939 1.00 40.38 100 GLY E N 1
ATOM 4053 C CA . GLY E 1 100 ? 37.681 47.813 -39.037 1.00 37.87 100 GLY E CA 1
ATOM 4054 C C . GLY E 1 100 ? 38.345 48.130 -37.704 1.00 34.47 100 GLY E C 1
ATOM 4055 O O . GLY E 1 100 ? 37.770 48.849 -36.882 1.00 32.19 100 GLY E O 1
ATOM 4056 N N . LEU E 1 101 ? 39.542 47.601 -37.478 1.00 33.26 101 LEU E N 1
ATOM 4057 C CA . LEU E 1 101 ? 40.265 47.858 -36.234 1.00 32.38 101 LEU E CA 1
ATOM 4058 C C . LEU E 1 101 ? 41.042 49.158 -36.427 1.00 30.97 101 LEU E C 1
ATOM 4059 O O . LEU E 1 101 ? 42.277 49.173 -36.444 1.00 29.82 101 LEU E O 1
ATOM 4064 N N . SER E 1 102 ? 40.302 50.253 -36.558 1.00 28.67 102 SER E N 1
ATOM 4065 C CA . SER E 1 102 ? 40.904 51.551 -36.810 1.00 28.31 102 SER E CA 1
ATOM 4066 C C . SER E 1 102 ? 40.292 52.713 -36.032 1.00 24.81 102 SER E C 1
ATOM 4067 O O . SER E 1 102 ? 39.461 52.523 -35.146 1.00 23.99 102 SER E O 1
ATOM 4070 N N . PHE E 1 103 ? 40.716 53.920 -36.396 1.00 21.67 103 PHE E N 1
ATOM 4071 C CA . PHE E 1 103 ? 40.251 55.157 -35.774 1.00 21.86 103 PHE E CA 1
ATOM 4072 C C . PHE E 1 103 ? 40.306 56.267 -36.832 1.00 20.92 103 PHE E C 1
ATOM 4073 O O . PHE E 1 103 ? 41.331 56.452 -37.483 1.00 22.69 103 PHE E O 1
ATOM 4081 N N . ASP E 1 104 ? 39.212 57.001 -37.005 1.00 21.68 104 ASP E N 1
ATOM 4082 C CA . ASP E 1 104 ? 39.168 58.065 -38.007 1.00 21.48 104 ASP E CA 1
ATOM 4083 C C . ASP E 1 104 ? 39.891 59.341 -37.607 1.00 22.30 104 ASP E C 1
ATOM 4084 O O . ASP E 1 104 ? 39.658 59.915 -36.546 1.00 22.37 104 ASP E O 1
ATOM 4089 N N . VAL E 1 105 ? 40.776 59.789 -38.475 1.00 21.35 105 VAL E N 1
ATOM 4090 C CA . VAL E 1 105 ? 41.494 61.014 -38.209 1.00 21.91 105 VAL E CA 1
ATOM 4091 C C . VAL E 1 105 ? 41.239 61.975 -39.354 1.00 25.72 105 VAL E C 1
ATOM 4092 O O . VAL E 1 105 ? 41.403 61.621 -40.524 1.00 27.55 105 VAL E O 1
ATOM 4096 N N . SER E 1 106 ? 40.828 63.190 -39.015 1.00 28.00 106 SER E N 1
ATOM 4097 C CA . SER E 1 106 ? 40.575 64.216 -40.012 1.00 27.19 106 SER E CA 1
ATOM 4098 C C . SER E 1 106 ? 41.761 65.165 -39.993 1.00 27.97 106 SER E C 1
ATOM 4099 O O . SER E 1 106 ? 42.075 65.756 -38.959 1.00 27.77 106 SER E O 1
ATOM 4102 N N . LEU E 1 107 ? 42.422 65.303 -41.138 1.00 27.73 107 LEU E N 1
ATOM 4103 C CA . LEU E 1 107 ? 43.592 66.173 -41.251 1.00 29.23 107 LEU E CA 1
ATOM 4104 C C . LEU E 1 107 ? 43.321 67.400 -42.116 1.00 30.59 107 LEU E C 1
ATOM 4105 O O . LEU E 1 107 ? 42.795 67.284 -43.221 1.00 32.65 107 LEU E O 1
ATOM 4110 N N . GLU E 1 108 ? 43.713 68.573 -41.624 1.00 30.80 108 GLU E N 1
ATOM 4111 C CA . GLU E 1 108 ? 43.487 69.813 -42.364 1.00 33.74 108 GLU E CA 1
ATOM 4112 C C . GLU E 1 108 ? 44.760 70.652 -42.470 1.00 30.03 108 GLU E C 1
ATOM 4113 O O . GLU E 1 108 ? 45.329 71.062 -41.456 1.00 27.62 108 GLU E O 1
ATOM 4119 N N . VAL E 1 109 ? 45.197 70.902 -43.703 1.00 29.97 109 VAL E N 1
ATOM 4120 C CA . VAL E 1 109 ? 46.399 71.694 -43.958 1.00 28.93 109 VAL E CA 1
ATOM 4121 C C . VAL E 1 109 ? 45.998 72.983 -44.662 1.00 30.17 109 VAL E C 1
ATOM 4122 O O . VAL E 1 109 ? 45.388 72.946 -45.726 1.00 28.46 109 VAL E O 1
ATOM 4126 N N . LEU E 1 110 ? 46.359 74.114 -44.061 1.00 33.67 110 LEU E N 1
ATOM 4127 C CA . LEU E 1 110 ? 46.028 75.441 -44.582 1.00 36.63 110 LEU E CA 1
ATOM 4128 C C . LEU E 1 110 ? 47.064 76.016 -45.537 1.00 38.84 110 LEU E C 1
ATOM 4129 O O . LEU E 1 110 ? 48.267 75.833 -45.347 1.00 38.28 110 LEU E O 1
ATOM 4134 N N . GLU E 1 111 ? 46.592 76.725 -46.558 1.00 43.57 111 GLU E N 1
ATOM 4135 C CA . GLU E 1 111 ? 47.490 77.351 -47.522 1.00 48.03 111 GLU E CA 1
ATOM 4136 C C . GLU E 1 111 ? 48.324 78.385 -46.772 1.00 48.63 111 GLU E C 1
ATOM 4137 O O . GLU E 1 111 ? 47.820 79.080 -45.885 1.00 48.58 111 GLU E O 1
ATOM 4143 N N . HIS E 1 112 ? 49.596 78.492 -47.134 1.00 50.99 112 HIS E N 1
ATOM 4144 C CA . HIS E 1 112 ? 50.495 79.432 -46.479 1.00 51.03 112 HIS E CA 1
ATOM 4145 C C . HIS E 1 112 ? 50.161 80.873 -46.880 1.00 52.76 112 HIS E C 1
ATOM 4146 O O . HIS E 1 112 ? 49.547 81.076 -47.954 1.00 51.67 112 HIS E O 1
ATOM 4153 N N . SER F 1 2 ? 35.731 72.136 -27.452 1.00 25.62 2 SER F N 1
ATOM 4154 C CA . SER F 1 2 ? 37.186 72.044 -27.116 1.00 27.14 2 SER F CA 1
ATOM 4155 C C . SER F 1 2 ? 38.051 71.679 -28.317 1.00 25.32 2 SER F C 1
ATOM 4156 O O . SER F 1 2 ? 37.712 70.782 -29.084 1.00 27.87 2 SER F O 1
ATOM 4159 N N . PRO F 1 3 ? 39.188 72.375 -28.489 1.00 24.92 3 PRO F N 1
ATOM 4160 C CA . PRO F 1 3 ? 40.131 72.153 -29.586 1.00 24.74 3 PRO F CA 1
ATOM 4161 C C . PRO F 1 3 ? 41.267 71.206 -29.186 1.00 22.63 3 PRO F C 1
ATOM 4162 O O . PRO F 1 3 ? 42.254 71.082 -29.899 1.00 20.77 3 PRO F O 1
ATOM 4166 N N . ILE F 1 4 ? 41.143 70.565 -28.030 1.00 24.06 4 ILE F N 1
ATOM 4167 C CA . ILE F 1 4 ? 42.175 69.640 -27.582 1.00 23.45 4 ILE F CA 1
ATOM 4168 C C . ILE F 1 4 ? 41.695 68.222 -27.863 1.00 23.46 4 ILE F C 1
ATOM 4169 O O . ILE F 1 4 ? 40.517 67.900 -27.669 1.00 24.24 4 ILE F O 1
ATOM 4174 N N . PHE F 1 5 ? 42.609 67.386 -28.341 1.00 21.84 5 PHE F N 1
ATOM 4175 C CA . PHE F 1 5 ? 42.296 66.003 -28.654 1.00 18.69 5 PHE F CA 1
ATOM 4176 C C . PHE F 1 5 ? 43.377 65.094 -28.111 1.00 18.42 5 PHE F C 1
ATOM 4177 O O . PHE F 1 5 ? 44.489 65.533 -27.849 1.00 19.67 5 PHE F O 1
ATOM 4185 N N . GLY F 1 6 ? 43.043 63.821 -27.949 1.00 20.89 6 GLY F N 1
ATOM 4186 C CA . GLY F 1 6 ? 43.991 62.870 -27.406 1.00 20.35 6 GLY F CA 1
ATOM 4187 C C . GLY F 1 6 ? 43.354 61.505 -27.302 1.00 21.34 6 GLY F C 1
ATOM 4188 O O . GLY F 1 6 ? 42.367 61.235 -27.996 1.00 21.08 6 GLY F O 1
ATOM 4189 N N . PRO F 1 7 ? 43.901 60.615 -26.456 1.00 23.03 7 PRO F N 1
ATOM 4190 C CA . PRO F 1 7 ? 43.386 59.253 -26.251 1.00 24.79 7 PRO F CA 1
ATOM 4191 C C . PRO F 1 7 ? 42.210 59.243 -25.267 1.00 22.89 7 PRO F C 1
ATOM 4192 O O . PRO F 1 7 ? 42.399 59.469 -24.070 1.00 20.45 7 PRO F O 1
ATOM 4196 N N . GLU F 1 8 ? 41.011 58.976 -25.775 1.00 24.35 8 GLU F N 1
ATOM 4197 C CA . GLU F 1 8 ? 39.823 58.942 -24.937 1.00 26.91 8 GLU F CA 1
ATOM 4198 C C . GLU F 1 8 ? 39.997 57.949 -23.800 1.00 24.82 8 GLU F C 1
ATOM 4199 O O . GLU F 1 8 ? 39.546 58.183 -22.681 1.00 23.22 8 GLU F O 1
ATOM 4205 N N . GLU F 1 9 ? 40.652 56.835 -24.089 1.00 24.24 9 GLU F N 1
ATOM 4206 C CA . GLU F 1 9 ? 40.900 55.847 -23.051 1.00 24.85 9 GLU F CA 1
ATOM 4207 C C . GLU F 1 9 ? 42.263 55.204 -23.264 1.00 25.25 9 GLU F C 1
ATOM 4208 O O . GLU F 1 9 ? 42.700 54.983 -24.398 1.00 22.38 9 GLU F O 1
ATOM 4214 N N . VAL F 1 10 ? 42.952 54.951 -22.157 1.00 24.76 10 VAL F N 1
ATOM 4215 C CA . VAL F 1 10 ? 44.265 54.323 -22.192 1.00 25.12 10 VAL F CA 1
ATOM 4216 C C . VAL F 1 10 ? 44.290 53.210 -21.146 1.00 24.76 10 VAL F C 1
ATOM 4217 O O . VAL F 1 10 ? 43.898 53.407 -19.996 1.00 22.99 10 VAL F O 1
ATOM 4221 N N . ASN F 1 11 ? 44.719 52.028 -21.567 1.00 22.64 11 ASN F N 1
ATOM 4222 C CA . ASN F 1 11 ? 44.806 50.883 -20.668 1.00 25.53 11 ASN F CA 1
ATOM 4223 C C . ASN F 1 11 ? 46.256 50.430 -20.571 1.00 26.03 11 ASN F C 1
ATOM 4224 O O . ASN F 1 11 ? 47.000 50.439 -21.553 1.00 27.43 11 ASN F O 1
ATOM 4229 N N . SER F 1 12 ? 46.656 50.034 -19.373 1.00 25.12 12 SER F N 1
ATOM 4230 C CA . SER F 1 12 ? 48.015 49.583 -19.142 1.00 28.35 12 SER F CA 1
ATOM 4231 C C . SER F 1 12 ? 48.020 48.540 -18.023 1.00 29.73 12 SER F C 1
ATOM 4232 O O . SER F 1 12 ? 46.964 48.119 -17.549 1.00 28.92 12 SER F O 1
ATOM 4235 N N . VAL F 1 13 ? 49.216 48.152 -17.586 1.00 29.22 13 VAL F N 1
ATOM 4236 C CA . VAL F 1 13 ? 49.381 47.173 -16.516 1.00 28.26 13 VAL F CA 1
ATOM 4237 C C . VAL F 1 13 ? 50.249 47.761 -15.408 1.00 28.27 13 VAL F C 1
ATOM 4238 O O . VAL F 1 13 ? 51.181 48.520 -15.667 1.00 28.36 13 VAL F O 1
ATOM 4242 N N . GLU F 1 14 ? 49.928 47.406 -14.172 1.00 25.53 14 GLU F N 1
ATOM 4243 C CA . GLU F 1 14 ? 50.647 47.900 -13.012 1.00 26.00 14 GLU F CA 1
ATOM 4244 C C . GLU F 1 14 ? 52.135 47.624 -13.163 1.00 24.32 14 GLU F C 1
ATOM 4245 O O . GLU F 1 14 ? 52.543 46.484 -13.335 1.00 24.70 14 GLU F O 1
ATOM 4251 N N . GLY F 1 15 ? 52.937 48.680 -13.114 1.00 23.74 15 GLY F N 1
ATOM 4252 C CA . GLY F 1 15 ? 54.371 48.535 -13.251 1.00 20.91 15 GLY F CA 1
ATOM 4253 C C . GLY F 1 15 ? 54.897 49.051 -14.574 1.00 24.54 15 GLY F C 1
ATOM 4254 O O . GLY F 1 15 ? 56.091 49.277 -14.732 1.00 26.04 15 GLY F O 1
ATOM 4255 N N . ASN F 1 16 ? 54.007 49.247 -15.536 1.00 26.19 16 ASN F N 1
ATOM 4256 C CA . ASN F 1 16 ? 54.417 49.730 -16.846 1.00 28.67 16 ASN F CA 1
ATOM 4257 C C . ASN F 1 16 ? 54.302 51.249 -16.944 1.00 27.30 16 ASN F C 1
ATOM 4258 O O . ASN F 1 16 ? 53.911 51.927 -15.997 1.00 25.75 16 ASN F O 1
ATOM 4263 N N . SER F 1 17 ? 54.653 51.779 -18.105 1.00 27.09 17 SER F N 1
ATOM 4264 C CA . SER F 1 17 ? 54.561 53.206 -18.318 1.00 24.61 17 SER F CA 1
ATOM 4265 C C . SER F 1 17 ? 53.638 53.476 -19.500 1.00 26.02 17 SER F C 1
ATOM 4266 O O . SER F 1 17 ? 53.470 52.637 -20.388 1.00 25.52 17 SER F O 1
ATOM 4269 N N . VAL F 1 18 ? 53.014 54.647 -19.483 1.00 24.85 18 VAL F N 1
ATOM 4270 C CA . VAL F 1 18 ? 52.118 55.042 -20.541 1.00 23.44 18 VAL F CA 1
ATOM 4271 C C . VAL F 1 18 ? 52.597 56.363 -21.076 1.00 26.86 18 VAL F C 1
ATOM 4272 O O . VAL F 1 18 ? 53.217 57.145 -20.358 1.00 31.47 18 VAL F O 1
ATOM 4276 N N . SER F 1 19 ? 52.330 56.601 -22.350 1.00 26.55 19 SER F N 1
ATOM 4277 C CA . SER F 1 19 ? 52.709 57.851 -22.975 1.00 29.43 19 SER F CA 1
ATOM 4278 C C . SER F 1 19 ? 51.399 58.426 -23.490 1.00 29.94 19 SER F C 1
ATOM 4279 O O . SER F 1 19 ? 50.774 57.843 -24.378 1.00 29.83 19 SER F O 1
ATOM 4282 N N . ILE F 1 20 ? 50.971 59.548 -22.914 1.00 26.74 20 ILE F N 1
ATOM 4283 C CA . ILE F 1 20 ? 49.722 60.181 -23.334 1.00 21.60 20 ILE F CA 1
ATOM 4284 C C . ILE F 1 20 ? 50.039 61.397 -24.189 1.00 22.63 20 ILE F C 1
ATOM 4285 O O . ILE F 1 20 ? 50.654 62.344 -23.716 1.00 18.33 20 ILE F O 1
ATOM 4290 N N . THR F 1 21 ? 49.598 61.374 -25.441 1.00 25.72 21 THR F N 1
ATOM 4291 C CA . THR F 1 21 ? 49.830 62.468 -26.386 1.00 25.43 21 THR F CA 1
ATOM 4292 C C . THR F 1 21 ? 48.562 63.275 -26.662 1.00 24.45 21 THR F C 1
ATOM 4293 O O . THR F 1 21 ? 47.566 62.725 -27.144 1.00 25.78 21 THR F O 1
ATOM 4297 N N . CYS F 1 22 ? 48.601 64.574 -26.369 1.00 19.82 22 CYS F N 1
ATOM 4298 C CA . CYS F 1 22 ? 47.457 65.451 -26.616 1.00 21.28 22 CYS F CA 1
ATOM 4299 C C . CYS F 1 22 ? 47.792 66.501 -27.675 1.00 21.58 22 CYS F C 1
ATOM 4300 O O . CYS F 1 22 ? 48.884 67.069 -27.691 1.00 20.51 22 CYS F O 1
ATOM 4303 N N . TYR F 1 23 ? 46.835 66.724 -28.570 1.00 21.96 23 TYR F N 1
ATOM 4304 C CA . TYR F 1 23 ? 46.966 67.649 -29.691 1.00 23.68 23 TYR F CA 1
ATOM 4305 C C . TYR F 1 23 ? 46.229 68.948 -29.468 1.00 22.55 23 TYR F C 1
ATOM 4306 O O . TYR F 1 23 ? 45.143 68.956 -28.916 1.00 19.39 23 TYR F O 1
ATOM 4315 N N . TYR F 1 24 ? 46.815 70.040 -29.939 1.00 23.72 24 TYR F N 1
ATOM 4316 C CA . TYR F 1 24 ? 46.209 71.356 -29.808 1.00 23.00 24 TYR F CA 1
ATOM 4317 C C . TYR F 1 24 ? 46.532 72.163 -31.062 1.00 22.38 24 TYR F C 1
ATOM 4318 O O . TYR F 1 24 ? 47.510 71.870 -31.750 1.00 22.39 24 TYR F O 1
ATOM 4327 N N . PRO F 1 25 ? 45.713 73.188 -31.383 1.00 21.56 25 PRO F N 1
ATOM 4328 C CA . PRO F 1 25 ? 45.921 74.033 -32.566 1.00 23.45 25 PRO F CA 1
ATOM 4329 C C . PRO F 1 25 ? 47.276 74.730 -32.570 1.00 23.94 25 PRO F C 1
ATOM 4330 O O . PRO F 1 25 ? 47.600 75.462 -31.641 1.00 27.38 25 PRO F O 1
ATOM 4334 N N . PRO F 1 26 ? 48.077 74.523 -33.630 1.00 24.46 26 PRO F N 1
ATOM 4335 C CA . PRO F 1 26 ? 49.415 75.108 -33.801 1.00 26.64 26 PRO F CA 1
ATOM 4336 C C . PRO F 1 26 ? 49.463 76.646 -33.819 1.00 26.57 26 PRO F C 1
ATOM 4337 O O . PRO F 1 26 ? 49.785 77.244 -34.847 1.00 24.33 26 PRO F O 1
ATOM 4341 N N . THR F 1 27 ? 49.152 77.282 -32.692 1.00 26.25 27 THR F N 1
ATOM 4342 C CA . THR F 1 27 ? 49.182 78.745 -32.614 1.00 27.35 27 THR F CA 1
ATOM 4343 C C . THR F 1 27 ? 50.317 79.176 -31.697 1.00 27.69 27 THR F C 1
ATOM 4344 O O . THR F 1 27 ? 50.821 78.376 -30.912 1.00 25.22 27 THR F O 1
ATOM 4348 N N . SER F 1 28 ? 50.729 80.432 -31.799 1.00 25.38 28 SER F N 1
ATOM 4349 C CA . SER F 1 28 ? 51.794 80.912 -30.937 1.00 30.76 28 SER F CA 1
ATOM 4350 C C . SER F 1 28 ? 51.217 80.966 -29.542 1.00 29.45 28 SER F C 1
ATOM 4351 O O . SER F 1 28 ? 51.893 80.664 -28.565 1.00 31.12 28 SER F O 1
ATOM 4354 N N . VAL F 1 29 ? 49.952 81.348 -29.460 1.00 28.03 29 VAL F N 1
ATOM 4355 C CA . VAL F 1 29 ? 49.266 81.418 -28.181 1.00 32.08 29 VAL F CA 1
ATOM 4356 C C . VAL F 1 29 ? 49.409 80.077 -27.462 1.00 33.64 29 VAL F C 1
ATOM 4357 O O . VAL F 1 29 ? 49.822 80.013 -26.306 1.00 34.26 29 VAL F O 1
ATOM 4361 N N . ASN F 1 30 ? 49.072 79.003 -28.161 1.00 31.44 30 ASN F N 1
ATOM 4362 C CA . ASN F 1 30 ? 49.142 77.685 -27.570 1.00 28.66 30 ASN F CA 1
ATOM 4363 C C . ASN F 1 30 ? 50.562 77.207 -27.382 1.00 30.27 30 ASN F C 1
ATOM 4364 O O . ASN F 1 30 ? 50.874 76.514 -26.419 1.00 29.20 30 ASN F O 1
ATOM 4369 N N . ARG F 1 31 ? 51.427 77.580 -28.309 1.00 35.73 31 ARG F N 1
ATOM 4370 C CA . ARG F 1 31 ? 52.819 77.173 -28.237 1.00 39.27 31 ARG F CA 1
ATOM 4371 C C . ARG F 1 31 ? 53.429 77.693 -26.943 1.00 41.80 31 ARG F C 1
ATOM 4372 O O . ARG F 1 31 ? 54.406 77.136 -26.441 1.00 43.89 31 ARG F O 1
ATOM 4380 N N . HIS F 1 32 ? 52.834 78.750 -26.392 1.00 43.39 32 HIS F N 1
ATOM 4381 C CA . HIS F 1 32 ? 53.338 79.358 -25.162 1.00 43.63 32 HIS F CA 1
ATOM 4382 C C . HIS F 1 32 ? 52.580 78.987 -23.894 1.00 41.56 32 HIS F C 1
ATOM 4383 O O . HIS F 1 32 ? 53.189 78.837 -22.835 1.00 43.82 32 HIS F O 1
ATOM 4390 N N . THR F 1 33 ? 51.260 78.843 -24.001 1.00 38.60 33 THR F N 1
ATOM 4391 C CA . THR F 1 33 ? 50.421 78.538 -22.843 1.00 36.07 33 THR F CA 1
ATOM 4392 C C . THR F 1 33 ? 50.811 77.320 -22.027 1.00 32.48 33 THR F C 1
ATOM 4393 O O . THR F 1 33 ? 51.366 76.349 -22.536 1.00 32.97 33 THR F O 1
ATOM 4397 N N . ARG F 1 34 ? 50.509 77.406 -20.741 1.00 29.57 34 ARG F N 1
ATOM 4398 C CA . ARG F 1 34 ? 50.763 76.341 -19.795 1.00 25.83 34 ARG F CA 1
ATOM 4399 C C . ARG F 1 34 ? 50.002 75.106 -20.278 1.00 25.63 34 ARG F C 1
ATOM 4400 O O . ARG F 1 34 ? 48.850 75.203 -20.704 1.00 26.23 34 ARG F O 1
ATOM 4408 N N . LYS F 1 35 ? 50.670 73.958 -20.256 1.00 24.71 35 LYS F N 1
ATOM 4409 C CA . LYS F 1 35 ? 50.065 72.689 -20.650 1.00 22.92 35 LYS F CA 1
ATOM 4410 C C . LYS F 1 35 ? 49.926 71.935 -19.335 1.00 22.14 35 LYS F C 1
ATOM 4411 O O . LYS F 1 35 ? 50.818 72.001 -18.498 1.00 19.56 35 LYS F O 1
ATOM 4417 N N . TYR F 1 36 ? 48.828 71.216 -19.140 1.00 20.97 36 TYR F N 1
ATOM 4418 C CA . TYR F 1 36 ? 48.656 70.500 -17.886 1.00 22.32 36 TYR F CA 1
ATOM 4419 C C . TYR F 1 36 ? 48.024 69.127 -18.020 1.00 23.01 36 TYR F C 1
ATOM 4420 O O . TYR F 1 36 ? 47.389 68.809 -19.024 1.00 25.53 36 TYR F O 1
ATOM 4429 N N . TRP F 1 37 ? 48.219 68.326 -16.976 1.00 22.15 37 TRP F N 1
ATOM 4430 C CA . TRP F 1 37 ? 47.673 66.981 -16.856 1.00 21.20 37 TRP F CA 1
ATOM 4431 C C . TRP F 1 37 ? 47.131 66.919 -15.429 1.00 24.97 37 TRP F C 1
ATOM 4432 O O . TRP F 1 37 ? 47.884 67.037 -14.456 1.00 24.19 37 TRP F O 1
ATOM 4443 N N . CYS F 1 38 ? 45.820 66.764 -15.301 1.00 26.46 38 CYS F N 1
ATOM 4444 C CA . CYS F 1 38 ? 45.216 66.712 -13.985 1.00 28.70 38 CYS F CA 1
ATOM 4445 C C . CYS F 1 38 ? 44.264 65.538 -13.821 1.00 27.71 38 CYS F C 1
ATOM 4446 O O . CYS F 1 38 ? 43.807 64.946 -14.800 1.00 25.96 38 CYS F O 1
ATOM 4449 N N . ARG F 1 39 ? 43.980 65.207 -12.566 1.00 26.96 39 ARG F N 1
ATOM 4450 C CA . ARG F 1 39 ? 43.086 64.112 -12.249 1.00 28.89 39 ARG F CA 1
ATOM 4451 C C . ARG F 1 39 ? 41.748 64.623 -11.737 1.00 28.39 39 ARG F C 1
ATOM 4452 O O . ARG F 1 39 ? 41.696 65.522 -10.895 1.00 29.58 39 ARG F O 1
ATOM 4460 N N . GLN F 1 40 ? 40.668 64.046 -12.254 1.00 28.99 40 GLN F N 1
ATOM 4461 C CA . GLN F 1 40 ? 39.318 64.421 -11.843 1.00 30.90 40 GLN F CA 1
ATOM 4462 C C . GLN F 1 40 ? 38.993 63.733 -10.525 1.00 30.92 40 GLN F C 1
ATOM 4463 O O . GLN F 1 40 ? 39.014 62.504 -10.453 1.00 29.51 40 GLN F O 1
ATOM 4469 N N . GLY F 1 41 ? 38.689 64.513 -9.490 1.00 33.73 41 GLY F N 1
ATOM 4470 C CA . GLY F 1 41 ? 38.334 63.925 -8.208 1.00 33.42 41 GLY F CA 1
ATOM 4471 C C . GLY F 1 41 ? 36.886 63.468 -8.275 1.00 35.56 41 GLY F C 1
ATOM 4472 O O . GLY F 1 41 ? 36.114 63.968 -9.096 1.00 34.72 41 GLY F O 1
ATOM 4473 N N . ALA F 1 42 ? 36.504 62.512 -7.436 1.00 38.77 42 ALA F N 1
ATOM 4474 C CA . ALA F 1 42 ? 35.123 62.028 -7.441 1.00 41.50 42 ALA F CA 1
ATOM 4475 C C . ALA F 1 42 ? 34.205 63.179 -7.053 1.00 43.30 42 ALA F C 1
ATOM 4476 O O . ALA F 1 42 ? 33.023 63.182 -7.394 1.00 39.40 42 ALA F O 1
ATOM 4478 N N . ARG F 1 43 ? 34.776 64.153 -6.343 1.00 46.87 43 ARG F N 1
ATOM 4479 C CA . ARG F 1 43 ? 34.057 65.338 -5.876 1.00 49.20 43 ARG F CA 1
ATOM 4480 C C . ARG F 1 43 ? 33.682 66.264 -7.034 1.00 49.31 43 ARG F C 1
ATOM 4481 O O . ARG F 1 43 ? 32.590 66.833 -7.054 1.00 50.33 43 ARG F O 1
ATOM 4483 N N . GLY F 1 44 ? 34.591 66.426 -7.991 1.00 49.14 44 GLY F N 1
ATOM 4484 C CA . GLY F 1 44 ? 34.292 67.271 -9.128 1.00 48.21 44 GLY F CA 1
ATOM 4485 C C . GLY F 1 44 ? 35.348 68.272 -9.551 1.00 48.60 44 GLY F C 1
ATOM 4486 O O . GLY F 1 44 ? 35.057 69.185 -10.327 1.00 51.71 44 GLY F O 1
ATOM 4487 N N . GLY F 1 45 ? 36.571 68.127 -9.063 1.00 47.88 45 GLY F N 1
ATOM 4488 C CA . GLY F 1 45 ? 37.600 69.068 -9.467 1.00 47.20 45 GLY F CA 1
ATOM 4489 C C . GLY F 1 45 ? 38.731 68.381 -10.199 1.00 45.84 45 GLY F C 1
ATOM 4490 O O . GLY F 1 45 ? 38.812 67.157 -10.187 1.00 49.99 45 GLY F O 1
ATOM 4491 N N . CYS F 1 46 ? 39.596 69.150 -10.852 1.00 43.42 46 CYS F N 1
ATOM 4492 C CA . CYS F 1 46 ? 40.730 68.555 -11.547 1.00 41.05 46 CYS F CA 1
ATOM 4493 C C . CYS F 1 46 ? 42.012 69.062 -10.892 1.00 37.01 46 CYS F C 1
ATOM 4494 O O . CYS F 1 46 ? 42.356 70.245 -10.990 1.00 32.04 46 CYS F O 1
ATOM 4497 N N . ILE F 1 47 ? 42.697 68.145 -10.214 1.00 33.50 47 ILE F N 1
ATOM 4498 C CA . ILE F 1 47 ? 43.940 68.442 -9.507 1.00 33.45 47 ILE F CA 1
ATOM 4499 C C . ILE F 1 47 ? 45.164 68.273 -10.403 1.00 30.99 47 ILE F C 1
ATOM 4500 O O . ILE F 1 47 ? 45.436 67.175 -10.890 1.00 29.50 47 ILE F O 1
ATOM 4505 N N . THR F 1 48 ? 45.921 69.349 -10.596 1.00 27.87 48 THR F N 1
ATOM 4506 C CA . THR F 1 48 ? 47.105 69.275 -11.438 1.00 25.90 48 THR F CA 1
ATOM 4507 C C . THR F 1 48 ? 48.134 68.287 -10.892 1.00 24.84 48 THR F C 1
ATOM 4508 O O . THR F 1 48 ? 48.480 68.306 -9.710 1.00 27.64 48 THR F O 1
ATOM 4512 N N . LEU F 1 49 ? 48.608 67.408 -11.767 1.00 24.58 49 LEU F N 1
ATOM 4513 C CA . LEU F 1 49 ? 49.610 66.417 -11.397 1.00 25.63 49 LEU F CA 1
ATOM 4514 C C . LEU F 1 49 ? 50.972 66.842 -11.934 1.00 24.83 49 LEU F C 1
ATOM 4515 O O . LEU F 1 49 ? 52.007 66.607 -11.305 1.00 22.80 49 LEU F O 1
ATOM 4520 N N . ILE F 1 50 ? 50.959 67.479 -13.100 1.00 26.56 50 ILE F N 1
ATOM 4521 C CA . ILE F 1 50 ? 52.182 67.961 -13.719 1.00 27.82 50 ILE F CA 1
ATOM 4522 C C . ILE F 1 50 ? 51.832 68.995 -14.796 1.00 28.34 50 ILE F C 1
ATOM 4523 O O . ILE F 1 50 ? 50.833 68.852 -15.501 1.00 27.54 50 ILE F O 1
ATOM 4528 N N . SER F 1 51 ? 52.629 70.058 -14.882 1.00 28.45 51 SER F N 1
ATOM 4529 C CA . SER F 1 51 ? 52.398 71.115 -15.863 1.00 30.84 51 SER F CA 1
ATOM 4530 C C . SER F 1 51 ? 53.706 71.503 -16.548 1.00 29.59 51 SER F C 1
ATOM 4531 O O . SER F 1 51 ? 54.791 71.149 -16.089 1.00 27.30 51 SER F O 1
ATOM 4534 N N . SER F 1 52 ? 53.597 72.227 -17.651 1.00 26.68 52 SER F N 1
ATOM 4535 C CA . SER F 1 52 ? 54.773 72.655 -18.372 1.00 27.74 52 SER F CA 1
ATOM 4536 C C . SER F 1 52 ? 55.446 73.806 -17.620 1.00 31.34 52 SER F C 1
ATOM 4537 O O . SER F 1 52 ? 56.562 74.207 -17.962 1.00 30.89 52 SER F O 1
ATOM 4540 N N . GLU F 1 53 ? 54.768 74.323 -16.593 1.00 34.07 53 GLU F N 1
ATOM 4541 C CA . GLU F 1 53 ? 55.296 75.428 -15.789 1.00 36.07 53 GLU F CA 1
ATOM 4542 C C . GLU F 1 53 ? 56.443 74.952 -14.920 1.00 36.85 53 GLU F C 1
ATOM 4543 O O . GLU F 1 53 ? 57.268 75.750 -14.480 1.00 36.02 53 GLU F O 1
ATOM 4549 N N . GLY F 1 54 ? 56.481 73.648 -14.662 1.00 34.40 54 GLY F N 1
ATOM 4550 C CA . GLY F 1 54 ? 57.541 73.094 -13.844 1.00 34.20 54 GLY F CA 1
ATOM 4551 C C . GLY F 1 54 ? 56.998 72.368 -12.635 1.00 32.83 54 GLY F C 1
ATOM 4552 O O . GLY F 1 54 ? 57.690 71.554 -12.027 1.00 34.09 54 GLY F O 1
ATOM 4553 N N . TYR F 1 55 ? 55.752 72.666 -12.286 1.00 31.84 55 TYR F N 1
ATOM 4554 C CA . TYR F 1 55 ? 55.119 72.026 -11.148 1.00 32.42 55 TYR F CA 1
ATOM 4555 C C . TYR F 1 55 ? 54.992 70.528 -11.389 1.00 35.23 55 TYR F C 1
ATOM 4556 O O . TYR F 1 55 ? 54.699 70.085 -12.508 1.00 33.97 55 TYR F O 1
ATOM 4565 N N . VAL F 1 56 ? 55.209 69.747 -10.338 1.00 32.64 56 VAL F N 1
ATOM 4566 C CA . VAL F 1 56 ? 55.088 68.303 -10.447 1.00 35.44 56 VAL F CA 1
ATOM 4567 C C . VAL F 1 56 ? 54.568 67.735 -9.138 1.00 34.85 56 VAL F C 1
ATOM 4568 O O . VAL F 1 56 ? 55.146 67.944 -8.078 1.00 37.10 56 VAL F O 1
ATOM 4572 N N . SER F 1 57 ? 53.449 67.032 -9.224 1.00 35.46 57 SER F N 1
ATOM 4573 C CA . SER F 1 57 ? 52.837 66.420 -8.063 1.00 35.14 57 SER F CA 1
ATOM 4574 C C . SER F 1 57 ? 53.879 65.605 -7.309 1.00 38.57 57 SER F C 1
ATOM 4575 O O . SER F 1 57 ? 54.838 65.108 -7.899 1.00 38.07 57 SER F O 1
ATOM 4578 N N . SER F 1 58 ? 53.685 65.475 -6.002 1.00 42.46 58 SER F N 1
ATOM 4579 C CA . SER F 1 58 ? 54.598 64.720 -5.153 1.00 44.92 58 SER F CA 1
ATOM 4580 C C . SER F 1 58 ? 54.579 63.233 -5.512 1.00 43.77 58 SER F C 1
ATOM 4581 O O . SER F 1 58 ? 55.589 62.539 -5.401 1.00 43.89 58 SER F O 1
ATOM 4584 N N . LYS F 1 59 ? 53.421 62.752 -5.947 1.00 42.46 59 LYS F N 1
ATOM 4585 C CA . LYS F 1 59 ? 53.263 61.356 -6.335 1.00 42.10 59 LYS F CA 1
ATOM 4586 C C . LYS F 1 59 ? 53.844 61.081 -7.739 1.00 40.05 59 LYS F C 1
ATOM 4587 O O . LYS F 1 59 ? 54.082 59.929 -8.107 1.00 40.49 59 LYS F O 1
ATOM 4589 N N . TYR F 1 60 ? 54.077 62.140 -8.512 1.00 36.15 60 TYR F N 1
ATOM 4590 C CA . TYR F 1 60 ? 54.614 62.002 -9.863 1.00 32.18 60 TYR F CA 1
ATOM 4591 C C . TYR F 1 60 ? 56.095 62.287 -9.944 1.00 31.80 60 TYR F C 1
ATOM 4592 O O . TYR F 1 60 ? 56.693 62.138 -11.011 1.00 27.92 60 TYR F O 1
ATOM 4601 N N . ALA F 1 61 ? 56.685 62.706 -8.828 1.00 29.64 61 ALA F N 1
ATOM 4602 C CA . ALA F 1 61 ? 58.105 63.035 -8.797 1.00 28.48 61 ALA F CA 1
ATOM 4603 C C . ALA F 1 61 ? 59.005 61.879 -9.209 1.00 27.89 61 ALA F C 1
ATOM 4604 O O . ALA F 1 61 ? 58.873 60.768 -8.710 1.00 27.78 61 ALA F O 1
ATOM 4606 N N . GLY F 1 62 ? 59.919 62.159 -10.134 1.00 28.71 62 GLY F N 1
ATOM 4607 C CA . GLY F 1 62 ? 60.847 61.148 -10.601 1.00 32.42 62 GLY F CA 1
ATOM 4608 C C . GLY F 1 62 ? 60.233 59.882 -11.171 1.00 34.86 62 GLY F C 1
ATOM 4609 O O . GLY F 1 62 ? 60.683 58.781 -10.852 1.00 37.27 62 GLY F O 1
ATOM 4610 N N . ARG F 1 63 ? 59.201 60.032 -12.001 1.00 34.51 63 ARG F N 1
ATOM 4611 C CA . ARG F 1 63 ? 58.534 58.895 -12.645 1.00 32.49 63 ARG F CA 1
ATOM 4612 C C . ARG F 1 63 ? 57.478 59.437 -13.582 1.00 32.78 63 ARG F C 1
ATOM 4613 O O . ARG F 1 63 ? 56.468 58.783 -13.838 1.00 34.81 63 ARG F O 1
ATOM 4621 N N . ALA F 1 64 ? 57.722 60.646 -14.078 1.00 31.71 64 ALA F N 1
ATOM 4622 C CA . ALA F 1 64 ? 56.809 61.324 -14.986 1.00 31.52 64 ALA F CA 1
ATOM 4623 C C . ALA F 1 64 ? 57.426 62.637 -15.447 1.00 33.25 64 ALA F C 1
ATOM 4624 O O . ALA F 1 64 ? 58.130 63.312 -14.691 1.00 32.11 64 ALA F O 1
ATOM 4626 N N . ASN F 1 65 ? 57.152 62.992 -16.695 1.00 34.36 65 ASN F N 1
ATOM 4627 C CA . ASN F 1 65 ? 57.662 64.225 -17.269 1.00 31.88 65 ASN F CA 1
ATOM 4628 C C . ASN F 1 65 ? 56.693 64.675 -18.343 1.00 30.77 65 ASN F C 1
ATOM 4629 O O . ASN F 1 65 ? 56.015 63.854 -18.965 1.00 29.33 65 ASN F O 1
ATOM 4634 N N . LEU F 1 66 ? 56.606 65.982 -18.541 1.00 28.21 66 LEU F N 1
ATOM 4635 C CA . LEU F 1 66 ? 55.733 66.522 -19.566 1.00 29.39 66 LEU F CA 1
ATOM 4636 C C . LEU F 1 66 ? 56.676 67.198 -20.556 1.00 32.39 66 LEU F C 1
ATOM 4637 O O . LEU F 1 66 ? 57.684 67.785 -20.156 1.00 36.79 66 LEU F O 1
ATOM 4642 N N . THR F 1 67 ? 56.362 67.096 -21.844 1.00 32.13 67 THR F N 1
ATOM 4643 C CA . THR F 1 67 ? 57.211 67.654 -22.884 1.00 30.92 67 THR F CA 1
ATOM 4644 C C . THR F 1 67 ? 56.395 68.260 -24.028 1.00 34.78 67 THR F C 1
ATOM 4645 O O . THR F 1 67 ? 55.550 67.581 -24.622 1.00 35.39 67 THR F O 1
ATOM 4649 N N . ASN F 1 68 ? 56.657 69.531 -24.337 1.00 33.71 68 ASN F N 1
ATOM 4650 C CA . ASN F 1 68 ? 55.942 70.229 -25.406 1.00 33.61 68 ASN F CA 1
ATOM 4651 C C . ASN F 1 68 ? 56.667 70.100 -26.749 1.00 33.32 68 ASN F C 1
ATOM 4652 O O . ASN F 1 68 ? 57.887 70.250 -26.821 1.00 34.59 68 ASN F O 1
ATOM 4657 N N . PHE F 1 69 ? 55.901 69.815 -27.801 1.00 30.80 69 PHE F N 1
ATOM 4658 C CA . PHE F 1 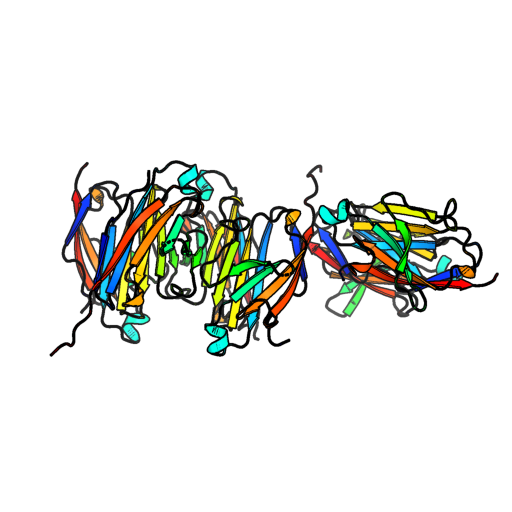69 ? 56.421 69.686 -29.156 1.00 28.14 69 PHE F CA 1
ATOM 4659 C C . PHE F 1 69 ? 55.666 70.681 -30.038 1.00 28.77 69 PHE F C 1
ATOM 4660 O O . PHE F 1 69 ? 54.784 70.291 -30.798 1.00 29.75 69 PHE F O 1
ATOM 4668 N N . PRO F 1 70 ? 56.011 71.979 -29.951 1.00 29.64 70 PRO F N 1
ATOM 4669 C CA . PRO F 1 70 ? 55.374 73.050 -30.727 1.00 32.15 70 PRO F CA 1
ATOM 4670 C C . PRO F 1 70 ? 55.308 72.790 -32.233 1.00 35.26 70 PRO F C 1
ATOM 4671 O O . PRO F 1 70 ? 54.478 73.377 -32.928 1.00 37.87 70 PRO F O 1
ATOM 4675 N N . GLU F 1 71 ? 56.187 71.924 -32.736 1.00 39.08 71 GLU F N 1
ATOM 4676 C CA . GLU F 1 71 ? 56.219 71.592 -34.164 1.00 41.11 71 GLU F CA 1
ATOM 4677 C C . GLU F 1 71 ? 54.987 70.770 -34.565 1.00 40.90 71 GLU F C 1
ATOM 4678 O O . GLU F 1 71 ? 54.365 71.022 -35.601 1.00 41.01 71 GLU F O 1
ATOM 4684 N N . ASN F 1 72 ? 54.664 69.784 -33.729 1.00 40.84 72 ASN F N 1
ATOM 4685 C CA . ASN F 1 72 ? 53.528 68.886 -33.924 1.00 35.75 72 ASN F CA 1
ATOM 4686 C C . ASN F 1 72 ? 52.223 69.512 -33.466 1.00 32.94 72 ASN F C 1
ATOM 4687 O O . ASN F 1 72 ? 51.154 69.183 -33.977 1.00 31.53 72 ASN F O 1
ATOM 4692 N N . GLY F 1 73 ? 52.320 70.403 -32.486 1.00 30.68 73 GLY F N 1
ATOM 4693 C CA . GLY F 1 73 ? 51.131 71.001 -31.913 1.00 27.50 73 GLY F CA 1
ATOM 4694 C C . GLY F 1 73 ? 50.682 69.950 -30.909 1.00 25.14 73 GLY F C 1
ATOM 4695 O O . GLY F 1 73 ? 49.503 69.597 -30.830 1.00 23.31 73 GLY F O 1
ATOM 4696 N N . THR F 1 74 ? 51.644 69.447 -30.134 1.00 26.24 74 THR F N 1
ATOM 4697 C CA . THR F 1 74 ? 51.369 68.398 -29.165 1.00 24.39 74 THR F CA 1
ATOM 4698 C C . THR F 1 74 ? 52.277 68.436 -27.951 1.00 23.88 74 THR F C 1
ATOM 4699 O O . THR F 1 74 ? 53.302 69.108 -27.949 1.00 23.10 74 THR F O 1
ATOM 4703 N N . PHE F 1 75 ? 51.864 67.727 -26.907 1.00 25.50 75 PHE F N 1
ATOM 4704 C CA . PHE F 1 75 ? 52.669 67.584 -25.712 1.00 25.56 75 PHE F CA 1
ATOM 4705 C C . PHE F 1 75 ? 52.423 66.170 -25.205 1.00 27.07 75 PHE F C 1
ATOM 4706 O O . PHE F 1 75 ? 51.333 65.611 -25.397 1.00 25.98 75 PHE F O 1
ATOM 4714 N N . VAL F 1 76 ? 53.458 65.582 -24.608 1.00 27.33 76 VAL F N 1
ATOM 4715 C CA . VAL F 1 76 ? 53.391 64.211 -24.120 1.00 26.65 76 VAL F CA 1
ATOM 4716 C C . VAL F 1 76 ? 53.637 64.074 -22.635 1.00 24.64 76 VAL F C 1
ATOM 4717 O O . VAL F 1 76 ? 54.566 64.659 -22.093 1.00 23.59 76 VAL F O 1
ATOM 4721 N N . VAL F 1 77 ? 52.787 63.295 -21.983 1.00 26.66 77 VAL F N 1
ATOM 4722 C CA . VAL F 1 77 ? 52.932 63.042 -20.561 1.00 27.79 77 VAL F CA 1
ATOM 4723 C C . VAL F 1 77 ? 53.352 61.579 -20.432 1.00 27.16 77 VAL F C 1
ATOM 4724 O O . VAL F 1 77 ? 52.648 60.674 -20.879 1.00 27.05 77 VAL F O 1
ATOM 4728 N N . ASN F 1 78 ? 54.525 61.355 -19.863 1.00 25.69 78 ASN F N 1
ATOM 4729 C CA . ASN F 1 78 ? 54.992 60.001 -19.670 1.00 29.17 78 ASN F CA 1
ATOM 4730 C C . ASN F 1 78 ? 54.860 59.694 -18.192 1.00 31.48 78 ASN F C 1
ATOM 4731 O O . ASN F 1 78 ? 55.273 60.487 -17.334 1.00 32.58 78 ASN F O 1
ATOM 4736 N N . ILE F 1 79 ? 54.249 58.555 -17.896 1.00 29.39 79 ILE F N 1
ATOM 4737 C CA . ILE F 1 79 ? 54.053 58.142 -16.517 1.00 28.22 79 ILE F CA 1
ATOM 4738 C C . ILE F 1 79 ? 54.602 56.739 -16.369 1.00 27.84 79 ILE F C 1
ATOM 4739 O O . ILE F 1 79 ? 54.175 55.825 -17.061 1.00 26.73 79 ILE F O 1
ATOM 4744 N N . ALA F 1 80 ? 55.575 56.579 -15.484 1.00 27.65 80 ALA F N 1
ATOM 4745 C CA . ALA F 1 80 ? 56.188 55.279 -15.265 1.00 26.67 80 ALA F CA 1
ATOM 4746 C C . ALA F 1 80 ? 55.766 54.741 -13.906 1.00 27.09 80 ALA F C 1
ATOM 4747 O O . ALA F 1 80 ? 55.139 55.450 -13.127 1.00 27.16 80 ALA F O 1
ATOM 4749 N N . GLN F 1 81 ? 56.090 53.483 -13.630 1.00 28.34 81 GLN F N 1
ATOM 4750 C CA . GLN F 1 81 ? 55.753 52.886 -12.344 1.00 32.91 81 GLN F CA 1
ATOM 4751 C C . GLN F 1 81 ? 54.253 52.985 -12.037 1.00 32.55 81 GLN F C 1
ATOM 4752 O O . GLN F 1 81 ? 53.844 53.363 -10.932 1.00 31.11 81 GLN F O 1
ATOM 4758 N N . LEU F 1 82 ? 53.436 52.636 -13.024 1.00 29.38 82 LEU F N 1
ATOM 4759 C CA . LEU F 1 82 ? 51.997 52.689 -12.853 1.00 29.12 82 LEU F CA 1
ATOM 4760 C C . LEU F 1 82 ? 51.512 51.718 -11.790 1.00 30.54 82 LEU F C 1
ATOM 4761 O O . LEU F 1 82 ? 51.962 50.572 -11.723 1.00 28.19 82 LEU F O 1
ATOM 4766 N N . SER F 1 83 ? 50.590 52.190 -10.956 1.00 30.19 83 SER F N 1
ATOM 4767 C CA . SER F 1 83 ? 50.012 51.360 -9.913 1.00 30.42 83 SER F CA 1
ATOM 4768 C C . SER F 1 83 ? 48.509 51.320 -10.163 1.00 31.56 83 SER F C 1
ATOM 4769 O O . SER F 1 83 ? 47.989 52.069 -10.989 1.00 30.70 83 SER F O 1
ATOM 4772 N N . GLN F 1 84 ? 47.813 50.438 -9.461 1.00 32.68 84 GLN F N 1
ATOM 4773 C CA . GLN F 1 84 ? 46.371 50.319 -9.614 1.00 32.96 84 GLN F CA 1
ATOM 4774 C C . GLN F 1 84 ? 45.714 51.662 -9.326 1.00 31.52 84 GLN F C 1
ATOM 4775 O O . GLN F 1 84 ? 44.739 52.043 -9.972 1.00 30.22 84 GLN F O 1
ATOM 4781 N N . ASP F 1 85 ? 46.273 52.366 -8.346 1.00 31.76 85 ASP F N 1
ATOM 4782 C CA . ASP F 1 85 ? 45.790 53.673 -7.910 1.00 31.42 85 ASP F CA 1
ATOM 4783 C C . ASP F 1 85 ? 45.743 54.715 -8.999 1.00 28.08 85 ASP F C 1
ATOM 4784 O O . ASP F 1 85 ? 45.023 55.701 -8.883 1.00 27.21 85 ASP F O 1
ATOM 4789 N N . ASP F 1 86 ? 46.534 54.506 -10.042 1.00 27.49 86 ASP F N 1
ATOM 4790 C CA . ASP F 1 86 ? 46.560 55.419 -11.167 1.00 26.21 86 ASP F CA 1
ATOM 4791 C C . ASP F 1 86 ? 45.289 55.325 -12.018 1.00 25.00 86 ASP F C 1
ATOM 4792 O O . ASP F 1 86 ? 44.988 56.226 -12.797 1.00 26.74 86 ASP F O 1
ATOM 4797 N N . SER F 1 87 ? 44.534 54.247 -11.867 1.00 24.26 87 SER F N 1
ATOM 4798 C CA . SER F 1 87 ? 43.313 54.102 -12.639 1.00 23.43 87 SER F CA 1
ATOM 4799 C C . SER F 1 87 ? 42.392 55.256 -12.280 1.00 24.63 87 SER F C 1
ATOM 4800 O O . SER F 1 87 ? 42.201 55.565 -11.107 1.00 27.03 87 SER F O 1
ATOM 4803 N N . GLY F 1 88 ? 41.834 55.911 -13.287 1.00 25.32 88 GLY F N 1
ATOM 4804 C CA . GLY F 1 88 ? 40.941 57.019 -13.022 1.00 24.71 88 GLY F CA 1
ATOM 4805 C C . GLY F 1 88 ? 40.699 57.911 -14.227 1.00 25.71 88 GLY F C 1
ATOM 4806 O O . GLY F 1 88 ? 41.042 57.566 -15.359 1.00 23.46 88 GLY F O 1
ATOM 4807 N N . ARG F 1 89 ? 40.099 59.066 -13.977 1.00 22.56 89 ARG F N 1
ATOM 4808 C CA . ARG F 1 89 ? 39.815 60.007 -15.041 1.00 23.20 89 ARG F CA 1
ATOM 4809 C C . ARG F 1 89 ? 40.716 61.227 -14.916 1.00 23.47 89 ARG F C 1
ATOM 4810 O O . ARG F 1 89 ? 40.914 61.770 -13.825 1.00 20.77 89 ARG F O 1
ATOM 4818 N N . TYR F 1 90 ? 41.276 61.636 -16.049 1.00 19.95 90 TYR F N 1
ATOM 4819 C CA . TYR F 1 90 ? 42.179 62.769 -16.094 1.00 19.79 90 TYR F CA 1
ATOM 4820 C C . TYR F 1 90 ? 41.806 63.682 -17.242 1.00 22.43 90 TYR F C 1
ATOM 4821 O O . TYR F 1 90 ? 40.863 63.417 -17.996 1.00 21.83 90 TYR F O 1
ATOM 4830 N N . LYS F 1 91 ? 42.565 64.763 -17.366 1.00 24.80 91 LYS F N 1
ATOM 4831 C CA . LYS F 1 91 ? 42.372 65.735 -18.431 1.00 23.51 91 LYS F CA 1
ATOM 4832 C C . LYS F 1 91 ? 43.709 66.341 -18.799 1.00 24.00 91 LYS F C 1
ATOM 4833 O O . LYS F 1 91 ? 44.563 66.571 -17.935 1.00 21.08 91 LYS F O 1
ATOM 4839 N N . CYS F 1 92 ? 43.889 66.583 -20.089 1.00 22.98 92 CYS F N 1
ATOM 4840 C CA . CYS F 1 92 ? 45.087 67.250 -20.571 1.00 24.56 92 CYS F CA 1
ATOM 4841 C C . CYS F 1 92 ? 44.503 68.523 -21.158 1.00 22.55 92 CYS F C 1
ATOM 4842 O O . CYS F 1 92 ? 43.438 68.488 -21.775 1.00 19.95 92 CYS F O 1
ATOM 4845 N N . GLY F 1 93 ? 45.164 69.652 -20.940 1.00 23.99 93 GLY F N 1
ATOM 4846 C CA . GLY F 1 93 ? 44.632 70.890 -21.472 1.00 22.53 93 GLY F CA 1
ATOM 4847 C C . GLY F 1 93 ? 45.646 72.006 -21.534 1.00 23.75 93 GLY F C 1
ATOM 4848 O O . GLY F 1 93 ? 46.817 71.808 -21.201 1.00 21.56 93 GLY F O 1
ATOM 4849 N N . LEU F 1 94 ? 45.181 73.176 -21.970 1.00 24.91 94 LEU F N 1
ATOM 4850 C CA . LEU F 1 94 ? 46.010 74.370 -22.099 1.00 27.36 94 LEU F CA 1
ATOM 4851 C C . LEU F 1 94 ? 45.439 75.495 -21.237 1.00 30.83 94 LEU F C 1
ATOM 4852 O O . LEU F 1 94 ? 44.241 75.527 -20.953 1.00 31.10 94 LEU F O 1
ATOM 4857 N N . GLY F 1 95 ? 46.303 76.431 -20.855 1.00 34.79 95 GLY F N 1
ATOM 4858 C CA . GLY F 1 95 ? 45.873 77.559 -20.052 1.00 36.55 95 GLY F CA 1
ATOM 4859 C C . GLY F 1 95 ? 45.452 77.179 -18.650 1.00 40.58 95 GLY F C 1
ATOM 4860 O O . GLY F 1 95 ? 45.780 76.097 -18.166 1.00 41.41 95 GLY F O 1
ATOM 4861 N N . ILE F 1 96 ? 44.732 78.090 -17.998 1.00 45.10 96 ILE F N 1
ATOM 4862 C CA . ILE F 1 96 ? 44.233 77.888 -16.640 1.00 46.59 96 ILE F CA 1
ATOM 4863 C C . ILE F 1 96 ? 43.249 76.730 -16.659 1.00 47.77 96 ILE F C 1
ATOM 4864 O O . ILE F 1 96 ? 42.461 76.605 -17.599 1.00 50.42 96 ILE F O 1
ATOM 4869 N N . ASN F 1 97 ? 43.285 75.891 -15.630 1.00 46.99 97 ASN F N 1
ATOM 4870 C CA . ASN F 1 97 ? 42.383 74.751 -15.575 1.00 47.95 97 ASN F CA 1
ATOM 4871 C C . ASN F 1 97 ? 40.917 75.162 -15.636 1.00 50.35 97 ASN F C 1
ATOM 4872 O O . ASN F 1 97 ? 40.028 74.309 -15.599 1.00 52.34 97 ASN F O 1
ATOM 4877 N N . SER F 1 98 ? 40.664 76.465 -15.745 1.00 51.77 98 SER F N 1
ATOM 4878 C CA . SER F 1 98 ? 39.293 76.968 -15.797 1.00 52.11 98 SER F CA 1
ATOM 4879 C C . SER F 1 98 ? 38.975 77.772 -17.065 1.00 50.80 98 SER F C 1
ATOM 4880 O O . SER F 1 98 ? 38.849 79.001 -17.036 1.00 50.50 98 SER F O 1
ATOM 4883 N N . ARG F 1 99 ? 38.844 77.056 -18.176 1.00 48.93 99 ARG F N 1
ATOM 4884 C CA . ARG F 1 99 ? 38.535 77.651 -19.474 1.00 46.76 99 ARG F CA 1
ATOM 4885 C C . ARG F 1 99 ? 38.098 76.528 -20.414 1.00 44.29 99 ARG F C 1
ATOM 4886 O O . ARG F 1 99 ? 37.901 76.745 -21.610 1.00 46.26 99 ARG F O 1
ATOM 4888 N N . GLY F 1 100 ? 37.963 75.328 -19.850 1.00 39.62 100 GLY F N 1
ATOM 4889 C CA . GLY F 1 100 ? 37.537 74.163 -20.608 1.00 36.39 100 GLY F CA 1
ATOM 4890 C C . GLY F 1 100 ? 38.450 73.611 -21.693 1.00 32.48 100 GLY F C 1
ATOM 4891 O O . GLY F 1 100 ? 38.248 72.493 -22.149 1.00 34.29 100 GLY F O 1
ATOM 4892 N N . LEU F 1 101 ? 39.445 74.379 -22.117 1.00 32.76 101 LEU F N 1
ATOM 4893 C CA . LEU F 1 101 ? 40.366 73.937 -23.166 1.00 29.51 101 LEU F CA 1
ATOM 4894 C C . LEU F 1 101 ? 41.097 72.677 -22.735 1.00 28.15 101 LEU F C 1
ATOM 4895 O O . LEU F 1 101 ? 42.261 72.723 -22.336 1.00 24.59 101 LEU F O 1
ATOM 4900 N N . SER F 1 102 ? 40.415 71.544 -22.827 1.00 24.60 102 SER F N 1
ATOM 4901 C CA . SER F 1 102 ? 41.019 70.296 -22.395 1.00 24.66 102 SER F CA 1
ATOM 4902 C C . SER F 1 102 ? 40.383 69.065 -23.023 1.00 22.88 102 SER F C 1
ATOM 4903 O O . SER F 1 102 ? 39.375 69.150 -23.731 1.00 20.86 102 SER F O 1
ATOM 4906 N N . PHE F 1 103 ? 40.980 67.915 -22.728 1.00 23.04 103 PHE F N 1
ATOM 4907 C CA . PHE F 1 103 ? 40.509 66.641 -23.242 1.00 20.77 103 PHE F CA 1
ATOM 4908 C C . PHE F 1 103 ? 40.459 65.600 -22.126 1.00 20.21 103 PHE F C 1
ATOM 4909 O O . PHE F 1 103 ? 41.413 65.456 -21.366 1.00 19.70 103 PHE F O 1
ATOM 4917 N N . ASP F 1 104 ? 39.347 64.875 -22.047 1.00 20.25 104 ASP F N 1
ATOM 4918 C CA . ASP F 1 104 ? 39.144 63.849 -21.029 1.00 23.13 104 ASP F CA 1
ATOM 4919 C C . ASP F 1 104 ? 39.826 62.544 -21.387 1.00 24.14 104 ASP F C 1
ATOM 4920 O O . ASP F 1 104 ? 39.611 61.985 -22.461 1.00 24.06 104 ASP F O 1
ATOM 4925 N N . VAL F 1 105 ? 40.642 62.051 -20.468 1.00 23.53 105 VAL F N 1
ATOM 4926 C CA . VAL F 1 105 ? 41.348 60.800 -20.691 1.00 23.29 105 VAL F CA 1
ATOM 4927 C C . VAL F 1 105 ? 41.033 59.851 -19.551 1.00 23.68 105 VAL F C 1
ATOM 4928 O O . VAL F 1 105 ? 41.192 60.203 -18.385 1.00 25.53 105 VAL F O 1
ATOM 4932 N N . SER F 1 106 ? 40.588 58.651 -19.898 1.00 20.72 106 SER F N 1
ATOM 4933 C CA . SER F 1 106 ? 40.267 57.631 -18.920 1.00 21.85 106 SER F CA 1
ATOM 4934 C C . SER F 1 106 ? 41.422 56.634 -18.887 1.00 22.31 106 SER F C 1
ATOM 4935 O O . SER F 1 106 ? 41.742 56.003 -19.899 1.00 22.15 106 SER F O 1
ATOM 4938 N N . LEU F 1 107 ? 42.059 56.499 -17.730 1.00 24.59 107 LEU F N 1
ATOM 4939 C CA . LEU F 1 107 ? 43.182 55.577 -17.591 1.00 23.80 107 LEU F CA 1
ATOM 4940 C C . LEU F 1 107 ? 42.836 54.377 -16.711 1.00 27.06 107 LEU F C 1
ATOM 4941 O O . LEU F 1 107 ? 42.397 54.547 -15.578 1.00 25.41 107 LEU F O 1
ATOM 4946 N N . GLU F 1 108 ? 43.013 53.162 -17.222 1.00 27.81 108 GLU F N 1
ATOM 4947 C CA . GLU F 1 108 ? 42.736 51.983 -16.410 1.00 31.11 108 GLU F CA 1
ATOM 4948 C C . GLU F 1 108 ? 43.989 51.114 -16.303 1.00 28.83 108 GLU F C 1
ATOM 4949 O O . GLU F 1 108 ? 44.465 50.577 -17.302 1.00 28.13 108 GLU F O 1
ATOM 4955 N N . VAL F 1 109 ? 44.514 50.993 -15.082 1.00 26.91 109 VAL F N 1
ATOM 4956 C CA . VAL F 1 109 ? 45.730 50.224 -14.802 1.00 28.10 109 VAL F CA 1
ATOM 4957 C C . VAL F 1 109 ? 45.382 48.877 -14.190 1.00 29.64 109 VAL F C 1
ATOM 4958 O O . VAL F 1 109 ? 44.883 48.815 -13.073 1.00 31.58 109 VAL F O 1
ATOM 4962 N N . LEU F 1 110 ? 45.668 47.802 -14.915 1.00 31.02 110 LEU F N 1
ATOM 4963 C CA . LEU F 1 110 ? 45.346 46.454 -14.454 1.00 35.11 110 LEU F CA 1
ATOM 4964 C C . LEU F 1 110 ? 46.115 45.938 -13.251 1.00 39.29 110 LEU F C 1
ATOM 4965 O O . LEU F 1 110 ? 47.236 46.365 -12.970 1.00 39.55 110 LEU F O 1
ATOM 4970 N N . GLU F 1 111 ? 45.484 44.997 -12.554 1.00 43.89 111 GLU F N 1
ATOM 4971 C CA . GLU F 1 111 ? 46.051 44.375 -11.372 1.00 47.91 111 GLU F CA 1
ATOM 4972 C C . GLU F 1 111 ? 47.257 43.509 -11.701 1.00 49.14 111 GLU F C 1
ATOM 4973 O O . GLU F 1 111 ? 47.218 42.682 -12.613 1.00 48.36 111 GLU F O 1
ATOM 4979 N N . HIS F 1 112 ? 48.325 43.703 -10.937 1.00 51.92 112 HIS F N 1
ATOM 4980 C CA . HIS F 1 112 ? 49.557 42.962 -11.139 1.00 54.60 112 HIS F CA 1
ATOM 4981 C C . HIS F 1 112 ? 50.412 43.021 -9.872 1.00 54.79 112 HIS F C 1
ATOM 4982 O O . HIS F 1 112 ? 51.453 43.714 -9.875 1.00 55.40 112 HIS F O 1
#